Protein AF-S9VPU2-F1 (afdb_monomer_lite)

InterPro domains:
  IPR011990 Tetratricopeptide-like helical domain superfamily [G3DSA:1.25.40.10] (1-83)
  IPR011990 Tetratricopeptide-like helical domain superfamily [SSF48452] (2-60)

Radius of gyration: 25.3 Å; chains: 1; bounding box: 65×51×77 Å

Organism: NCBI:txid28005

Structure (mmCIF, N/CA/C/O backbone):
data_AF-S9VPU2-F1
#
_entry.id   AF-S9VPU2-F1
#
loop_
_atom_site.group_PDB
_atom_site.id
_atom_site.type_symbol
_atom_site.label_atom_id
_atom_site.label_alt_id
_atom_site.label_comp_id
_atom_site.label_asym_id
_atom_site.label_entity_id
_atom_site.label_seq_id
_atom_site.pdbx_PDB_ins_code
_atom_site.Cartn_x
_atom_site.Cartn_y
_atom_site.Cartn_z
_atom_site.occupancy
_atom_site.B_iso_or_equiv
_atom_site.auth_seq_id
_atom_site.auth_comp_id
_atom_site.auth_asym_id
_atom_site.auth_atom_id
_atom_site.pdbx_PDB_model_num
ATOM 1 N N . MET A 1 1 ? 20.048 27.109 -23.057 1.00 61.75 1 MET A N 1
ATOM 2 C CA . MET A 1 1 ? 20.505 26.040 -22.137 1.00 61.75 1 MET A CA 1
ATOM 3 C C . MET A 1 1 ? 19.689 24.745 -22.204 1.00 61.75 1 MET A C 1
ATOM 5 O O . MET A 1 1 ? 20.242 23.729 -22.591 1.00 61.75 1 MET A O 1
ATOM 9 N N . TYR A 1 2 ? 18.396 24.702 -21.850 1.00 71.06 2 TYR A N 1
ATOM 10 C CA . TYR A 1 2 ? 17.705 23.397 -21.776 1.00 71.06 2 TYR A CA 1
ATOM 11 C C . TYR A 1 2 ? 17.306 22.771 -23.122 1.00 71.06 2 TYR A C 1
ATOM 13 O O . TYR A 1 2 ? 17.305 21.550 -23.256 1.00 71.06 2 TYR A O 1
ATOM 21 N N . ARG A 1 3 ? 16.964 23.598 -24.118 1.00 82.94 3 ARG A N 1
ATOM 22 C CA . ARG A 1 3 ? 16.705 23.129 -25.487 1.00 82.94 3 ARG A CA 1
ATOM 23 C C . ARG A 1 3 ? 17.981 22.554 -26.106 1.00 82.94 3 ARG A C 1
ATOM 25 O O . ARG A 1 3 ? 17.952 21.441 -26.613 1.00 82.94 3 ARG A O 1
ATOM 32 N N . GLU A 1 4 ? 19.098 23.256 -25.926 1.00 89.12 4 GLU A N 1
ATOM 33 C CA . GLU A 1 4 ? 20.432 22.789 -26.326 1.00 89.12 4 GLU A CA 1
ATOM 34 C C . GLU A 1 4 ? 20.790 21.446 -25.672 1.00 89.12 4 GLU A C 1
ATOM 36 O O . GLU A 1 4 ? 21.315 20.574 -26.347 1.00 89.12 4 GLU A O 1
ATOM 41 N N . ALA A 1 5 ? 20.468 21.234 -24.389 1.00 90.12 5 ALA A N 1
ATOM 42 C CA . ALA A 1 5 ? 20.751 19.964 -23.713 1.00 90.12 5 ALA A CA 1
ATOM 43 C C . ALA A 1 5 ? 19.940 18.782 -24.282 1.00 90.12 5 ALA A C 1
ATOM 45 O O . ALA A 1 5 ? 20.454 17.668 -24.379 1.00 90.12 5 ALA A O 1
ATOM 46 N N . GLN A 1 6 ? 18.681 19.006 -24.681 1.00 93.00 6 GLN A N 1
ATOM 47 C CA . GLN A 1 6 ? 17.905 17.979 -25.387 1.00 93.00 6 GLN A CA 1
ATOM 48 C C . GLN A 1 6 ? 18.445 17.726 -26.796 1.00 93.00 6 GLN A C 1
ATOM 50 O O . GLN A 1 6 ? 18.505 16.576 -27.220 1.00 93.00 6 GLN A O 1
ATOM 55 N N . GLU A 1 7 ? 18.811 18.777 -27.528 1.00 94.00 7 GLU A N 1
ATOM 56 C CA . GLU A 1 7 ? 19.379 18.671 -28.877 1.00 94.00 7 GLU A CA 1
ATOM 57 C C . GLU A 1 7 ? 20.732 17.953 -28.865 1.00 94.00 7 GLU A C 1
ATOM 59 O O . GLU A 1 7 ? 20.959 17.081 -29.700 1.00 94.00 7 GLU A O 1
ATOM 64 N N . ASP A 1 8 ? 21.587 18.245 -27.882 1.00 94.56 8 ASP A N 1
ATOM 65 C CA . ASP A 1 8 ? 22.832 17.515 -27.636 1.00 94.56 8 ASP A CA 1
ATOM 66 C C . ASP A 1 8 ? 22.549 16.035 -27.381 1.00 94.56 8 ASP A C 1
ATOM 68 O O . ASP A 1 8 ? 23.083 15.180 -28.082 1.00 94.56 8 ASP A O 1
ATOM 72 N N . ALA A 1 9 ? 21.649 15.717 -26.445 1.00 95.38 9 ALA A N 1
ATOM 73 C CA . ALA A 1 9 ? 21.307 14.333 -26.139 1.00 95.38 9 ALA A CA 1
ATOM 74 C C . ALA A 1 9 ? 20.768 13.575 -27.367 1.00 95.38 9 ALA A C 1
ATOM 76 O O . ALA A 1 9 ? 21.165 12.430 -27.585 1.00 95.38 9 ALA A O 1
ATOM 77 N N . ARG A 1 10 ? 19.927 14.211 -28.201 1.00 96.06 10 ARG A N 1
ATOM 78 C CA . ARG A 1 10 ? 19.467 13.629 -29.478 1.00 96.06 10 ARG A CA 1
ATOM 79 C C . ARG A 1 10 ? 20.626 13.401 -30.433 1.00 96.06 10 ARG A C 1
ATOM 81 O O . ARG A 1 10 ? 20.775 12.293 -30.923 1.00 96.06 10 ARG A O 1
ATOM 88 N N . ARG A 1 11 ? 21.497 14.395 -30.622 1.00 96.88 11 ARG A N 1
ATOM 89 C CA . ARG A 1 11 ? 22.672 14.258 -31.487 1.00 96.88 11 ARG A CA 1
ATOM 90 C C . ARG A 1 11 ? 23.593 13.127 -31.020 1.00 96.88 11 ARG A C 1
ATOM 92 O O . ARG A 1 11 ? 24.116 12.410 -31.863 1.00 96.88 11 ARG A O 1
ATOM 99 N N . VAL A 1 12 ? 23.784 12.929 -29.712 1.00 97.00 12 VAL A N 1
ATOM 100 C CA . VAL A 1 12 ? 24.557 11.781 -29.202 1.00 97.00 12 VAL A CA 1
ATOM 101 C C . VAL A 1 12 ? 23.878 10.457 -29.555 1.00 97.00 12 VAL A C 1
ATOM 103 O O . VAL A 1 12 ? 24.569 9.532 -29.967 1.00 97.00 12 VAL A O 1
ATOM 106 N N . ILE A 1 13 ? 22.551 10.359 -29.428 1.00 97.06 13 ILE A N 1
ATOM 107 C CA . ILE A 1 13 ? 21.794 9.161 -29.830 1.00 97.06 13 ILE A CA 1
ATOM 108 C C . ILE A 1 13 ? 21.915 8.921 -31.341 1.00 97.06 13 ILE A C 1
ATOM 110 O O . ILE A 1 13 ? 22.148 7.790 -31.751 1.00 97.06 13 ILE A O 1
ATOM 114 N N . ASP A 1 14 ? 21.810 9.968 -32.158 1.00 97.31 14 ASP A N 1
ATOM 115 C CA . ASP A 1 14 ? 21.897 9.861 -33.618 1.00 97.31 14 ASP A CA 1
ATOM 116 C C . ASP A 1 14 ? 23.299 9.427 -34.074 1.00 97.31 14 ASP A C 1
ATOM 118 O O . ASP A 1 14 ? 23.438 8.612 -34.984 1.00 97.31 14 ASP A O 1
ATOM 122 N N . LEU A 1 15 ? 24.347 9.956 -33.433 1.00 97.50 15 LEU A N 1
ATOM 123 C CA . LEU A 1 15 ? 25.738 9.621 -33.746 1.00 97.50 15 LEU A CA 1
ATOM 124 C C . LEU A 1 15 ? 26.154 8.250 -33.199 1.00 97.50 15 LEU A C 1
ATOM 126 O O . LEU A 1 15 ? 26.943 7.554 -33.833 1.00 97.50 15 LEU A O 1
ATOM 130 N N . LEU A 1 16 ? 25.663 7.877 -32.015 1.00 95.75 16 LEU A N 1
ATOM 131 C CA . LEU A 1 16 ? 26.066 6.679 -31.276 1.00 95.75 16 LEU A CA 1
ATOM 132 C C . LEU A 1 16 ? 24.832 5.928 -30.734 1.00 95.75 16 LEU A C 1
ATOM 134 O O . LEU A 1 16 ? 24.653 5.817 -29.518 1.00 95.75 16 LEU A O 1
ATOM 138 N N . PRO A 1 17 ? 23.973 5.361 -31.603 1.00 94.12 17 PRO A N 1
ATOM 139 C CA . PRO A 1 17 ? 22.679 4.798 -31.194 1.00 94.12 17 PRO A CA 1
ATOM 140 C C . PRO A 1 17 ? 22.787 3.552 -30.310 1.00 94.12 17 PRO A C 1
ATOM 142 O O . PRO A 1 17 ? 21.838 3.218 -29.592 1.00 94.12 17 PRO A O 1
ATOM 145 N N . ASN A 1 18 ? 23.936 2.877 -30.348 1.00 94.94 18 ASN A N 1
ATOM 146 C CA . ASN A 1 18 ? 24.226 1.685 -29.553 1.00 94.94 18 ASN A CA 1
ATOM 147 C C . ASN A 1 18 ? 24.886 2.014 -28.206 1.00 94.94 18 ASN A C 1
ATOM 149 O O . ASN A 1 18 ? 24.934 1.151 -27.334 1.00 94.94 18 ASN A O 1
ATOM 153 N N . GLU A 1 19 ? 25.334 3.255 -28.002 1.00 95.25 19 GLU A N 1
ATOM 154 C CA . GLU A 1 19 ? 25.946 3.694 -26.749 1.00 95.25 19 GLU A CA 1
ATOM 155 C C . GLU A 1 19 ? 24.887 4.209 -25.772 1.00 95.25 19 GLU A C 1
ATOM 157 O O . GLU A 1 19 ? 23.959 4.935 -26.135 1.00 95.25 19 GLU A O 1
ATOM 162 N N . TYR A 1 20 ? 25.029 3.879 -24.488 1.00 96.75 20 TYR A N 1
ATOM 163 C CA . TYR A 1 20 ? 24.040 4.254 -23.471 1.00 96.75 20 TYR A CA 1
ATOM 164 C C . TYR A 1 20 ? 24.038 5.761 -23.145 1.00 96.75 20 TYR A C 1
ATOM 166 O O . TYR A 1 20 ? 23.054 6.285 -22.616 1.00 96.75 20 TYR A O 1
ATOM 174 N N . ILE A 1 21 ? 25.137 6.470 -23.430 1.00 96.12 21 ILE A N 1
ATOM 175 C CA . ILE A 1 21 ? 25.405 7.835 -22.941 1.00 96.12 21 ILE A CA 1
ATOM 176 C C . ILE A 1 21 ? 24.331 8.827 -23.402 1.00 96.12 21 ILE A C 1
ATOM 178 O O . ILE A 1 21 ? 23.852 9.627 -22.596 1.00 96.12 21 ILE A O 1
ATOM 182 N N . GLY A 1 22 ? 23.927 8.772 -24.675 1.00 96.25 22 GLY A N 1
ATOM 183 C CA . GLY A 1 22 ? 22.903 9.667 -25.223 1.00 96.25 22 GLY A CA 1
ATOM 184 C C . GLY A 1 22 ? 21.546 9.495 -24.535 1.00 96.25 22 GLY A C 1
ATOM 185 O O . GLY A 1 22 ? 20.897 10.475 -24.165 1.00 96.25 22 GLY A O 1
ATOM 186 N N . TYR A 1 23 ? 21.171 8.246 -24.253 1.00 97.81 23 TYR A N 1
ATOM 187 C CA . TYR A 1 23 ? 19.939 7.907 -23.542 1.00 97.81 23 TYR A CA 1
ATOM 188 C C . TYR A 1 23 ? 19.981 8.380 -22.084 1.00 97.81 23 TYR A C 1
ATOM 190 O O . TYR A 1 23 ? 19.028 8.998 -21.616 1.00 97.81 23 TYR A O 1
ATOM 198 N N . VAL A 1 24 ? 21.106 8.201 -21.379 1.00 97.25 24 VAL A N 1
ATOM 199 C CA . VAL A 1 24 ? 21.283 8.742 -20.015 1.00 97.25 24 VAL A CA 1
ATOM 200 C C . VAL A 1 24 ? 21.143 10.263 -19.990 1.00 97.25 24 VAL A C 1
ATOM 202 O O . VAL A 1 24 ? 20.486 10.804 -19.094 1.00 97.25 24 VAL A O 1
ATOM 205 N N . ARG A 1 25 ? 21.746 10.965 -20.960 1.00 96.25 25 ARG A N 1
ATOM 206 C CA . ARG A 1 25 ? 21.635 12.427 -21.073 1.00 96.25 25 ARG A CA 1
ATOM 207 C C . ARG A 1 25 ? 20.189 12.849 -21.281 1.00 96.25 25 ARG A C 1
ATOM 209 O O . ARG A 1 25 ? 19.704 13.696 -20.536 1.00 96.25 25 ARG A O 1
ATOM 216 N N . MET A 1 26 ? 19.486 12.220 -22.222 1.00 97.44 26 MET A N 1
ATOM 217 C CA . MET A 1 26 ? 18.084 12.536 -22.483 1.00 97.44 26 MET A CA 1
ATOM 218 C C . MET A 1 26 ? 17.209 12.283 -21.250 1.00 97.44 26 MET A C 1
ATOM 220 O O . MET A 1 26 ? 16.457 13.168 -20.840 1.00 97.44 26 MET A O 1
ATOM 224 N N . GLY A 1 27 ? 17.374 11.126 -20.600 1.00 96.62 27 GLY A N 1
ATOM 225 C CA . GLY A 1 27 ? 16.679 10.798 -19.356 1.00 96.62 27 GLY A CA 1
ATOM 226 C C . GLY A 1 27 ? 16.928 11.832 -18.257 1.00 96.62 27 GLY A C 1
ATOM 227 O O . GLY A 1 27 ? 15.989 12.290 -17.614 1.00 96.62 27 GLY A O 1
ATOM 228 N N . SER A 1 28 ? 18.171 12.293 -18.103 1.00 95.94 28 SER A N 1
ATOM 229 C CA . SER A 1 28 ? 18.540 13.290 -17.086 1.00 95.94 28 SER A CA 1
ATOM 230 C C . SER A 1 28 ? 17.967 14.673 -17.373 1.00 95.94 28 SER A C 1
ATOM 232 O O . SER A 1 28 ? 17.528 15.362 -16.451 1.00 95.94 28 SER A O 1
ATOM 234 N N . VAL A 1 29 ? 17.907 15.070 -18.646 1.00 95.62 29 VAL A N 1
ATOM 235 C CA . VAL A 1 29 ? 17.247 16.315 -19.048 1.00 95.62 29 VAL A CA 1
ATOM 236 C C . VAL A 1 29 ? 15.748 16.238 -18.755 1.00 95.62 29 VAL A C 1
ATOM 238 O O . VAL A 1 29 ? 15.206 17.143 -18.125 1.00 95.62 29 VAL A O 1
ATOM 241 N N . LEU A 1 30 ? 15.077 15.152 -19.146 1.00 95.31 30 LEU A N 1
ATOM 242 C CA . LEU A 1 30 ? 13.645 14.950 -18.892 1.00 95.31 30 LEU A CA 1
ATOM 243 C C . LEU A 1 30 ? 13.322 14.884 -17.394 1.00 95.31 30 LEU A C 1
ATOM 245 O O . LEU A 1 30 ? 12.352 15.498 -16.947 1.00 95.31 30 LEU A O 1
ATOM 249 N N . HIS A 1 31 ? 14.174 14.227 -16.607 1.00 93.56 31 HIS A N 1
ATOM 250 C CA . HIS A 1 31 ? 14.072 14.192 -15.152 1.00 93.56 31 HIS A CA 1
ATOM 251 C C . HIS A 1 31 ? 14.137 15.600 -14.546 1.00 93.56 31 HIS A C 1
ATOM 253 O O . HIS A 1 31 ? 13.289 15.955 -13.728 1.00 93.56 31 HIS A O 1
ATOM 259 N N . ALA A 1 32 ? 15.085 16.437 -14.983 1.00 92.44 32 ALA A N 1
ATOM 260 C CA . ALA A 1 32 ? 15.197 17.826 -14.524 1.00 92.44 32 ALA A CA 1
ATOM 261 C C . ALA A 1 32 ? 13.951 18.671 -14.860 1.00 92.44 32 ALA A C 1
ATOM 263 O O . ALA A 1 32 ? 13.642 19.638 -14.163 1.00 92.44 32 ALA A O 1
ATOM 264 N N . PHE A 1 33 ? 13.198 18.279 -15.890 1.00 91.06 33 PHE A N 1
ATOM 265 C CA . PHE A 1 33 ? 11.913 18.873 -16.258 1.00 91.06 33 PHE A CA 1
ATOM 266 C C . PHE A 1 33 ? 10.705 18.302 -15.506 1.00 91.06 33 PHE A C 1
ATOM 268 O O . PHE A 1 33 ? 9.572 18.702 -15.772 1.00 91.06 33 PHE A O 1
ATOM 275 N N . ASN A 1 34 ? 10.923 17.392 -14.556 1.00 91.19 34 ASN A N 1
ATOM 276 C CA . ASN A 1 34 ? 9.884 16.601 -13.897 1.00 91.19 34 ASN A CA 1
ATOM 277 C C . ASN A 1 34 ? 9.054 15.748 -14.873 1.00 91.19 34 ASN A C 1
ATOM 279 O O . ASN A 1 34 ? 7.963 15.294 -14.524 1.00 91.19 34 ASN A O 1
ATOM 283 N N . ASN A 1 35 ? 9.563 15.510 -16.087 1.00 91.44 35 ASN A N 1
ATOM 284 C CA . ASN A 1 35 ? 8.978 14.565 -17.029 1.00 91.44 35 ASN A CA 1
ATOM 285 C C . ASN A 1 35 ? 9.544 13.168 -16.758 1.00 91.44 35 ASN A C 1
ATOM 287 O O . ASN A 1 35 ? 10.319 12.599 -17.527 1.00 91.44 35 ASN A O 1
ATOM 291 N N . TYR A 1 36 ? 9.188 12.651 -15.588 1.00 89.94 36 TYR A N 1
ATOM 292 C CA . TYR A 1 36 ? 9.755 11.416 -15.076 1.00 89.94 36 TYR A CA 1
ATOM 293 C C . TYR A 1 36 ? 9.316 10.180 -15.867 1.00 89.94 36 TYR A C 1
ATOM 295 O O . TYR A 1 36 ? 10.073 9.221 -15.944 1.00 89.94 36 TYR A O 1
ATOM 303 N N . ALA A 1 37 ? 8.122 10.197 -16.468 1.00 86.50 37 ALA A N 1
ATOM 304 C CA . ALA A 1 37 ? 7.628 9.081 -17.272 1.00 86.50 37 ALA A CA 1
ATOM 305 C C . ALA A 1 37 ? 8.513 8.852 -18.505 1.00 86.50 37 ALA A C 1
ATOM 307 O O . ALA A 1 37 ? 9.015 7.749 -18.708 1.00 86.50 37 ALA A O 1
ATOM 308 N N . ASP A 1 38 ? 8.786 9.914 -19.266 1.00 89.94 38 ASP A N 1
ATOM 309 C CA . ASP A 1 38 ? 9.644 9.810 -20.446 1.00 89.94 38 ASP A CA 1
ATOM 310 C C . ASP A 1 38 ? 11.101 9.544 -20.038 1.00 89.94 38 ASP A C 1
ATOM 312 O O . ASP A 1 38 ? 11.784 8.727 -20.658 1.00 89.94 38 ASP A O 1
ATOM 316 N N . ALA A 1 39 ? 11.571 10.164 -18.947 1.00 93.94 39 ALA A N 1
ATOM 317 C CA . ALA A 1 39 ? 12.906 9.905 -18.407 1.00 93.94 39 ALA A CA 1
ATOM 318 C C . ALA A 1 39 ? 13.129 8.420 -18.075 1.00 93.94 39 ALA A C 1
ATOM 320 O O . ALA A 1 39 ? 14.196 7.877 -18.366 1.00 93.94 39 ALA A O 1
ATOM 321 N N . GLN A 1 40 ? 12.114 7.756 -17.511 1.00 90.94 40 GLN A N 1
ATOM 322 C CA . GLN A 1 40 ? 12.156 6.336 -17.165 1.00 90.94 40 GLN A CA 1
ATOM 323 C C . GLN A 1 40 ? 12.426 5.464 -18.399 1.00 90.94 40 GLN A C 1
ATOM 325 O O . GLN A 1 40 ? 13.273 4.569 -18.344 1.00 90.94 40 GLN A O 1
ATOM 330 N N . GLY A 1 41 ? 11.758 5.759 -19.519 1.00 90.31 41 GLY A N 1
ATOM 331 C CA . GLY A 1 41 ? 11.963 5.065 -20.791 1.00 90.31 41 GLY A CA 1
ATOM 332 C C . GLY A 1 41 ? 13.408 5.182 -21.277 1.00 90.31 41 GLY A C 1
ATOM 333 O O . GLY A 1 41 ? 14.054 4.172 -21.553 1.00 90.31 41 GLY A O 1
ATOM 334 N N . PHE A 1 42 ? 13.965 6.396 -21.274 1.00 96.00 42 PHE A N 1
ATOM 335 C CA . PHE A 1 42 ? 15.359 6.620 -21.668 1.00 96.00 42 PHE A CA 1
ATOM 336 C C . PHE A 1 42 ? 16.367 5.929 -20.742 1.00 96.00 42 PHE A C 1
ATOM 338 O O . PHE A 1 42 ? 17.346 5.358 -21.222 1.00 96.00 42 PHE A O 1
ATOM 345 N N . TYR A 1 43 ? 16.138 5.914 -19.427 1.00 95.56 43 TYR A N 1
ATOM 346 C CA . TYR A 1 43 ? 17.013 5.174 -18.515 1.00 95.56 43 TYR A CA 1
ATOM 347 C C . TYR A 1 43 ? 16.950 3.658 -18.729 1.00 95.56 43 TYR A C 1
ATOM 349 O O . TYR A 1 43 ? 17.981 2.994 -18.613 1.00 95.56 43 TYR A O 1
ATOM 357 N N . ARG A 1 44 ? 15.792 3.092 -19.097 1.00 92.56 44 ARG A N 1
ATOM 358 C CA . ARG A 1 44 ? 15.715 1.667 -19.460 1.00 92.56 44 ARG A CA 1
ATOM 359 C C . ARG A 1 44 ? 16.391 1.358 -20.785 1.00 92.56 44 ARG A C 1
ATOM 361 O O . ARG A 1 44 ? 17.098 0.360 -20.858 1.00 92.56 44 ARG A O 1
ATOM 368 N N . GLU A 1 45 ? 16.250 2.214 -21.791 1.00 95.00 45 GLU A N 1
ATOM 369 C CA . GLU A 1 45 ? 16.988 2.079 -23.052 1.00 95.00 45 GLU A CA 1
ATOM 370 C C . GLU A 1 45 ? 18.505 2.136 -22.829 1.00 95.00 45 GLU A C 1
ATOM 372 O O . GLU A 1 45 ? 19.263 1.352 -23.407 1.00 95.00 45 GLU A O 1
ATOM 377 N N . ALA A 1 46 ? 18.961 3.015 -21.936 1.00 96.88 46 ALA A N 1
ATOM 378 C CA . ALA A 1 46 ? 20.356 3.064 -21.526 1.00 96.88 46 ALA A CA 1
ATOM 379 C C . ALA A 1 46 ? 20.797 1.750 -20.851 1.00 96.88 46 ALA A C 1
ATOM 381 O O . ALA A 1 46 ? 21.837 1.192 -21.198 1.00 96.88 46 ALA A O 1
ATOM 382 N N . LEU A 1 47 ? 19.985 1.215 -19.932 1.00 95.12 47 LEU A N 1
ATOM 383 C CA . LEU A 1 47 ? 20.278 -0.036 -19.225 1.00 95.12 47 LEU A CA 1
ATOM 384 C C . LEU A 1 47 ? 20.203 -1.261 -20.152 1.00 95.12 47 LEU A C 1
ATOM 386 O O . LEU A 1 47 ? 20.902 -2.243 -19.936 1.00 95.12 47 LEU A O 1
ATOM 390 N N . ALA A 1 48 ? 19.384 -1.225 -21.203 1.00 95.38 48 ALA A N 1
ATOM 391 C CA . ALA A 1 48 ? 19.328 -2.291 -22.201 1.00 95.38 48 ALA A CA 1
ATOM 392 C C . ALA A 1 48 ? 20.656 -2.431 -22.966 1.00 95.38 48 ALA A C 1
ATOM 394 O O . ALA A 1 48 ? 21.027 -3.551 -23.325 1.00 95.38 48 ALA A O 1
ATOM 395 N N . ARG A 1 49 ? 21.370 -1.312 -23.161 1.00 95.94 49 ARG A N 1
ATOM 396 C CA . ARG A 1 49 ? 22.692 -1.235 -23.808 1.00 95.94 49 ARG A CA 1
ATOM 397 C C . ARG A 1 49 ? 23.831 -1.602 -22.860 1.00 95.94 49 ARG A C 1
ATOM 399 O O . ARG A 1 49 ? 24.758 -2.285 -23.275 1.00 95.94 49 ARG A O 1
ATOM 406 N N . ASP A 1 50 ? 23.730 -1.226 -21.586 1.00 95.56 50 ASP A N 1
ATOM 407 C CA . ASP A 1 50 ? 24.676 -1.637 -20.543 1.00 95.56 50 ASP A CA 1
ATOM 408 C C . ASP A 1 50 ? 23.944 -2.106 -19.273 1.00 95.56 50 ASP A C 1
ATOM 410 O O . ASP A 1 50 ? 23.667 -1.342 -18.345 1.00 95.56 50 ASP A O 1
ATOM 414 N N . ARG A 1 51 ? 23.627 -3.406 -19.233 1.00 92.44 51 ARG A N 1
ATOM 415 C CA . ARG A 1 51 ? 22.770 -4.027 -18.200 1.00 92.44 51 ARG A CA 1
ATOM 416 C C . ARG A 1 51 ? 23.373 -4.014 -16.797 1.00 92.44 51 ARG A C 1
ATOM 418 O O . ARG A 1 51 ? 22.642 -4.080 -15.800 1.00 92.44 51 ARG A O 1
ATOM 425 N N . ASN A 1 52 ? 24.699 -3.946 -16.713 1.00 93.19 52 ASN A N 1
ATOM 426 C CA . ASN A 1 52 ? 25.436 -4.022 -15.454 1.00 93.19 52 ASN A CA 1
ATOM 427 C C . ASN A 1 52 ? 25.853 -2.643 -14.936 1.00 93.19 52 ASN A C 1
ATOM 429 O O . ASN A 1 52 ? 26.468 -2.553 -13.873 1.00 93.19 52 ASN A O 1
ATOM 433 N N . ASN A 1 53 ? 25.471 -1.570 -15.632 1.00 94.06 53 ASN A N 1
ATOM 434 C CA . ASN A 1 53 ? 25.803 -0.219 -15.226 1.00 94.06 53 ASN A CA 1
ATOM 435 C C . ASN A 1 53 ? 25.063 0.193 -13.944 1.00 94.06 53 ASN A C 1
ATOM 437 O O . ASN A 1 53 ? 23.871 0.522 -13.952 1.00 94.06 53 ASN A O 1
ATOM 441 N N . LEU A 1 54 ? 25.790 0.211 -12.827 1.00 90.81 54 LEU A N 1
ATOM 442 C CA . LEU A 1 54 ? 25.241 0.596 -11.526 1.00 90.81 54 LEU A CA 1
ATOM 443 C C . LEU A 1 54 ? 24.755 2.050 -11.510 1.00 90.81 54 LEU A C 1
ATOM 445 O O . LEU A 1 54 ? 23.760 2.350 -10.852 1.00 90.81 54 LEU A O 1
ATOM 449 N N . GLN A 1 55 ? 25.394 2.935 -12.280 1.00 91.69 55 GLN A N 1
ATOM 450 C CA . GLN A 1 55 ? 25.004 4.340 -12.348 1.00 91.69 55 GLN A CA 1
ATOM 451 C C . GLN A 1 55 ? 23.669 4.519 -13.074 1.00 91.69 55 GLN A C 1
ATOM 453 O O . GLN A 1 55 ? 22.802 5.246 -12.592 1.00 91.69 55 GLN A O 1
ATOM 458 N N . ILE A 1 56 ? 23.460 3.829 -14.201 1.00 94.44 56 ILE A N 1
ATOM 459 C CA . ILE A 1 56 ? 22.172 3.862 -14.914 1.00 94.44 56 ILE A CA 1
ATOM 460 C C . ILE A 1 56 ? 21.067 3.290 -14.025 1.00 94.44 56 ILE A C 1
ATOM 462 O O . ILE A 1 56 ? 19.984 3.867 -13.934 1.00 94.44 56 ILE A O 1
ATOM 466 N N . ARG A 1 57 ? 21.350 2.191 -13.315 1.00 90.75 57 ARG A N 1
ATOM 467 C CA . ARG A 1 57 ? 20.401 1.590 -12.373 1.00 90.75 57 ARG A CA 1
ATOM 468 C C . ARG A 1 57 ? 20.031 2.560 -11.247 1.00 90.75 57 ARG A C 1
ATOM 470 O O . ARG A 1 57 ? 18.853 2.693 -10.931 1.00 90.75 57 ARG A O 1
ATOM 477 N N . ALA A 1 58 ? 21.003 3.285 -10.693 1.00 90.19 58 ALA A N 1
ATOM 478 C CA . ALA A 1 58 ? 20.756 4.307 -9.681 1.00 90.19 58 ALA A CA 1
ATOM 479 C C . ALA A 1 58 ? 19.918 5.481 -10.217 1.00 90.19 58 ALA A C 1
ATOM 481 O O . ALA A 1 58 ? 19.017 5.951 -9.525 1.00 90.19 58 ALA A O 1
ATOM 482 N N . LEU A 1 59 ? 20.161 5.927 -11.455 1.00 93.31 59 LEU A N 1
ATOM 483 C CA . LEU A 1 59 ? 19.353 6.965 -12.106 1.00 93.31 59 LEU A CA 1
ATOM 484 C C . LEU A 1 59 ? 17.909 6.506 -12.339 1.00 93.31 59 LEU A C 1
ATOM 486 O O . LEU A 1 59 ? 16.979 7.247 -12.027 1.00 93.31 59 LEU A O 1
ATOM 490 N N . LEU A 1 60 ? 17.717 5.270 -12.806 1.00 91.06 60 LEU A N 1
ATOM 491 C CA . LEU A 1 60 ? 16.398 4.662 -12.985 1.00 91.06 60 LEU A CA 1
ATOM 492 C C . LEU A 1 60 ? 15.633 4.576 -11.654 1.00 91.06 60 LEU A C 1
ATOM 494 O O . LEU A 1 60 ? 14.462 4.952 -11.579 1.00 91.06 60 LEU A O 1
ATOM 498 N N . MET A 1 61 ? 16.298 4.132 -10.582 1.00 88.81 61 MET A N 1
ATOM 499 C CA . MET A 1 61 ? 15.697 4.067 -9.246 1.00 88.81 61 MET A CA 1
ATOM 500 C C . MET A 1 61 ? 15.369 5.461 -8.703 1.00 88.81 61 MET A C 1
ATOM 502 O O . MET A 1 61 ? 14.255 5.692 -8.234 1.00 88.81 61 MET A O 1
ATOM 506 N N . SER A 1 62 ? 16.296 6.413 -8.831 1.00 91.12 62 SER A N 1
ATOM 507 C CA . SER A 1 62 ? 16.080 7.811 -8.445 1.00 91.12 62 SER A CA 1
ATOM 508 C C . SER A 1 62 ? 14.873 8.417 -9.162 1.00 91.12 62 SER A C 1
ATOM 510 O O . SER A 1 62 ? 13.995 9.006 -8.530 1.00 91.12 62 SER A O 1
ATOM 512 N N . ASN A 1 63 ? 14.765 8.192 -10.472 1.00 91.56 63 ASN A N 1
ATOM 513 C CA . ASN A 1 63 ? 13.635 8.650 -11.263 1.00 91.56 63 ASN A CA 1
ATOM 514 C C . ASN A 1 63 ? 12.314 8.001 -10.824 1.00 91.56 63 ASN A C 1
ATOM 516 O O . ASN A 1 63 ? 11.318 8.703 -10.666 1.00 91.56 63 ASN A O 1
ATOM 520 N N . SER A 1 64 ? 12.321 6.696 -10.538 1.00 87.94 64 SER A N 1
ATOM 521 C CA . SER A 1 64 ? 11.149 5.962 -10.034 1.00 87.94 64 SER A CA 1
ATOM 522 C C . SER A 1 64 ? 10.652 6.521 -8.695 1.00 87.94 64 SER A C 1
ATOM 524 O O . SER A 1 64 ? 9.450 6.690 -8.487 1.00 87.94 64 SER A O 1
ATOM 526 N N . VAL A 1 65 ? 11.572 6.877 -7.795 1.00 89.62 65 VAL A N 1
ATOM 527 C CA . VAL A 1 65 ? 11.250 7.552 -6.529 1.00 89.62 65 VAL A CA 1
ATOM 528 C C . VAL A 1 65 ? 10.614 8.918 -6.796 1.00 89.62 65 VAL A C 1
ATOM 530 O O . VAL A 1 65 ? 9.576 9.234 -6.211 1.00 89.62 65 VAL A O 1
ATOM 533 N N . SER A 1 66 ? 11.170 9.713 -7.712 1.00 89.75 66 SER A N 1
ATOM 534 C CA . SER A 1 66 ? 10.607 11.018 -8.077 1.00 89.75 66 SER A CA 1
ATOM 535 C C . SER A 1 66 ? 9.222 10.918 -8.726 1.00 89.75 66 SER A C 1
ATOM 537 O O . SER A 1 66 ? 8.337 11.690 -8.353 1.00 89.75 66 SER A O 1
ATOM 539 N N . MET A 1 67 ? 8.979 9.934 -9.605 1.00 85.88 67 MET A N 1
ATOM 540 C CA . MET A 1 67 ? 7.654 9.671 -10.201 1.00 85.88 67 MET A CA 1
ATOM 541 C C . MET A 1 67 ? 6.559 9.553 -9.139 1.00 85.88 67 MET A C 1
ATOM 543 O O . MET A 1 67 ? 5.439 10.024 -9.334 1.00 85.88 67 MET A O 1
ATOM 547 N N . ILE A 1 68 ? 6.883 8.921 -8.012 1.00 84.75 68 ILE A N 1
ATOM 548 C CA . ILE A 1 68 ? 5.922 8.595 -6.959 1.00 84.75 68 ILE A CA 1
ATOM 549 C C . ILE A 1 68 ? 5.830 9.726 -5.942 1.00 84.75 68 ILE A C 1
ATOM 551 O O . ILE A 1 68 ? 4.733 10.105 -5.527 1.00 84.75 68 ILE A O 1
ATOM 555 N N . PHE A 1 69 ? 6.972 10.261 -5.515 1.00 89.06 69 PHE A N 1
ATOM 556 C CA . PHE A 1 69 ? 7.039 11.103 -4.327 1.00 89.06 69 PHE A CA 1
ATOM 557 C C . PHE A 1 69 ? 7.216 12.587 -4.603 1.00 89.06 69 PHE A C 1
ATOM 559 O O . PHE A 1 69 ? 6.848 13.373 -3.725 1.00 89.06 69 PHE A O 1
ATOM 566 N N . GLU A 1 70 ? 7.712 12.999 -5.774 1.00 87.12 70 GLU A N 1
ATOM 567 C CA . GLU A 1 70 ? 7.970 14.419 -6.037 1.00 87.12 70 GLU A CA 1
ATOM 568 C C . GLU A 1 70 ? 6.680 15.220 -5.855 1.00 87.12 70 GLU A C 1
ATOM 570 O O . GLU A 1 70 ? 6.593 16.091 -4.991 1.00 87.12 70 GLU A O 1
ATOM 575 N N . TYR A 1 71 ? 5.621 14.867 -6.588 1.00 84.81 71 TYR A N 1
ATOM 576 C CA . TYR A 1 71 ? 4.349 15.581 -6.498 1.00 84.81 71 TYR A CA 1
ATOM 577 C C . TYR A 1 71 ? 3.701 15.447 -5.111 1.00 84.81 71 TYR A C 1
ATOM 579 O O . TYR A 1 71 ? 3.212 16.434 -4.554 1.00 84.81 71 TYR A O 1
ATOM 587 N N . ARG A 1 72 ? 3.746 14.244 -4.517 1.00 83.00 72 ARG A N 1
ATOM 588 C CA . ARG A 1 72 ? 3.152 13.955 -3.198 1.00 83.00 72 ARG A CA 1
ATOM 589 C C . ARG A 1 72 ? 3.798 14.756 -2.073 1.00 83.00 72 ARG A C 1
ATOM 591 O O . ARG A 1 72 ? 3.126 15.107 -1.106 1.00 83.00 72 ARG A O 1
ATOM 598 N N . THR A 1 73 ? 5.091 15.043 -2.187 1.00 85.44 73 THR A N 1
ATOM 599 C CA . THR A 1 73 ? 5.858 15.729 -1.143 1.00 85.44 73 THR A CA 1
ATOM 600 C C . THR A 1 73 ? 6.191 17.171 -1.493 1.00 85.44 73 THR A C 1
ATOM 602 O O . THR A 1 73 ? 6.611 17.917 -0.612 1.00 85.44 73 THR A O 1
ATOM 605 N N . LYS A 1 74 ? 5.914 17.629 -2.721 1.00 83.00 74 LYS A N 1
ATOM 606 C CA . LYS A 1 74 ? 6.132 19.015 -3.167 1.00 83.00 74 LYS A CA 1
ATOM 607 C C . LYS A 1 74 ? 5.542 20.038 -2.198 1.00 83.00 74 LYS A C 1
ATOM 609 O O . LYS A 1 74 ? 6.243 20.955 -1.781 1.00 83.00 74 LYS A O 1
ATOM 614 N N . ARG A 1 75 ? 4.284 19.830 -1.791 1.00 80.69 75 ARG A N 1
ATOM 615 C CA . ARG A 1 75 ? 3.546 20.705 -0.859 1.00 80.69 75 ARG A CA 1
ATOM 616 C C . ARG A 1 75 ? 3.747 20.363 0.620 1.00 80.69 75 ARG A C 1
ATOM 618 O O . ARG A 1 75 ? 3.245 21.083 1.473 1.00 80.69 75 ARG A O 1
ATOM 625 N N . ASN A 1 76 ? 4.446 19.275 0.942 1.00 84.44 76 ASN A N 1
ATOM 626 C CA . ASN A 1 76 ? 4.764 18.963 2.330 1.00 84.44 76 ASN A CA 1
ATOM 627 C C . ASN A 1 76 ? 5.906 19.884 2.788 1.00 84.44 76 ASN A C 1
ATOM 629 O O . ASN A 1 76 ? 6.969 19.893 2.174 1.00 84.44 76 ASN A O 1
ATOM 633 N N . GLU A 1 77 ? 5.699 20.671 3.840 1.00 87.12 77 GLU A N 1
ATOM 634 C CA . GLU A 1 77 ? 6.708 21.613 4.347 1.00 87.12 77 GLU A CA 1
ATOM 635 C C . GLU A 1 77 ? 7.790 20.956 5.210 1.00 87.12 77 GLU A C 1
ATOM 637 O O . GLU A 1 77 ? 8.861 21.528 5.407 1.00 87.12 77 GLU A O 1
ATOM 642 N N . ASN A 1 78 ? 7.506 19.766 5.735 1.00 88.38 78 ASN A N 1
ATOM 643 C CA . ASN A 1 78 ? 8.325 19.081 6.728 1.00 88.38 78 ASN A CA 1
ATOM 644 C C . ASN A 1 78 ? 9.199 18.000 6.090 1.00 88.38 78 ASN A C 1
ATOM 646 O O . ASN A 1 78 ? 10.304 17.752 6.562 1.00 88.38 78 ASN A O 1
ATOM 650 N N . LEU A 1 79 ? 8.748 17.394 4.992 1.00 89.19 79 LEU A N 1
ATOM 651 C CA . LEU A 1 79 ? 9.343 16.189 4.420 1.00 89.19 79 LEU A CA 1
ATOM 652 C C . LEU A 1 79 ? 9.620 16.332 2.919 1.00 89.19 79 LEU A C 1
ATOM 654 O O . LEU A 1 79 ? 8.772 16.794 2.155 1.00 89.19 79 LEU A O 1
ATOM 658 N N . LYS A 1 80 ? 10.808 15.890 2.498 1.00 91.31 80 LYS A N 1
ATOM 659 C CA . LYS A 1 80 ? 11.167 15.588 1.104 1.00 91.31 80 LYS A CA 1
ATOM 660 C C . LYS A 1 80 ? 11.637 14.146 1.005 1.00 91.31 80 LYS A C 1
ATOM 662 O O . LYS A 1 80 ? 12.143 13.602 1.982 1.00 91.31 80 LYS A O 1
ATOM 667 N N . VAL A 1 81 ? 11.520 13.564 -0.179 1.00 91.44 81 VAL A N 1
ATOM 668 C CA . VAL A 1 81 ? 12.057 12.233 -0.464 1.00 91.44 81 VAL A CA 1
ATOM 669 C C . VAL A 1 81 ? 13.220 12.370 -1.432 1.00 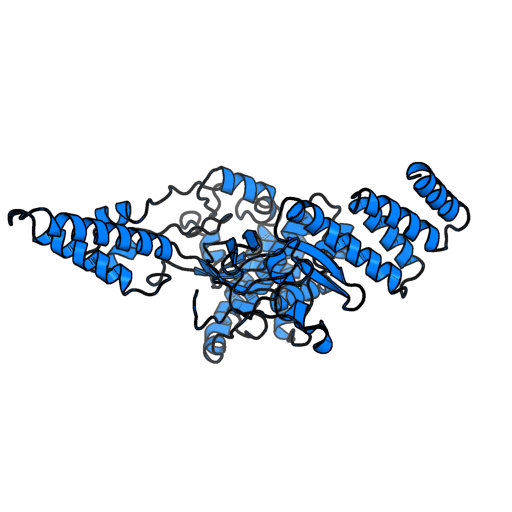91.44 81 VAL A C 1
ATOM 671 O O . VAL A 1 81 ? 13.177 13.202 -2.336 1.00 91.44 81 VAL A O 1
ATOM 674 N N . ARG A 1 82 ? 14.280 11.595 -1.217 1.00 87.12 82 ARG A N 1
ATOM 675 C CA . ARG A 1 82 ? 15.423 11.500 -2.131 1.00 87.12 82 ARG A CA 1
ATOM 676 C C . ARG A 1 82 ? 15.877 10.061 -2.237 1.00 87.12 82 ARG A C 1
ATOM 678 O O . ARG A 1 82 ? 15.795 9.335 -1.259 1.00 87.12 82 ARG A O 1
ATOM 685 N N . PHE A 1 83 ? 16.388 9.668 -3.392 1.00 87.88 83 PHE A N 1
ATOM 686 C CA . PHE A 1 83 ? 17.084 8.398 -3.522 1.00 87.88 83 PHE A CA 1
ATOM 687 C C . PHE A 1 83 ? 18.551 8.564 -3.118 1.00 87.88 83 PHE A C 1
ATOM 689 O O . PHE A 1 83 ? 19.218 9.498 -3.566 1.00 87.88 83 PHE A O 1
ATOM 696 N N . ASP A 1 84 ? 19.030 7.680 -2.254 1.00 84.75 84 ASP A N 1
ATOM 697 C CA . ASP A 1 84 ? 20.425 7.597 -1.851 1.00 84.75 84 ASP A CA 1
ATOM 698 C C . ASP A 1 84 ? 21.131 6.522 -2.677 1.00 84.75 84 ASP A C 1
ATOM 700 O O . ASP A 1 84 ? 20.796 5.341 -2.605 1.00 84.75 84 ASP A O 1
ATOM 704 N N . VAL A 1 85 ? 22.099 6.946 -3.489 1.00 82.12 85 VAL A N 1
ATOM 705 C CA . VAL A 1 85 ? 22.801 6.067 -4.437 1.00 82.12 85 VAL A CA 1
ATOM 706 C C . VAL A 1 85 ? 23.687 5.051 -3.714 1.00 82.12 85 VAL A C 1
ATOM 708 O O . VAL A 1 85 ? 23.788 3.910 -4.155 1.00 82.12 85 VAL A O 1
ATOM 711 N N . GLU A 1 86 ? 24.295 5.444 -2.592 1.00 78.81 86 GLU A N 1
ATOM 712 C CA . GLU A 1 86 ? 25.229 4.608 -1.828 1.00 78.81 86 GLU A CA 1
ATOM 713 C C . GLU A 1 86 ? 24.521 3.396 -1.214 1.00 78.81 86 GLU A C 1
ATOM 715 O O . GLU A 1 86 ? 25.000 2.270 -1.322 1.00 78.81 86 GLU A O 1
ATOM 720 N N . THR A 1 87 ? 23.347 3.614 -0.620 1.00 74.12 87 THR A N 1
ATOM 721 C CA . THR A 1 87 ? 22.550 2.553 0.015 1.00 74.12 87 THR A CA 1
ATOM 722 C C . THR A 1 87 ? 21.467 1.979 -0.890 1.00 74.12 87 THR A C 1
ATOM 724 O O . THR A 1 87 ? 20.804 1.013 -0.518 1.00 74.12 87 THR A O 1
ATOM 727 N N . SER A 1 88 ? 21.292 2.542 -2.089 1.00 77.94 88 SER A N 1
ATOM 728 C CA . SER A 1 88 ? 20.238 2.173 -3.041 1.00 77.94 88 SER A CA 1
ATOM 729 C C . SER A 1 88 ? 18.830 2.201 -2.429 1.00 77.94 88 SER A C 1
ATOM 731 O O . SER A 1 88 ? 17.980 1.379 -2.767 1.00 77.94 88 SER A O 1
ATOM 733 N N . CYS A 1 89 ? 18.582 3.152 -1.526 1.00 81.25 89 CYS A N 1
ATOM 734 C CA . CYS A 1 89 ? 17.332 3.281 -0.780 1.00 81.25 89 CYS A CA 1
ATOM 735 C C . CYS A 1 89 ? 16.712 4.668 -0.974 1.00 81.25 89 CYS A C 1
ATOM 737 O O . CYS A 1 89 ? 17.403 5.679 -1.100 1.00 81.25 89 CYS A O 1
ATOM 739 N N . ALA A 1 90 ? 15.383 4.744 -0.952 1.00 87.19 90 ALA A N 1
ATOM 740 C CA . ALA A 1 90 ? 14.680 6.019 -0.902 1.00 87.19 90 ALA A CA 1
ATOM 741 C C . ALA A 1 90 ? 14.606 6.517 0.549 1.00 87.19 90 ALA A C 1
ATOM 743 O O . ALA A 1 90 ? 14.145 5.801 1.428 1.00 87.19 90 ALA A O 1
ATOM 744 N N . LEU A 1 91 ? 15.028 7.749 0.814 1.00 84.94 91 LEU A N 1
ATOM 745 C CA . LEU A 1 91 ? 15.076 8.351 2.142 1.00 84.94 91 LEU A CA 1
ATOM 746 C C . LEU A 1 91 ? 14.037 9.458 2.288 1.00 84.94 91 LEU A C 1
ATOM 748 O O . LEU A 1 91 ? 13.946 10.366 1.459 1.00 84.94 91 LEU A O 1
ATOM 752 N N . ALA A 1 92 ? 13.312 9.424 3.400 1.00 87.25 92 ALA A N 1
ATOM 753 C CA . ALA A 1 92 ? 12.491 10.526 3.875 1.00 87.25 92 ALA A CA 1
ATOM 754 C C . ALA A 1 92 ? 13.349 11.480 4.723 1.00 87.25 92 ALA A C 1
ATOM 756 O O . ALA A 1 92 ? 13.852 11.091 5.773 1.00 87.25 92 ALA A O 1
ATOM 757 N N . LEU A 1 93 ? 13.504 12.730 4.282 1.00 87.62 93 LEU A N 1
ATOM 758 C CA . LEU A 1 93 ? 14.383 13.730 4.896 1.00 87.62 93 LEU A CA 1
ATOM 759 C C . LEU A 1 93 ? 13.610 14.968 5.354 1.00 87.62 93 LEU A C 1
ATOM 761 O O . LEU A 1 93 ? 12.677 15.421 4.681 1.00 87.62 93 LEU A O 1
ATOM 765 N N . ALA A 1 94 ? 14.058 15.576 6.448 1.00 89.69 94 ALA A N 1
ATOM 766 C CA . ALA A 1 94 ? 13.515 16.829 6.948 1.00 89.69 94 ALA A CA 1
ATOM 767 C C . ALA A 1 94 ? 13.823 17.998 5.994 1.00 89.69 94 ALA A C 1
ATOM 769 O O . ALA A 1 94 ? 14.978 18.287 5.674 1.00 89.69 94 ALA A O 1
ATOM 770 N N . LYS A 1 95 ? 12.792 18.718 5.540 1.00 91.75 95 LYS A N 1
ATOM 771 C CA . LYS A 1 95 ? 12.947 19.922 4.696 1.00 91.75 95 LYS A CA 1
ATOM 772 C C . LYS A 1 95 ? 13.406 21.148 5.482 1.00 91.75 95 LYS A C 1
ATOM 774 O O . LYS A 1 95 ? 14.082 22.017 4.926 1.00 91.75 95 LYS A O 1
ATOM 779 N N . LYS A 1 96 ? 13.037 21.212 6.759 1.00 91.44 96 LYS A N 1
ATOM 780 C CA . LYS A 1 96 ? 13.347 22.289 7.703 1.00 91.44 96 LYS A CA 1
ATOM 781 C C . LYS A 1 96 ? 13.620 21.701 9.084 1.00 91.44 96 LYS A C 1
ATOM 783 O O . LYS A 1 96 ? 13.475 20.499 9.281 1.00 91.44 96 LYS A O 1
ATOM 788 N N . LYS A 1 97 ? 14.019 22.551 10.033 1.00 91.56 97 LYS A N 1
ATOM 789 C CA . LYS A 1 97 ? 14.034 22.163 11.445 1.00 91.56 97 LYS A CA 1
ATOM 790 C C . LYS A 1 97 ? 12.597 21.862 11.884 1.00 91.56 97 LYS A C 1
ATOM 792 O O . LYS A 1 97 ? 11.718 22.682 11.634 1.00 91.56 97 LYS A O 1
ATOM 797 N N . ILE A 1 98 ? 12.386 20.724 12.532 1.00 88.94 98 ILE A N 1
ATOM 798 C CA . ILE A 1 98 ? 11.086 20.292 13.058 1.00 88.94 98 ILE A CA 1
ATOM 799 C C . ILE A 1 98 ? 11.233 20.140 14.563 1.00 88.94 98 ILE A C 1
ATOM 801 O O . ILE A 1 98 ? 12.193 19.516 15.017 1.00 88.94 98 ILE A O 1
ATOM 805 N N . LYS A 1 99 ? 10.322 20.726 15.337 1.00 88.06 99 LYS A N 1
ATOM 806 C CA . LYS A 1 99 ? 10.346 20.584 16.793 1.00 88.06 99 LYS A CA 1
ATOM 807 C C . LYS A 1 99 ? 9.707 19.271 17.232 1.00 88.06 99 LYS A C 1
ATOM 809 O O . LYS A 1 99 ? 8.923 18.654 16.506 1.00 88.06 99 LYS A O 1
ATOM 814 N N . ARG A 1 100 ? 10.012 18.870 18.462 1.00 84.12 100 ARG A N 1
ATOM 815 C CA . ARG A 1 100 ? 9.261 17.833 19.174 1.00 84.12 100 ARG A CA 1
ATOM 816 C C . ARG A 1 100 ? 7.736 18.053 19.069 1.00 84.12 100 ARG A C 1
ATOM 818 O O . ARG A 1 100 ? 7.260 19.183 19.090 1.00 84.12 100 ARG A O 1
ATOM 825 N N . ASP A 1 101 ? 6.998 16.950 18.951 1.00 81.12 101 ASP A N 1
ATOM 826 C CA . ASP A 1 101 ? 5.534 16.828 18.853 1.00 81.12 101 ASP A CA 1
ATOM 827 C C . ASP A 1 101 ? 4.879 17.361 17.562 1.00 81.12 101 ASP A C 1
ATOM 829 O O . ASP A 1 101 ? 3.678 17.147 17.341 1.00 81.12 101 ASP A O 1
ATOM 833 N N . GLU A 1 102 ? 5.646 17.971 16.652 1.00 85.12 102 GLU A N 1
ATOM 834 C CA . GLU A 1 102 ? 5.144 18.388 15.340 1.00 85.12 102 GLU A CA 1
ATOM 835 C C . GLU A 1 102 ? 4.783 17.191 14.444 1.00 85.12 102 GLU A C 1
ATOM 837 O O . GLU A 1 102 ? 5.447 16.154 14.435 1.00 85.12 102 GLU A O 1
ATOM 842 N N . ILE A 1 103 ? 3.725 17.337 13.638 1.00 83.31 103 ILE A N 1
ATOM 843 C CA . ILE A 1 103 ? 3.300 16.305 12.682 1.00 83.31 103 ILE A CA 1
ATOM 844 C C . ILE A 1 103 ? 4.173 16.380 11.426 1.00 83.31 103 ILE A C 1
ATOM 846 O O . ILE A 1 103 ? 4.146 17.369 10.697 1.00 83.31 103 ILE A O 1
ATOM 850 N N . ILE A 1 104 ? 4.887 15.299 11.129 1.00 81.88 104 ILE A N 1
ATOM 851 C CA . ILE A 1 104 ? 5.782 15.189 9.968 1.00 81.88 104 ILE A CA 1
ATOM 852 C C . ILE A 1 104 ? 5.004 14.728 8.734 1.00 81.88 104 ILE A C 1
ATOM 854 O O . ILE A 1 104 ? 5.166 15.253 7.631 1.00 81.88 104 ILE A O 1
ATOM 858 N N . LEU A 1 105 ? 4.149 13.722 8.928 1.00 81.38 105 LEU A N 1
ATOM 859 C CA . LEU A 1 105 ? 3.461 13.032 7.850 1.00 81.38 105 LEU A CA 1
ATOM 860 C C . LEU A 1 105 ? 2.025 12.704 8.251 1.00 81.38 105 LEU A C 1
ATOM 862 O O . LEU A 1 105 ? 1.741 12.266 9.366 1.00 81.38 105 LEU A O 1
ATOM 866 N N . LYS A 1 106 ? 1.120 12.883 7.293 1.00 84.56 106 LYS A N 1
ATOM 867 C CA . LYS A 1 106 ? -0.200 12.259 7.275 1.00 84.56 106 LYS A CA 1
ATOM 868 C C . LYS A 1 106 ? -0.315 11.530 5.950 1.00 84.56 106 LYS A C 1
ATOM 870 O O . LYS A 1 106 ? -0.081 12.137 4.907 1.00 84.56 106 LYS A O 1
ATOM 875 N N . GLU A 1 107 ? -0.667 10.260 5.989 1.00 85.31 107 GLU A N 1
ATOM 876 C CA . GLU A 1 107 ? -0.809 9.454 4.786 1.00 85.31 107 GLU A CA 1
ATOM 877 C C . GLU A 1 107 ? -2.066 8.596 4.873 1.00 85.31 107 GLU A C 1
ATOM 879 O O . GLU A 1 107 ? -2.485 8.169 5.946 1.00 85.31 107 GLU A O 1
ATOM 884 N N . THR A 1 108 ? -2.684 8.370 3.723 1.00 86.50 108 THR A N 1
ATOM 885 C CA . THR A 1 108 ? -3.779 7.422 3.543 1.00 86.50 108 THR A CA 1
ATOM 886 C C . THR A 1 108 ? -3.327 6.343 2.576 1.00 86.50 108 THR A C 1
ATOM 888 O O . THR A 1 108 ? -2.619 6.660 1.619 1.00 86.50 108 THR A O 1
ATOM 891 N N . SER A 1 109 ? -3.750 5.100 2.787 1.00 87.56 109 SER A N 1
ATOM 892 C CA . SER A 1 109 ? -3.402 3.994 1.893 1.00 87.56 109 SER A CA 1
ATOM 893 C C . SER A 1 109 ? -4.629 3.220 1.433 1.00 87.56 109 SER A C 1
ATOM 895 O O . SER A 1 109 ? -5.532 2.953 2.217 1.00 87.56 109 SER A O 1
ATOM 897 N N . SER A 1 110 ? -4.641 2.817 0.165 1.00 86.06 110 SER A N 1
ATOM 898 C CA . SER A 1 110 ? -5.580 1.824 -0.370 1.00 86.06 110 SER A CA 1
ATOM 899 C C . SER A 1 110 ? -5.037 0.387 -0.283 1.00 86.06 110 SER A C 1
ATOM 901 O O . SER A 1 110 ? -5.789 -0.576 -0.457 1.00 86.06 110 SER A O 1
ATOM 903 N N . LEU A 1 111 ? -3.753 0.213 0.058 1.00 92.12 111 LEU A N 1
ATOM 904 C CA . LEU A 1 111 ? -3.091 -1.081 0.263 1.00 92.12 111 LEU A CA 1
ATOM 905 C C . LEU A 1 111 ? -3.336 -1.612 1.681 1.00 92.12 111 LEU A C 1
ATOM 907 O O . LEU A 1 111 ? -2.396 -1.880 2.429 1.00 92.12 111 LEU A O 1
ATOM 911 N N . VAL A 1 112 ? -4.610 -1.728 2.048 1.00 90.19 112 VAL A N 1
ATOM 912 C CA . VAL A 1 112 ? -5.063 -2.219 3.352 1.00 90.19 112 VAL A CA 1
ATOM 913 C C . VAL A 1 112 ? -5.878 -3.490 3.171 1.00 90.19 112 VAL A C 1
ATOM 915 O O . VAL A 1 112 ? -6.817 -3.514 2.382 1.00 90.19 112 VAL A O 1
ATOM 918 N N . THR A 1 113 ? -5.574 -4.529 3.940 1.00 91.50 113 THR A N 1
ATOM 919 C CA . THR A 1 113 ? -6.329 -5.783 3.919 1.00 91.50 113 THR A CA 1
ATOM 920 C C . THR A 1 113 ? -6.709 -6.192 5.333 1.00 91.50 113 THR A C 1
ATOM 922 O O . THR A 1 113 ? -5.836 -6.408 6.170 1.00 91.50 113 THR A O 1
ATOM 925 N N . VAL A 1 114 ? -8.011 -6.353 5.580 1.00 87.19 114 VAL A N 1
ATOM 926 C CA . VAL A 1 114 ? -8.527 -6.909 6.839 1.00 87.19 114 VAL A CA 1
ATOM 927 C C . VAL A 1 114 ? -8.082 -8.362 6.993 1.00 87.19 114 VAL A C 1
ATOM 929 O O . VAL A 1 114 ? -8.227 -9.171 6.073 1.00 87.19 114 VAL A O 1
ATOM 932 N N . MET A 1 115 ? -7.544 -8.679 8.165 1.00 85.44 115 MET A N 1
ATOM 933 C CA . MET A 1 115 ? -7.165 -10.028 8.559 1.00 85.44 115 MET A CA 1
ATOM 934 C C . MET A 1 115 ? -8.414 -10.796 8.992 1.00 85.44 115 MET A C 1
ATOM 936 O O . MET A 1 115 ? -9.208 -10.305 9.791 1.00 85.44 115 MET A O 1
ATOM 940 N N . GLY A 1 116 ? -8.597 -11.998 8.448 1.00 72.94 116 GLY A N 1
ATOM 941 C CA . GLY A 1 116 ? -9.739 -12.859 8.756 1.00 72.94 116 GLY A CA 1
ATOM 942 C C . GLY A 1 116 ? -10.249 -13.644 7.548 1.00 72.94 116 GLY A C 1
ATOM 943 O O . GLY A 1 116 ? -10.075 -13.240 6.390 1.00 72.94 116 GLY A O 1
ATOM 944 N N . SER A 1 117 ? -10.883 -14.782 7.836 1.00 59.62 117 SER A N 1
ATOM 945 C CA . SER A 1 117 ? -11.596 -15.597 6.854 1.00 59.62 117 SER A CA 1
ATOM 946 C C . SER A 1 117 ? -13.024 -15.068 6.670 1.00 59.62 117 SER A C 1
ATOM 948 O O . SER A 1 117 ? -13.701 -14.690 7.626 1.00 59.62 117 SER A O 1
ATOM 950 N N . GLY A 1 118 ? -13.504 -15.014 5.429 1.00 63.16 118 GLY A N 1
ATOM 951 C CA . GLY A 1 118 ? -14.881 -14.620 5.117 1.00 63.16 118 GLY A CA 1
ATOM 952 C C . GLY A 1 118 ? -15.027 -13.474 4.122 1.00 63.16 118 GLY A C 1
ATOM 953 O O . GLY A 1 118 ? -16.115 -12.901 4.029 1.00 63.16 118 GLY A O 1
ATOM 954 N N . TYR A 1 119 ? -13.989 -13.175 3.339 1.00 70.38 119 TYR A N 1
ATOM 955 C CA . TYR A 1 119 ? -14.115 -12.266 2.199 1.00 70.38 119 TYR A CA 1
ATOM 956 C C . TYR A 1 119 ? -15.199 -12.764 1.225 1.00 70.38 119 TYR A C 1
ATOM 958 O O . TYR A 1 119 ? -15.989 -11.992 0.688 1.00 70.38 119 TYR A O 1
ATOM 966 N N . VAL A 1 120 ? -15.315 -14.082 1.049 1.00 62.91 120 VAL A N 1
ATOM 967 C CA . VAL A 1 120 ? -16.381 -14.675 0.231 1.00 62.91 120 VAL A CA 1
ATOM 968 C C . VAL A 1 120 ? -17.733 -14.670 0.933 1.00 62.91 120 VAL A C 1
ATOM 970 O O . VAL A 1 120 ? -18.754 -14.459 0.277 1.00 62.91 120 VAL A O 1
ATOM 973 N N . LYS A 1 121 ? -17.765 -14.853 2.260 1.00 62.97 121 LYS A N 1
ATOM 974 C CA . LYS A 1 121 ? -19.013 -14.791 3.041 1.00 62.97 121 LYS A CA 1
ATOM 975 C C . LYS A 1 121 ? -19.669 -13.413 2.928 1.00 62.97 121 LYS A C 1
ATOM 977 O O . LYS A 1 121 ? -20.888 -13.347 2.818 1.00 62.97 121 LYS A O 1
ATOM 982 N N . SER A 1 122 ? -18.882 -12.335 2.899 1.00 60.47 122 SER A N 1
ATOM 983 C CA . SER A 1 122 ? -19.407 -10.990 2.636 1.00 60.47 122 SER A CA 1
ATOM 984 C C . SER A 1 122 ? -19.816 -10.793 1.172 1.00 60.47 122 SER A C 1
ATOM 986 O O . SER A 1 122 ? -20.705 -10.004 0.900 1.00 60.47 122 SER A O 1
ATOM 988 N N . SER A 1 123 ? -19.217 -11.506 0.213 1.00 60.97 123 SER A N 1
ATOM 989 C CA . SER A 1 123 ? -19.533 -11.374 -1.218 1.00 60.97 123 SER A CA 1
ATOM 990 C C . SER A 1 123 ? -20.748 -12.179 -1.703 1.00 60.97 123 SER A C 1
ATOM 992 O O . SER A 1 123 ? -21.382 -11.733 -2.659 1.00 60.97 123 SER A O 1
ATOM 994 N N . LYS A 1 124 ? -21.039 -13.368 -1.150 1.00 58.00 124 LYS A N 1
ATOM 995 C CA . LYS A 1 124 ? -22.108 -14.262 -1.660 1.00 58.00 124 LYS A CA 1
ATOM 996 C C . LYS A 1 124 ? -23.504 -13.870 -1.186 1.00 58.00 124 LYS A C 1
ATOM 998 O O . LYS A 1 124 ? -24.473 -14.064 -1.914 1.00 58.00 124 LYS A O 1
ATOM 1003 N N . ASP A 1 125 ? -23.611 -13.317 0.015 1.00 61.06 125 ASP A N 1
ATOM 1004 C CA . ASP A 1 125 ? -24.882 -12.855 0.552 1.00 61.06 125 ASP A CA 1
ATOM 1005 C C . ASP A 1 125 ? -25.029 -11.357 0.274 1.00 61.06 125 ASP A C 1
ATOM 1007 O O . ASP A 1 125 ? -24.569 -10.520 1.044 1.00 61.06 125 ASP A O 1
ATOM 1011 N N . ALA A 1 126 ? -25.674 -11.004 -0.841 1.00 58.00 126 ALA A N 1
ATOM 1012 C CA . ALA A 1 126 ? -25.932 -9.605 -1.194 1.00 58.00 126 ALA A CA 1
ATOM 1013 C C . ALA A 1 126 ? -26.723 -8.844 -0.106 1.00 58.00 126 ALA A C 1
ATOM 1015 O O . ALA A 1 126 ? -26.725 -7.610 -0.095 1.00 58.00 126 ALA A O 1
ATOM 1016 N N . LYS A 1 127 ? -27.381 -9.553 0.828 1.00 62.25 127 LYS A N 1
ATOM 1017 C CA . LYS A 1 127 ? -28.022 -8.943 2.000 1.00 62.25 127 LYS A CA 1
ATOM 1018 C C . LYS A 1 127 ? -27.002 -8.604 3.092 1.00 62.25 127 LYS A C 1
ATOM 1020 O O . LYS A 1 127 ? -27.182 -7.604 3.791 1.00 62.25 127 LYS A O 1
ATOM 1025 N N . LYS A 1 128 ? -25.916 -9.375 3.215 1.00 72.81 128 LYS A N 1
ATOM 1026 C CA . LYS A 1 128 ? -24.842 -9.170 4.194 1.00 72.81 128 LYS A CA 1
ATOM 1027 C C . LYS A 1 128 ? -23.791 -8.195 3.660 1.00 72.81 128 LYS A C 1
ATOM 1029 O O . LYS A 1 128 ? -22.794 -8.559 3.045 1.00 72.81 128 LYS A O 1
ATOM 1034 N N . LYS A 1 129 ? -24.034 -6.913 3.915 1.00 78.44 129 LYS A N 1
ATOM 1035 C CA . LYS A 1 129 ? -23.131 -5.820 3.535 1.00 78.44 129 LYS A CA 1
ATOM 1036 C C . LYS A 1 129 ? -21.829 -5.860 4.338 1.00 78.44 129 LYS A C 1
ATOM 1038 O O . LYS A 1 129 ? -21.800 -6.330 5.474 1.00 78.44 129 LYS A O 1
ATOM 1043 N N . SER A 1 130 ? -20.764 -5.315 3.752 1.00 82.38 130 SER A N 1
ATOM 1044 C CA . SER A 1 130 ? -19.501 -5.072 4.452 1.00 82.38 130 SER A CA 1
ATOM 1045 C C . SER A 1 130 ? -19.722 -4.243 5.725 1.00 82.38 130 SER A C 1
ATOM 1047 O O . SER A 1 130 ? -20.454 -3.257 5.711 1.00 82.38 130 SER A O 1
ATOM 1049 N N . ALA A 1 131 ? -19.047 -4.622 6.812 1.00 84.94 131 ALA A N 1
ATOM 1050 C CA . ALA A 1 131 ? -19.051 -3.874 8.071 1.00 84.94 131 ALA A CA 1
ATOM 1051 C C . ALA A 1 131 ? -18.135 -2.638 8.034 1.00 84.94 131 ALA A C 1
ATOM 1053 O O . ALA A 1 131 ? -18.156 -1.824 8.950 1.00 84.94 131 ALA A O 1
ATOM 1054 N N . ILE A 1 132 ? -17.336 -2.484 6.974 1.00 87.75 132 ILE A N 1
ATOM 1055 C CA . ILE A 1 132 ? -16.416 -1.358 6.797 1.00 87.75 132 ILE A CA 1
ATOM 1056 C C . ILE A 1 132 ? -16.654 -0.629 5.477 1.00 87.75 132 ILE A C 1
ATOM 1058 O O . ILE A 1 132 ? -17.038 -1.233 4.469 1.00 87.75 132 ILE A O 1
ATOM 1062 N N . CYS A 1 133 ? -16.369 0.670 5.470 1.00 89.81 133 CYS A N 1
ATOM 1063 C CA . CYS A 1 133 ? -16.233 1.463 4.263 1.00 89.81 133 CYS A CA 1
ATOM 1064 C C . CYS A 1 133 ? -15.021 0.970 3.480 1.00 89.81 133 CYS A C 1
ATOM 1066 O O . CYS A 1 133 ? -13.891 1.035 3.962 1.00 89.81 133 CYS A O 1
ATOM 1068 N N . GLN A 1 134 ? -15.248 0.527 2.248 1.00 89.25 134 GLN A N 1
ATOM 1069 C CA . GLN A 1 134 ? -14.207 -0.114 1.441 1.00 89.25 134 GLN A CA 1
ATOM 1070 C C . GLN A 1 134 ? -13.146 0.862 0.907 1.00 89.25 134 GLN A C 1
ATOM 1072 O O . GLN A 1 134 ? -12.121 0.422 0.400 1.00 89.25 134 GLN A O 1
ATOM 1077 N N . TYR A 1 135 ? -13.369 2.173 1.053 1.00 90.12 135 TYR A N 1
ATOM 1078 C CA . TYR A 1 135 ? -12.399 3.202 0.673 1.00 90.12 135 TYR A CA 1
ATOM 1079 C C . TYR A 1 135 ? -11.592 3.746 1.850 1.00 90.12 135 TYR A C 1
ATOM 1081 O O . TYR A 1 135 ? -10.375 3.831 1.779 1.00 90.12 135 TYR A O 1
ATOM 1089 N N . CYS A 1 136 ? -12.265 4.169 2.925 1.00 87.62 136 CYS A N 1
ATOM 1090 C CA . CYS A 1 136 ? -11.602 4.854 4.034 1.00 87.62 136 CYS A CA 1
ATOM 1091 C C . CYS A 1 136 ? -11.400 3.977 5.267 1.00 87.62 136 CYS A C 1
ATOM 1093 O O . CYS A 1 136 ? -10.707 4.421 6.175 1.00 87.62 136 CYS A O 1
ATOM 1095 N N . GLY A 1 137 ? -12.002 2.782 5.309 1.00 87.25 137 GLY A N 1
ATOM 1096 C CA . GLY A 1 137 ? -11.902 1.809 6.399 1.00 87.25 137 GLY A CA 1
ATOM 1097 C C . GLY A 1 137 ? -12.795 2.074 7.611 1.00 87.25 137 GLY A C 1
ATOM 1098 O O . GLY A 1 137 ? -12.709 1.330 8.579 1.00 87.25 137 GLY A O 1
ATOM 1099 N N . SER A 1 138 ? -13.620 3.126 7.593 1.00 86.56 138 SER A N 1
ATOM 1100 C CA . SER A 1 138 ? -14.529 3.433 8.705 1.00 86.56 138 SER A CA 1
ATOM 1101 C C . SER A 1 138 ? -15.511 2.297 8.942 1.00 86.56 138 SER A C 1
ATOM 1103 O O . SER A 1 138 ? -16.052 1.743 7.988 1.00 86.56 138 SER A O 1
ATOM 1105 N N . ILE A 1 139 ? -15.755 1.971 10.205 1.00 84.88 139 ILE A N 1
ATOM 1106 C CA . ILE A 1 139 ? -16.626 0.862 10.587 1.00 84.88 139 ILE A CA 1
ATOM 1107 C C . ILE A 1 139 ? -18.063 1.351 10.725 1.00 84.88 139 ILE A C 1
ATOM 1109 O O . ILE A 1 139 ? -18.312 2.426 11.270 1.00 84.88 139 ILE A O 1
ATOM 1113 N N . PHE A 1 140 ? -18.997 0.530 10.255 1.00 84.62 140 PHE A N 1
ATOM 1114 C CA . PHE A 1 140 ? -20.423 0.654 10.511 1.00 84.62 140 PHE A CA 1
ATOM 1115 C C . PHE A 1 140 ? -20.781 -0.267 11.673 1.00 84.62 140 PHE A C 1
ATOM 1117 O O . PHE A 1 140 ? -20.926 -1.475 11.487 1.00 84.62 140 PHE A O 1
ATOM 1124 N N . VAL A 1 141 ? -20.904 0.298 12.873 1.00 79.12 141 VAL A N 1
ATOM 1125 C CA . VAL A 1 141 ? -21.287 -0.484 14.052 1.00 79.12 141 VAL A CA 1
ATOM 1126 C C . VAL A 1 141 ? -22.803 -0.504 14.199 1.00 79.12 141 VAL A C 1
ATOM 1128 O O . VAL A 1 141 ? -23.485 0.505 13.986 1.00 79.12 141 VAL A O 1
ATOM 1131 N N . ASP A 1 142 ? -23.335 -1.672 14.542 1.00 76.19 142 ASP A N 1
ATOM 1132 C CA . ASP A 1 142 ? -24.749 -1.833 14.835 1.00 76.19 142 ASP A CA 1
ATOM 1133 C C . ASP A 1 142 ? -25.031 -1.552 16.323 1.00 76.19 142 ASP A C 1
ATOM 1135 O O . ASP A 1 142 ? -24.457 -2.241 17.173 1.00 76.19 142 ASP A O 1
ATOM 1139 N N . PRO A 1 143 ? -25.901 -0.576 16.668 1.00 74.81 143 PRO A N 1
ATOM 1140 C CA . PRO A 1 143 ? -26.209 -0.245 18.061 1.00 74.81 143 PRO A CA 1
ATOM 1141 C C . PRO A 1 143 ? -26.658 -1.455 18.886 1.00 74.81 143 PRO A C 1
ATOM 1143 O O . PRO A 1 143 ? -26.301 -1.572 20.052 1.00 74.81 143 PRO A O 1
ATOM 1146 N N . ASP A 1 144 ? -27.402 -2.379 18.270 1.00 76.00 144 ASP A N 1
ATOM 1147 C CA . ASP A 1 144 ? -27.918 -3.579 18.938 1.00 76.00 144 ASP A CA 1
ATOM 1148 C C . ASP A 1 144 ? -26.825 -4.574 19.336 1.00 76.00 144 ASP A C 1
ATOM 1150 O O . ASP A 1 144 ? -27.017 -5.357 20.267 1.00 76.00 144 ASP A O 1
ATOM 1154 N N . THR A 1 145 ? -25.682 -4.551 18.647 1.00 69.25 145 THR A N 1
ATOM 1155 C CA . THR A 1 145 ? -24.517 -5.358 19.030 1.00 69.25 145 THR A CA 1
ATOM 1156 C C . THR A 1 145 ? -23.847 -4.735 20.253 1.00 69.25 145 THR A C 1
ATOM 1158 O O . THR A 1 145 ? -23.602 -5.416 21.238 1.00 69.25 145 THR A O 1
ATOM 1161 N N . LEU A 1 146 ? -23.666 -3.413 20.245 1.00 70.62 146 LEU A N 1
ATOM 1162 C CA . LEU A 1 146 ? -22.952 -2.688 21.296 1.00 70.62 146 LEU A CA 1
ATOM 1163 C C . LEU A 1 146 ? -23.707 -2.549 22.621 1.00 70.62 146 LEU A C 1
ATOM 1165 O O . LEU A 1 146 ? -23.105 -2.644 23.688 1.00 70.62 146 LEU A O 1
ATOM 1169 N N . CYS A 1 147 ? -25.022 -2.326 22.574 1.00 72.19 147 CYS A N 1
ATOM 1170 C CA . CYS A 1 147 ? -25.841 -2.188 23.782 1.00 72.19 147 CYS A CA 1
ATOM 1171 C C . CYS A 1 147 ? -25.901 -3.477 24.623 1.00 72.19 147 CYS A C 1
ATOM 1173 O O . CYS A 1 147 ? -26.306 -3.418 25.780 1.00 72.19 147 CYS A O 1
ATOM 1175 N N . LYS A 1 148 ? -25.526 -4.636 24.063 1.00 75.31 148 LYS A N 1
ATOM 1176 C CA . LYS A 1 148 ? -25.436 -5.900 24.811 1.00 75.31 148 LYS A CA 1
ATOM 1177 C C . LYS A 1 148 ? -24.169 -5.985 25.655 1.00 75.31 148 LYS A C 1
ATOM 1179 O O . LYS A 1 148 ? -24.219 -6.530 26.753 1.00 75.31 148 LYS A O 1
ATOM 1184 N N . ASP A 1 149 ? -23.075 -5.420 25.154 1.00 74.75 149 ASP A N 1
ATOM 1185 C CA . ASP A 1 149 ? -21.747 -5.559 25.756 1.00 74.75 149 ASP A CA 1
ATOM 1186 C C . ASP A 1 149 ? -21.451 -4.470 26.797 1.00 74.75 149 ASP A C 1
ATOM 1188 O O . ASP A 1 149 ? -20.586 -4.647 27.652 1.00 74.75 149 ASP A O 1
ATOM 1192 N N . VAL A 1 150 ? -22.180 -3.346 26.756 1.00 78.94 150 VAL A N 1
ATOM 1193 C CA . VAL A 1 150 ? -22.035 -2.234 27.708 1.00 78.94 150 VAL A CA 1
ATOM 1194 C C . VAL A 1 150 ? -23.301 -2.096 28.546 1.00 78.94 150 VAL A C 1
ATOM 1196 O O . VAL A 1 150 ? -24.346 -1.644 28.069 1.00 78.94 150 VAL A O 1
ATOM 1199 N N . LYS A 1 151 ? -23.217 -2.464 29.826 1.00 79.69 151 LYS A N 1
ATOM 1200 C CA . LYS A 1 151 ? -24.362 -2.428 30.737 1.00 79.69 151 LYS A CA 1
ATOM 1201 C C . LYS A 1 151 ? -24.810 -0.979 30.951 1.00 79.69 151 LYS A C 1
ATOM 1203 O O . LYS A 1 151 ? -24.021 -0.115 31.310 1.00 79.69 151 LYS A O 1
ATOM 1208 N N . GLY A 1 152 ? -26.102 -0.723 30.752 1.00 76.19 152 GLY A N 1
ATOM 1209 C CA . GLY A 1 152 ? -26.689 0.614 30.902 1.00 76.19 152 GLY A CA 1
ATOM 1210 C C . GLY A 1 152 ? -26.533 1.523 29.678 1.00 76.19 152 GLY A C 1
ATOM 1211 O O . GLY A 1 152 ? -27.088 2.621 29.677 1.00 76.19 152 GLY A O 1
ATOM 1212 N N . LEU A 1 153 ? -25.844 1.087 28.612 1.00 82.31 153 LEU A N 1
ATOM 1213 C CA . LEU A 1 153 ? -25.738 1.865 27.378 1.00 82.31 153 LEU A CA 1
ATOM 1214 C C . LEU A 1 153 ? -27.070 1.853 26.622 1.00 82.31 153 LEU A C 1
ATOM 1216 O O . LEU A 1 153 ? -27.401 0.907 25.905 1.00 82.31 153 LEU A O 1
ATOM 1220 N N . SER A 1 154 ? -27.834 2.935 26.752 1.00 84.06 154 SER A N 1
ATOM 1221 C CA . SER A 1 154 ? -29.057 3.121 25.973 1.00 84.06 154 SER A CA 1
ATOM 1222 C C . SER A 1 154 ? -28.748 3.412 24.497 1.00 84.06 154 SER A C 1
ATOM 1224 O O . SER A 1 154 ? -27.744 4.048 24.168 1.00 84.06 154 SER A O 1
ATOM 1226 N N . LYS A 1 155 ? -29.653 3.019 23.586 1.00 83.94 155 LYS A N 1
ATOM 1227 C CA . LYS A 1 155 ? -29.554 3.371 22.153 1.00 83.94 155 LYS A CA 1
ATOM 1228 C C . LYS A 1 155 ? -29.457 4.881 21.936 1.00 83.94 155 LYS A C 1
ATOM 1230 O O . LYS A 1 155 ? -28.729 5.324 21.053 1.00 83.94 155 LYS A O 1
ATOM 1235 N N . SER A 1 156 ? -30.180 5.655 22.750 1.00 85.06 156 SER A N 1
ATOM 1236 C CA . SER A 1 156 ? -30.156 7.119 22.709 1.00 85.06 156 SER A CA 1
ATOM 1237 C C . SER A 1 156 ? -28.761 7.652 23.018 1.00 85.06 156 SER A C 1
ATOM 1239 O O . SER A 1 156 ? -28.216 8.410 22.222 1.00 85.06 156 SER A O 1
ATOM 1241 N N . LEU A 1 157 ? -28.160 7.209 24.130 1.00 84.00 157 LEU A N 1
ATOM 1242 C CA . LEU A 1 157 ? -26.807 7.612 24.508 1.00 84.00 157 LEU A CA 1
ATOM 1243 C C . LEU A 1 157 ? -25.791 7.182 23.446 1.00 84.00 157 LEU A C 1
ATOM 1245 O O . LEU A 1 157 ? -24.943 7.977 23.049 1.00 84.00 157 LEU A O 1
ATOM 1249 N N . PHE A 1 158 ? -25.912 5.960 22.922 1.00 84.50 158 PHE A N 1
ATOM 1250 C CA . PHE A 1 158 ? -25.041 5.498 21.847 1.00 84.50 158 PHE A CA 1
ATOM 1251 C C . PHE A 1 158 ? -25.128 6.387 20.599 1.00 84.50 158 PHE A C 1
ATOM 1253 O O . PHE A 1 158 ? -24.093 6.756 20.059 1.00 84.50 158 PHE A O 1
ATOM 1260 N N . CYS A 1 159 ? -26.327 6.789 20.165 1.00 85.12 159 CYS A N 1
ATOM 1261 C CA . CYS A 1 159 ? -26.488 7.671 19.002 1.00 85.12 159 CYS A CA 1
ATOM 1262 C C . CYS A 1 159 ? -25.909 9.078 19.234 1.00 85.12 159 CYS A C 1
ATOM 1264 O O . CYS A 1 159 ? -25.468 9.724 18.285 1.00 85.12 159 CYS A O 1
ATOM 1266 N N . THR A 1 160 ? -25.864 9.547 20.485 1.00 85.88 160 THR A N 1
ATOM 1267 C CA . THR A 1 160 ? -25.148 10.777 20.854 1.00 85.88 160 THR A CA 1
ATOM 1268 C C . THR A 1 160 ? -23.631 10.596 20.735 1.00 85.88 160 THR A C 1
ATOM 1270 O O . THR A 1 160 ? -22.933 11.446 20.178 1.00 85.88 160 THR A O 1
ATOM 1273 N N . LEU A 1 161 ? -23.110 9.463 21.211 1.00 85.62 161 LEU A N 1
ATOM 1274 C CA . LEU A 1 161 ? -21.679 9.154 21.175 1.00 85.62 161 LEU A CA 1
ATOM 1275 C C . LEU A 1 161 ? -21.185 8.749 19.779 1.00 85.62 161 LEU A C 1
ATOM 1277 O O . LEU A 1 161 ? -20.029 8.979 19.449 1.00 85.62 161 LEU A O 1
ATOM 1281 N N . TYR A 1 162 ? -22.043 8.194 18.932 1.00 84.19 162 TYR A N 1
ATOM 1282 C CA . TYR A 1 162 ? -21.706 7.736 17.592 1.00 84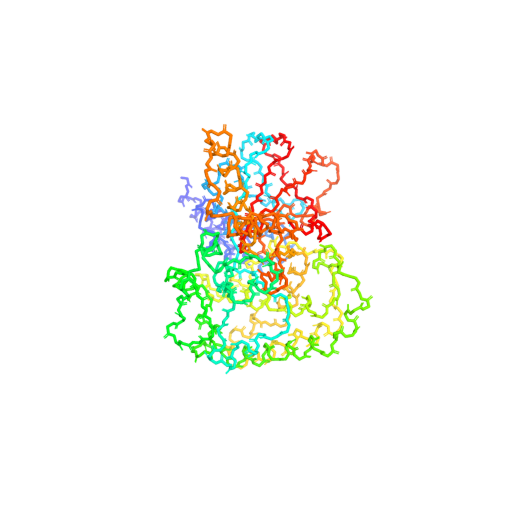.19 162 TYR A CA 1
ATOM 1283 C C . TYR A 1 162 ? -22.850 8.028 16.625 1.00 84.19 162 TYR A C 1
ATOM 1285 O O . TYR A 1 162 ? -23.897 7.379 16.630 1.00 84.19 162 TYR A O 1
ATOM 1293 N N . ALA A 1 163 ? -22.613 8.991 15.738 1.00 78.38 163 ALA A N 1
ATOM 1294 C CA . ALA A 1 163 ? -23.523 9.271 14.641 1.00 78.38 163 ALA A CA 1
ATOM 1295 C C . ALA A 1 163 ? -23.332 8.196 13.566 1.00 78.38 163 ALA A C 1
ATOM 1297 O O . ALA A 1 163 ? -22.397 8.283 12.771 1.00 78.38 163 ALA A O 1
ATOM 1298 N N . LYS A 1 164 ? -24.194 7.171 13.565 1.00 72.44 164 LYS A N 1
ATOM 1299 C CA . LYS A 1 164 ? -24.159 6.081 12.580 1.00 72.44 164 LYS A CA 1
ATOM 1300 C C . LYS A 1 164 ? -24.348 6.659 11.171 1.00 72.44 164 LYS A C 1
ATOM 1302 O O . LYS A 1 164 ? -25.446 7.123 10.866 1.00 72.44 164 LYS A O 1
ATOM 1307 N N . PRO A 1 165 ? -23.323 6.631 10.300 1.00 75.44 165 PRO A N 1
ATOM 1308 C CA . PRO A 1 165 ? -23.502 7.076 8.929 1.00 75.44 165 PRO A CA 1
ATOM 1309 C C . PRO A 1 165 ? -24.373 6.063 8.185 1.00 75.44 165 PRO A C 1
ATOM 1311 O O . PRO A 1 165 ? -24.175 4.850 8.315 1.00 75.44 165 PRO A O 1
ATOM 1314 N N . GLU A 1 166 ? -25.319 6.547 7.383 1.00 85.44 166 GLU A N 1
ATOM 1315 C CA . GLU A 1 166 ? -26.047 5.677 6.467 1.00 85.44 166 GLU A CA 1
ATOM 1316 C C . GLU A 1 166 ? -25.099 5.203 5.356 1.00 85.44 166 GLU A C 1
ATOM 1318 O O . GLU A 1 166 ? -24.535 6.022 4.624 1.00 85.44 166 GLU A O 1
ATOM 1323 N N . PRO A 1 167 ? -24.874 3.885 5.217 1.00 89.94 167 PRO A N 1
ATOM 1324 C CA . PRO A 1 167 ? -23.916 3.382 4.252 1.00 89.94 167 PRO A CA 1
ATOM 1325 C C . PRO A 1 167 ? -24.425 3.587 2.822 1.00 89.94 167 PRO A C 1
ATOM 1327 O O . PRO A 1 167 ? -25.440 3.016 2.409 1.00 89.94 167 PRO A O 1
ATOM 1330 N N . VAL A 1 168 ? -23.648 4.320 2.030 1.00 93.75 168 VAL A N 1
ATOM 1331 C CA . VAL A 1 168 ? -23.820 4.429 0.582 1.00 93.75 168 VAL A CA 1
ATOM 1332 C C . VAL A 1 168 ? -23.435 3.095 -0.056 1.00 93.75 168 VAL A C 1
ATOM 1334 O O . VAL A 1 168 ? -22.370 2.538 0.214 1.00 93.75 168 VAL A O 1
ATOM 1337 N N . LYS A 1 169 ? -24.300 2.560 -0.918 1.00 93.62 169 LYS A N 1
ATOM 1338 C CA . LYS A 1 169 ? -24.075 1.274 -1.596 1.00 93.62 169 LYS A CA 1
ATOM 1339 C C . LYS A 1 169 ? -23.272 1.445 -2.883 1.00 93.62 169 LYS A C 1
ATOM 1341 O O . LYS A 1 169 ? -23.315 2.495 -3.528 1.00 93.62 169 LYS A O 1
ATOM 1346 N N . CYS A 1 170 ? -22.597 0.373 -3.296 1.00 92.88 170 CYS A N 1
ATOM 1347 C CA . CYS A 1 170 ? -22.097 0.236 -4.662 1.00 92.88 170 CYS A CA 1
ATOM 1348 C C . CYS A 1 170 ? -23.233 0.432 -5.688 1.00 92.88 170 CYS A C 1
ATOM 1350 O O . CYS A 1 170 ? -24.336 -0.079 -5.497 1.00 92.88 170 CYS A O 1
ATOM 1352 N N . GLN A 1 171 ? -22.950 1.111 -6.807 1.00 92.31 171 GLN A N 1
ATOM 1353 C CA . GLN A 1 171 ? -23.922 1.346 -7.889 1.00 92.31 171 GLN A CA 1
ATOM 1354 C C . GLN A 1 171 ? -24.427 0.049 -8.535 1.00 92.31 171 GLN A C 1
ATOM 1356 O O . GLN A 1 171 ? -25.544 -0.008 -9.035 1.00 92.31 171 GLN A O 1
ATOM 1361 N N . HIS A 1 172 ? -23.619 -1.011 -8.495 1.00 91.25 172 HIS A N 1
ATOM 1362 C CA . HIS A 1 172 ? -23.991 -2.338 -8.987 1.00 91.25 172 HIS A CA 1
ATOM 1363 C C . HIS A 1 172 ? -24.552 -3.248 -7.891 1.00 91.25 172 HIS A C 1
ATOM 1365 O O . HIS A 1 172 ? -24.667 -4.451 -8.101 1.00 91.25 172 HIS A O 1
ATOM 1371 N N . ASN A 1 173 ? -24.873 -2.682 -6.721 1.00 88.12 173 ASN A N 1
ATOM 1372 C CA . ASN A 1 173 ? -25.482 -3.376 -5.589 1.00 88.12 173 ASN A CA 1
ATOM 1373 C C . ASN A 1 173 ? -24.726 -4.652 -5.163 1.00 88.12 173 ASN A C 1
ATOM 1375 O O . ASN A 1 173 ? -25.331 -5.638 -4.750 1.00 88.12 173 ASN A O 1
ATOM 1379 N N . CYS A 1 174 ? -23.392 -4.637 -5.278 1.00 90.00 174 CYS A N 1
ATOM 1380 C CA . CYS A 1 174 ? -22.551 -5.650 -4.644 1.00 90.00 174 CYS A CA 1
ATOM 1381 C C . CYS A 1 174 ? -22.497 -5.437 -3.118 1.00 90.00 174 CYS A C 1
ATOM 1383 O O . CYS A 1 174 ? -23.086 -4.494 -2.587 1.00 90.00 174 CYS A O 1
ATOM 1385 N N . SER A 1 175 ? -21.752 -6.281 -2.406 1.00 87.94 175 SER A N 1
ATOM 1386 C CA . SER A 1 175 ? -21.661 -6.244 -0.940 1.00 87.94 175 SER A CA 1
ATOM 1387 C C . SER A 1 175 ? -20.875 -5.064 -0.353 1.00 87.94 175 SER A C 1
ATOM 1389 O O . SER A 1 175 ? -20.852 -4.875 0.867 1.00 87.94 175 SER A O 1
ATOM 1391 N N . TYR A 1 176 ? -20.222 -4.259 -1.192 1.00 90.56 176 TYR A N 1
ATOM 1392 C CA . TYR A 1 176 ? -19.418 -3.124 -0.751 1.00 90.56 176 TYR A CA 1
ATOM 1393 C C . TYR A 1 176 ? -20.276 -1.918 -0.363 1.00 90.56 176 TYR A C 1
ATOM 1395 O O . TYR A 1 176 ? -21.248 -1.565 -1.038 1.00 90.56 176 TYR A O 1
ATOM 1403 N N . VAL A 1 177 ? -19.850 -1.247 0.707 1.00 91.75 177 VAL A N 1
ATOM 1404 C CA . VAL A 1 177 ? -20.470 -0.029 1.234 1.00 91.75 177 VAL A CA 1
ATOM 1405 C C . VAL A 1 177 ? -19.433 1.055 1.513 1.00 91.75 177 VAL A C 1
ATOM 1407 O O . VAL A 1 177 ? -18.234 0.780 1.627 1.00 91.75 177 VAL A O 1
ATOM 1410 N N . TYR A 1 178 ? -19.916 2.292 1.615 1.00 93.06 178 TYR A N 1
ATOM 1411 C CA . TYR A 1 178 ? -19.112 3.504 1.712 1.00 93.06 178 TYR A CA 1
ATOM 1412 C C . TYR A 1 178 ? -19.743 4.516 2.666 1.00 93.06 178 TYR A C 1
ATOM 1414 O O . TYR A 1 178 ? -20.962 4.563 2.797 1.00 93.06 178 TYR A O 1
ATOM 1422 N N . CYS A 1 179 ? -18.926 5.351 3.310 1.00 90.88 179 CYS A N 1
ATOM 1423 C CA . CYS A 1 179 ? -19.441 6.425 4.170 1.00 90.88 179 CYS A CA 1
ATOM 1424 C C . CYS A 1 179 ? -20.119 7.541 3.373 1.00 90.88 179 CYS A C 1
ATOM 1426 O O . CYS A 1 179 ? -21.028 8.185 3.874 1.00 90.88 179 CYS A O 1
ATOM 1428 N N . THR A 1 180 ? -19.632 7.803 2.157 1.00 92.75 180 THR A N 1
ATOM 1429 C CA . THR A 1 180 ? -20.078 8.907 1.300 1.00 92.75 180 THR A CA 1
ATOM 1430 C C . THR A 1 180 ? -20.041 8.498 -0.171 1.00 92.75 180 THR A C 1
ATOM 1432 O O . THR A 1 180 ? -19.309 7.574 -0.551 1.00 92.75 180 THR A O 1
ATOM 1435 N N . ASP A 1 181 ? -20.777 9.220 -1.021 1.00 94.81 181 ASP A N 1
ATOM 1436 C CA . ASP A 1 181 ? -20.671 9.080 -2.479 1.00 94.81 181 ASP A CA 1
ATOM 1437 C C . ASP A 1 181 ? -19.250 9.369 -2.979 1.00 94.81 181 ASP A C 1
A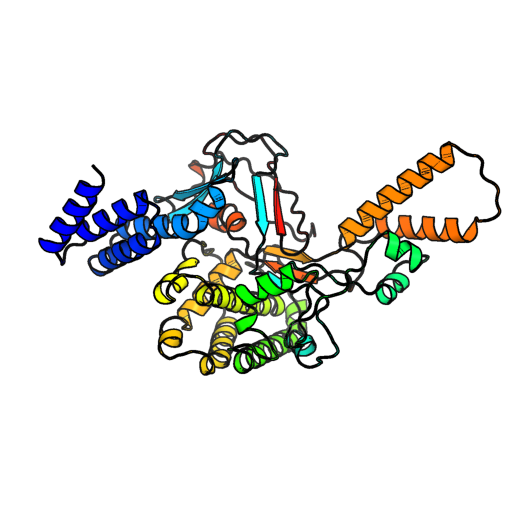TOM 1439 O O . ASP A 1 181 ? -18.787 8.719 -3.912 1.00 94.81 181 ASP A O 1
ATOM 1443 N N . GLU A 1 182 ? -18.520 10.278 -2.327 1.00 94.25 182 GLU A N 1
ATOM 1444 C CA . GLU A 1 182 ? -17.118 10.559 -2.645 1.00 94.25 182 GLU A CA 1
ATOM 1445 C C . GLU A 1 182 ? -16.228 9.328 -2.415 1.00 94.25 182 GLU A C 1
ATOM 1447 O O . GLU A 1 182 ? -15.449 8.963 -3.294 1.00 94.25 182 GLU A O 1
ATOM 1452 N N . CYS A 1 183 ? -16.377 8.642 -1.273 1.00 93.44 183 CYS A N 1
ATOM 1453 C CA . CYS A 1 183 ? -15.662 7.393 -0.998 1.00 93.44 183 CYS A CA 1
ATOM 1454 C C . CYS A 1 183 ? -15.984 6.322 -2.048 1.00 93.44 183 CYS A C 1
ATOM 1456 O O . CYS A 1 183 ? -15.083 5.623 -2.512 1.00 93.44 183 CYS A O 1
ATOM 1458 N N . ARG A 1 184 ? -17.259 6.202 -2.444 1.00 94.88 184 ARG A N 1
ATOM 1459 C CA . ARG A 1 184 ? -17.681 5.265 -3.493 1.00 94.88 184 ARG A CA 1
ATOM 1460 C C . ARG A 1 184 ? -17.019 5.587 -4.829 1.00 94.88 184 ARG A C 1
ATOM 1462 O O . ARG A 1 184 ? -16.448 4.693 -5.447 1.00 94.88 184 ARG A O 1
ATOM 1469 N N . SER A 1 185 ? -17.103 6.841 -5.266 1.00 94.50 185 SER A N 1
ATOM 1470 C CA . SER A 1 185 ? -16.586 7.287 -6.561 1.00 94.50 185 SER A CA 1
ATOM 1471 C C . SER A 1 185 ? -15.066 7.159 -6.638 1.00 94.50 185 SER A C 1
ATOM 1473 O O . SER A 1 185 ? -14.561 6.621 -7.618 1.00 94.50 185 SER A O 1
ATOM 1475 N N . LYS A 1 186 ? -14.342 7.558 -5.582 1.00 92.25 186 LYS A N 1
ATOM 1476 C CA . LYS A 1 186 ? -12.881 7.405 -5.510 1.00 92.25 186 LYS A CA 1
ATOM 1477 C C . LYS A 1 186 ? -12.461 5.940 -5.545 1.00 92.25 186 LYS A C 1
ATOM 1479 O O . LYS A 1 186 ? -11.590 5.570 -6.328 1.00 92.25 186 LYS A O 1
ATOM 1484 N N . HIS A 1 187 ? -13.128 5.081 -4.772 1.00 91.81 187 HIS A N 1
ATOM 1485 C CA . HIS A 1 187 ? -12.818 3.656 -4.817 1.00 91.81 187 HIS A CA 1
ATOM 1486 C C . HIS A 1 187 ? -13.112 3.045 -6.191 1.00 91.81 187 HIS A C 1
ATOM 1488 O O . HIS A 1 187 ? -12.329 2.228 -6.674 1.00 91.81 187 HIS A O 1
ATOM 1494 N N . TRP A 1 188 ? -14.209 3.459 -6.839 1.00 93.50 188 TRP A N 1
ATOM 1495 C CA . TRP A 1 188 ? -14.528 3.039 -8.203 1.00 93.50 188 TRP A CA 1
ATOM 1496 C C . TRP A 1 188 ? -13.453 3.436 -9.200 1.00 93.50 188 TRP A C 1
ATOM 1498 O O . TRP A 1 188 ? -13.058 2.582 -9.980 1.00 93.50 188 TRP A O 1
ATOM 1508 N N . SER A 1 189 ? -12.950 4.671 -9.163 1.00 89.56 189 SER A N 1
ATOM 1509 C CA . SER A 1 189 ? -11.881 5.100 -10.070 1.00 89.56 189 SER A CA 1
ATOM 1510 C C . SER A 1 189 ? -10.544 4.405 -9.808 1.00 89.56 189 SER A C 1
ATOM 1512 O O . SER A 1 189 ? -9.788 4.186 -10.747 1.00 89.56 189 SER A O 1
ATOM 1514 N N . GLU A 1 190 ? -10.243 4.053 -8.555 1.00 87.62 190 GLU A N 1
ATOM 1515 C CA . GLU A 1 190 ? -8.935 3.500 -8.187 1.00 87.62 190 GLU A CA 1
ATOM 1516 C C . GLU A 1 190 ? -8.830 1.990 -8.441 1.00 87.62 190 GLU A C 1
ATOM 1518 O O . GLU A 1 190 ? -7.860 1.531 -9.042 1.00 87.62 190 GLU A O 1
ATOM 1523 N N . SER A 1 191 ? -9.804 1.201 -7.982 1.00 89.31 191 SER A N 1
ATOM 1524 C CA . SER A 1 191 ? -9.676 -0.265 -7.997 1.00 89.31 191 SER A CA 1
ATOM 1525 C C . SER A 1 191 ? -10.993 -1.023 -8.076 1.00 89.31 191 SER A C 1
ATOM 1527 O O . SER A 1 191 ? -11.020 -2.110 -8.651 1.00 89.31 191 SER A O 1
ATOM 1529 N N . HIS A 1 192 ? -12.098 -0.484 -7.548 1.00 92.44 192 HIS A N 1
ATOM 1530 C CA . HIS A 1 192 ? -13.331 -1.261 -7.398 1.00 92.44 192 HIS A CA 1
ATOM 1531 C C . HIS A 1 192 ? -13.913 -1.739 -8.739 1.00 92.44 192 HIS A C 1
ATOM 1533 O O . HIS A 1 192 ? -14.532 -2.797 -8.796 1.00 92.44 192 HIS A O 1
ATOM 1539 N N . TRP A 1 193 ? -13.662 -1.029 -9.841 1.00 93.25 193 TRP A N 1
ATOM 1540 C CA . TRP A 1 193 ? -14.063 -1.461 -11.184 1.00 93.25 193 TRP A CA 1
ATOM 1541 C C . TRP A 1 193 ? -13.416 -2.791 -11.636 1.00 93.25 193 TRP A C 1
ATOM 1543 O O . TRP A 1 193 ? -13.980 -3.496 -12.475 1.00 93.25 193 TRP A O 1
ATOM 1553 N N . LEU A 1 194 ? -12.263 -3.172 -11.071 1.00 92.00 194 LEU A N 1
ATOM 1554 C CA . LEU A 1 194 ? -11.634 -4.483 -11.279 1.00 92.00 194 LEU A CA 1
ATOM 1555 C C . LEU A 1 194 ? -12.235 -5.538 -10.347 1.00 92.00 194 LEU A C 1
ATOM 1557 O O . LEU A 1 194 ? -12.606 -6.620 -10.801 1.00 92.00 194 LEU A O 1
ATOM 1561 N N . GLU A 1 195 ? -12.347 -5.212 -9.058 1.00 89.94 195 GLU A N 1
ATOM 1562 C CA . GLU A 1 195 ? -12.653 -6.176 -7.992 1.00 89.94 195 GLU A CA 1
ATOM 1563 C C . GLU A 1 195 ? -14.142 -6.326 -7.650 1.00 89.94 195 GLU A C 1
ATOM 1565 O O . GLU A 1 195 ? -14.500 -7.193 -6.858 1.00 89.94 195 GLU A O 1
ATOM 1570 N N . CYS A 1 196 ? -15.028 -5.498 -8.212 1.00 91.75 196 CYS A N 1
ATOM 1571 C CA . CYS A 1 196 ? -16.446 -5.514 -7.863 1.00 91.75 196 CYS A CA 1
ATOM 1572 C C . CYS A 1 196 ? -17.058 -6.918 -8.039 1.00 91.75 196 CYS A C 1
ATOM 1574 O O . CYS A 1 196 ? -17.103 -7.422 -9.162 1.00 91.75 196 CYS A O 1
ATOM 1576 N N . PRO A 1 197 ? -17.630 -7.534 -6.987 1.00 88.25 197 PRO A N 1
ATOM 1577 C CA . PRO A 1 197 ? -18.209 -8.871 -7.113 1.00 88.25 197 PRO A CA 1
ATOM 1578 C C . PRO A 1 197 ? -19.364 -8.965 -8.120 1.00 88.25 197 PRO A C 1
ATOM 1580 O O . PRO A 1 197 ? -19.581 -10.009 -8.726 1.00 88.25 197 PRO A O 1
ATOM 1583 N N . ALA A 1 198 ? -20.105 -7.869 -8.319 1.00 89.56 198 ALA A N 1
ATOM 1584 C CA . ALA A 1 198 ? -21.246 -7.845 -9.232 1.00 89.56 198 ALA A CA 1
ATOM 1585 C C . ALA A 1 198 ? -20.829 -7.628 -10.698 1.00 89.56 198 ALA A C 1
ATOM 1587 O O . ALA A 1 198 ? -21.313 -8.317 -11.600 1.00 89.56 198 ALA A O 1
ATOM 1588 N N . ARG A 1 199 ? -19.932 -6.666 -10.954 1.00 92.00 199 ARG A N 1
ATOM 1589 C CA . ARG A 1 199 ? -19.626 -6.183 -12.316 1.00 92.00 199 ARG A CA 1
ATOM 1590 C C . ARG A 1 199 ? -18.137 -5.967 -12.594 1.00 92.00 199 ARG A C 1
ATOM 1592 O O . ARG A 1 199 ? -17.785 -5.456 -13.650 1.00 92.00 199 ARG A O 1
ATOM 1599 N N . GLY A 1 200 ? -17.270 -6.330 -11.660 1.00 92.50 200 GLY A N 1
ATOM 1600 C CA . GLY A 1 200 ? -15.834 -6.132 -11.783 1.00 92.50 200 GLY A CA 1
ATOM 1601 C C . GLY A 1 200 ? -15.265 -6.925 -12.949 1.00 92.50 200 GLY A C 1
ATOM 1602 O O . GLY A 1 200 ? -15.720 -8.039 -13.227 1.00 92.50 200 GLY A O 1
ATOM 1603 N N . ARG A 1 201 ? -14.258 -6.360 -13.622 1.00 92.62 201 ARG A N 1
ATOM 1604 C CA . ARG A 1 201 ? -13.575 -7.036 -14.734 1.00 92.62 201 ARG A CA 1
ATOM 1605 C C . ARG A 1 201 ? -13.005 -8.387 -14.310 1.00 92.62 201 ARG A C 1
ATOM 1607 O O . ARG A 1 201 ? -13.020 -9.307 -15.108 1.00 92.62 201 ARG A O 1
ATOM 1614 N N . TRP A 1 202 ? -12.515 -8.498 -13.076 1.00 92.56 202 TRP A N 1
ATOM 1615 C CA . TRP A 1 202 ? -11.857 -9.699 -12.556 1.00 92.56 202 TRP A CA 1
ATOM 1616 C C . TRP A 1 202 ? -12.744 -10.503 -11.610 1.00 92.56 202 TRP A C 1
ATOM 1618 O O . TRP A 1 202 ? -12.250 -11.336 -10.856 1.00 92.56 202 TRP A O 1
ATOM 1628 N N . LYS A 1 203 ? -14.059 -10.256 -11.616 1.00 91.06 203 LYS A N 1
ATOM 1629 C CA . LYS A 1 203 ? -14.986 -10.796 -10.614 1.00 91.06 203 LYS A CA 1
ATOM 1630 C C . LYS A 1 203 ? -14.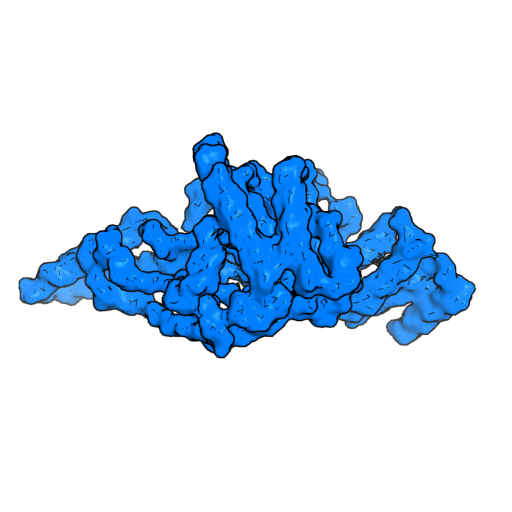887 -12.314 -10.433 1.00 91.06 203 LYS A C 1
ATOM 1632 O O . LYS A 1 203 ? -14.966 -12.779 -9.303 1.00 91.06 203 LYS A O 1
ATOM 1637 N N . SER A 1 204 ? -14.720 -13.092 -11.508 1.00 92.00 204 SER A N 1
ATOM 1638 C CA . SER A 1 204 ? -14.754 -14.558 -11.436 1.00 92.00 204 SER A CA 1
ATOM 1639 C C . SER A 1 204 ? -13.441 -15.101 -10.879 1.00 92.00 204 SER A C 1
ATOM 1641 O O . SER A 1 204 ? -13.456 -15.829 -9.883 1.00 92.00 204 SER A O 1
ATOM 1643 N N . GLY A 1 205 ? -12.308 -14.707 -11.465 1.00 94.00 205 GLY A N 1
ATOM 1644 C CA . GLY A 1 205 ? -10.989 -15.098 -10.968 1.00 94.00 205 GLY A CA 1
ATOM 1645 C C . GLY A 1 205 ? -10.738 -14.620 -9.538 1.00 94.00 205 GLY A C 1
ATOM 1646 O O . GLY A 1 205 ? -10.306 -15.395 -8.685 1.00 94.00 205 GLY A O 1
ATOM 1647 N N . LEU A 1 206 ? -11.105 -13.373 -9.237 1.00 92.38 206 LEU A N 1
ATOM 1648 C CA . LEU A 1 206 ? -10.908 -12.784 -7.919 1.00 92.38 206 LEU A CA 1
ATOM 1649 C C . LEU A 1 206 ? -11.800 -13.438 -6.857 1.00 92.38 206 LEU A C 1
ATOM 1651 O O . LEU A 1 206 ? -11.326 -13.735 -5.762 1.00 92.38 206 LEU A O 1
ATOM 1655 N N . HIS A 1 207 ? -13.062 -13.744 -7.178 1.00 91.69 207 HIS A N 1
ATOM 1656 C CA . HIS A 1 207 ? -13.937 -14.497 -6.276 1.00 91.69 207 HIS A CA 1
ATOM 1657 C C . HIS A 1 207 ? -13.341 -15.862 -5.919 1.00 91.69 207 HIS A C 1
ATOM 1659 O O . HIS A 1 207 ? -13.270 -16.212 -4.741 1.00 91.69 207 HIS A O 1
ATOM 1665 N N . LYS A 1 208 ? -12.868 -16.611 -6.924 1.00 94.56 208 LYS A N 1
ATOM 1666 C CA . LYS A 1 208 ? -12.229 -17.916 -6.710 1.00 94.56 208 LYS A CA 1
ATOM 1667 C C . LYS A 1 208 ? -10.945 -17.787 -5.894 1.00 94.56 208 LYS A C 1
ATOM 1669 O O . LYS A 1 208 ? -10.725 -18.593 -4.996 1.00 94.56 208 LYS A O 1
ATOM 1674 N N . MET A 1 209 ? -10.130 -16.764 -6.156 1.00 95.25 209 MET A N 1
ATOM 1675 C CA . MET A 1 209 ? -8.923 -16.483 -5.376 1.00 95.25 209 MET A CA 1
ATOM 1676 C C . MET A 1 209 ? -9.261 -16.203 -3.909 1.00 95.25 209 MET A C 1
ATOM 1678 O O . MET A 1 209 ? -8.670 -16.803 -3.017 1.00 95.25 209 MET A O 1
ATOM 1682 N N . HIS 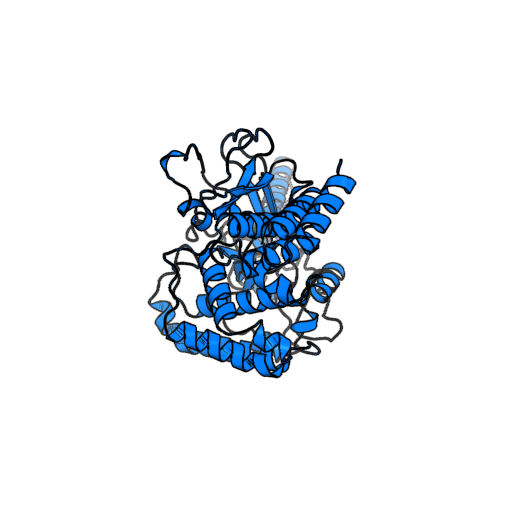A 1 210 ? -10.235 -15.333 -3.628 1.00 93.56 210 HIS A N 1
ATOM 1683 C CA . HIS A 1 210 ? -10.638 -15.059 -2.249 1.00 93.56 210 HIS A CA 1
ATOM 1684 C C . HIS A 1 210 ? -11.224 -16.283 -1.553 1.00 93.56 210 HIS A C 1
ATOM 1686 O O . HIS A 1 210 ? -10.958 -16.455 -0.365 1.00 93.56 210 HIS A O 1
ATOM 1692 N N . GLN A 1 211 ? -11.966 -17.124 -2.282 1.00 93.38 211 GLN A N 1
ATOM 1693 C CA . GLN A 1 211 ? -12.493 -18.385 -1.766 1.00 93.38 211 GLN A CA 1
ATOM 1694 C C . GLN A 1 211 ? -11.362 -19.323 -1.359 1.00 93.38 211 GLN A C 1
ATOM 1696 O O . GLN A 1 211 ? -11.322 -19.763 -0.216 1.00 93.38 211 GLN A O 1
ATOM 1701 N N . TYR A 1 212 ? -10.417 -19.548 -2.267 1.00 96.06 212 TYR A N 1
ATOM 1702 C CA . TYR A 1 212 ? -9.238 -20.364 -2.012 1.00 96.06 212 TYR A CA 1
ATOM 1703 C C . TYR A 1 212 ? -8.452 -19.866 -0.793 1.00 96.06 212 TYR A C 1
ATOM 1705 O O . TYR A 1 212 ? -8.087 -20.649 0.076 1.00 96.06 212 TYR A O 1
ATOM 1713 N N . LEU A 1 213 ? -8.232 -18.554 -0.688 1.00 95.75 213 LEU A N 1
ATOM 1714 C CA . LEU A 1 213 ? -7.514 -17.965 0.441 1.00 95.75 213 LEU A CA 1
ATOM 1715 C C . LEU A 1 213 ? -8.290 -18.076 1.766 1.00 95.75 213 LEU A C 1
ATOM 1717 O O . LEU A 1 213 ? -7.679 -18.282 2.811 1.00 95.75 213 LEU A O 1
ATOM 1721 N N . ASP A 1 214 ? -9.620 -17.937 1.741 1.00 93.38 214 ASP A N 1
ATOM 1722 C CA . ASP A 1 214 ? -10.465 -18.154 2.923 1.00 93.38 214 ASP A CA 1
ATOM 1723 C C . ASP A 1 214 ? -10.408 -19.621 3.386 1.00 93.38 214 ASP A C 1
ATOM 1725 O O . ASP A 1 214 ? -10.301 -19.875 4.585 1.00 93.38 214 ASP A O 1
ATOM 1729 N N . GLU A 1 215 ? -10.454 -20.572 2.448 1.00 93.88 215 GLU A N 1
ATOM 1730 C CA . GLU A 1 215 ? -10.338 -22.013 2.712 1.00 93.88 215 GLU A CA 1
ATOM 1731 C C . GLU A 1 215 ? -8.946 -22.375 3.245 1.00 93.88 215 GLU A C 1
ATOM 1733 O O . GLU A 1 215 ? -8.845 -23.088 4.241 1.00 93.88 215 GLU A O 1
ATOM 1738 N N . TYR A 1 216 ? -7.886 -21.816 2.654 1.00 94.81 216 TYR A N 1
ATOM 1739 C CA . TYR A 1 216 ? -6.511 -21.987 3.121 1.00 94.81 216 TYR A CA 1
ATOM 1740 C C . TYR A 1 216 ? -6.357 -21.528 4.574 1.00 94.81 216 TYR A C 1
ATOM 1742 O O . TYR A 1 216 ? -5.905 -22.303 5.411 1.00 94.81 216 TYR A O 1
ATOM 1750 N N . ALA A 1 217 ? -6.790 -20.308 4.911 1.00 92.56 217 ALA A N 1
ATOM 1751 C CA . ALA A 1 217 ? -6.717 -19.830 6.293 1.00 92.56 217 ALA A CA 1
ATOM 1752 C C . ALA A 1 217 ? -7.550 -20.695 7.251 1.00 92.56 217 ALA A C 1
ATOM 1754 O O . ALA A 1 217 ? -7.119 -20.961 8.367 1.00 92.56 217 ALA A O 1
ATOM 1755 N N . ALA A 1 218 ? -8.732 -21.156 6.825 1.00 91.12 218 ALA A N 1
ATOM 1756 C CA . ALA A 1 218 ? -9.597 -22.000 7.648 1.00 91.12 218 ALA A CA 1
ATOM 1757 C C . ALA A 1 218 ? -8.973 -23.371 7.969 1.00 91.12 218 ALA A C 1
ATOM 1759 O O . ALA A 1 218 ? -9.181 -23.888 9.063 1.00 91.12 218 ALA A O 1
ATOM 1760 N N . GLN A 1 219 ? -8.201 -23.943 7.043 1.00 92.81 219 GLN A N 1
ATOM 1761 C CA . GLN A 1 219 ? -7.528 -25.234 7.232 1.00 92.81 219 GLN A CA 1
ATOM 1762 C C . GLN A 1 219 ? -6.353 -25.166 8.217 1.00 92.81 219 GLN A C 1
ATOM 1764 O O . GLN A 1 219 ? -6.045 -26.170 8.847 1.00 92.81 219 GLN A O 1
ATOM 1769 N N . HIS A 1 220 ? -5.740 -23.992 8.392 1.00 91.12 220 HIS A N 1
ATOM 1770 C CA . HIS A 1 220 ? -4.531 -23.815 9.206 1.00 91.12 220 HIS A CA 1
ATOM 1771 C C . HIS A 1 220 ? -4.805 -23.097 10.542 1.00 91.12 220 HIS A C 1
ATOM 1773 O O . HIS A 1 220 ? -3.873 -22.692 11.228 1.00 91.12 220 HIS A O 1
ATOM 1779 N N . VAL A 1 221 ? -6.073 -22.937 10.950 1.00 88.06 221 VAL A N 1
ATOM 1780 C CA . VAL A 1 221 ? -6.434 -22.215 12.192 1.00 88.06 221 VAL A CA 1
ATOM 1781 C C . VAL A 1 221 ? -5.801 -22.842 13.435 1.00 88.06 221 VAL A C 1
ATOM 1783 O O . VAL A 1 221 ? -5.363 -22.116 14.323 1.00 88.06 221 VAL A O 1
ATOM 1786 N N . GLU A 1 222 ? -5.758 -24.172 13.519 1.00 87.94 222 GLU A N 1
ATOM 1787 C CA . GLU A 1 222 ? -5.172 -24.860 14.676 1.00 87.94 222 GLU A CA 1
ATOM 1788 C C . GLU A 1 222 ? -3.645 -24.713 14.718 1.00 87.94 222 GLU A C 1
ATOM 1790 O O . GLU A 1 222 ? -3.080 -24.501 15.787 1.00 87.94 222 GLU A O 1
ATOM 1795 N N . GLU A 1 223 ? -2.979 -24.733 13.561 1.00 87.06 223 GLU A N 1
ATOM 1796 C CA . GLU A 1 223 ? -1.539 -24.466 13.464 1.00 87.06 223 GLU A CA 1
ATOM 1797 C C . GLU A 1 223 ? -1.219 -23.011 13.818 1.00 87.06 223 GLU A C 1
ATOM 1799 O O . GLU A 1 223 ? -0.279 -22.742 14.563 1.00 87.06 223 GLU A O 1
ATOM 1804 N N . ASP A 1 224 ? -2.045 -22.068 13.362 1.00 87.44 224 ASP A N 1
ATOM 1805 C CA . ASP A 1 224 ? -1.905 -20.645 13.667 1.00 87.44 224 ASP A CA 1
ATOM 1806 C C . ASP A 1 224 ? -1.962 -20.361 15.175 1.00 87.44 224 ASP A C 1
ATOM 1808 O O . ASP A 1 224 ? -1.316 -19.419 15.634 1.00 87.44 224 ASP A O 1
ATOM 1812 N N . ARG A 1 225 ? -2.692 -21.170 15.959 1.00 85.88 225 ARG A N 1
ATOM 1813 C CA . ARG A 1 225 ? -2.749 -21.045 17.429 1.00 85.88 225 ARG A CA 1
ATOM 1814 C C . ARG A 1 225 ? -1.428 -21.393 18.114 1.00 85.88 225 ARG A C 1
ATOM 1816 O O . ARG A 1 225 ? -1.210 -20.948 19.238 1.00 85.88 225 ARG A O 1
ATOM 1823 N N . LEU A 1 226 ? -0.556 -22.161 17.459 1.00 84.81 226 LEU A N 1
ATOM 1824 C CA . LEU A 1 226 ? 0.770 -22.511 17.980 1.00 84.81 226 LEU A CA 1
ATOM 1825 C C . LEU A 1 226 ? 1.767 -21.353 17.850 1.00 84.81 226 LEU A C 1
ATOM 1827 O O . LEU A 1 226 ? 2.797 -21.350 18.523 1.00 84.81 226 LEU A O 1
ATOM 1831 N N . PHE A 1 227 ? 1.472 -20.366 16.999 1.00 79.50 227 PHE A N 1
ATOM 1832 C CA . PHE A 1 227 ? 2.327 -19.208 16.784 1.00 79.50 227 PHE A CA 1
ATOM 1833 C C . PHE A 1 227 ? 1.768 -17.987 17.524 1.00 79.50 227 PHE A C 1
ATOM 1835 O O . PHE A 1 227 ? 0.672 -17.519 17.200 1.00 79.50 227 PHE A O 1
ATOM 1842 N N . PRO A 1 228 ? 2.508 -17.406 18.487 1.00 79.75 228 PRO A N 1
ATOM 1843 C CA . PRO A 1 228 ? 2.108 -16.126 19.050 1.00 79.75 228 PRO A CA 1
ATOM 1844 C C . PRO A 1 228 ? 2.114 -15.049 17.946 1.00 79.75 228 PRO A C 1
ATOM 1846 O O . PRO A 1 228 ? 2.958 -15.105 17.044 1.00 79.75 228 PRO A O 1
ATOM 1849 N N . PRO A 1 229 ? 1.202 -14.058 17.997 1.00 79.69 229 PRO A N 1
ATOM 1850 C CA . PRO A 1 229 ? 1.239 -12.917 17.089 1.00 79.69 229 PRO A CA 1
ATOM 1851 C C . PRO A 1 229 ? 2.616 -12.246 17.118 1.00 79.69 229 PRO A C 1
ATOM 1853 O O . PRO A 1 229 ? 3.101 -11.877 18.188 1.00 79.69 229 PRO A O 1
ATOM 1856 N N . ALA A 1 230 ? 3.247 -12.088 15.954 1.00 84.44 230 ALA A N 1
ATOM 1857 C CA . ALA A 1 230 ? 4.536 -11.406 15.874 1.00 84.44 230 ALA A CA 1
ATOM 1858 C C . ALA A 1 230 ? 4.360 -9.883 15.934 1.00 84.44 230 ALA A C 1
ATOM 1860 O O . ALA A 1 230 ? 3.266 -9.365 15.695 1.00 84.44 230 ALA A O 1
ATOM 1861 N N . LEU A 1 231 ? 5.456 -9.153 16.190 1.00 77.50 231 LEU A N 1
ATOM 1862 C CA . LEU A 1 231 ? 5.405 -7.690 16.267 1.00 77.50 231 LEU A CA 1
ATOM 1863 C C . LEU A 1 231 ? 5.027 -7.050 14.919 1.00 77.50 231 LEU A C 1
ATOM 1865 O O . LEU A 1 231 ? 4.364 -6.017 14.844 1.00 77.50 231 LEU A O 1
ATOM 1869 N N . THR A 1 232 ? 5.448 -7.685 13.827 1.00 82.88 232 THR A N 1
ATOM 1870 C CA . THR A 1 232 ? 5.243 -7.185 12.470 1.00 82.88 232 THR A CA 1
ATOM 1871 C C . THR A 1 232 ? 4.818 -8.308 11.529 1.00 82.88 232 THR A C 1
ATOM 1873 O O . THR A 1 232 ? 5.178 -9.470 11.750 1.00 82.88 232 THR A O 1
ATOM 1876 N N . PRO A 1 233 ? 4.129 -7.979 10.421 1.00 89.25 233 PRO A N 1
ATOM 1877 C CA . PRO A 1 233 ? 3.861 -8.937 9.361 1.00 89.25 233 PRO A CA 1
ATOM 1878 C C . PRO A 1 233 ? 5.109 -9.616 8.794 1.00 89.25 233 PRO A C 1
ATOM 1880 O O . PRO A 1 233 ? 4.956 -10.681 8.217 1.00 89.25 233 PRO A O 1
ATOM 1883 N N . LEU A 1 234 ? 6.321 -9.059 8.932 1.00 89.69 234 LEU A N 1
ATOM 1884 C CA . LEU A 1 234 ? 7.560 -9.667 8.427 1.00 89.69 234 LEU A CA 1
ATOM 1885 C C . LEU A 1 234 ? 7.820 -11.038 9.062 1.00 89.69 234 LEU A C 1
ATOM 1887 O O . LEU A 1 234 ? 8.039 -12.018 8.350 1.00 89.69 234 LEU A O 1
ATOM 1891 N N . GLU A 1 235 ? 7.728 -11.110 10.385 1.00 87.81 235 GLU A N 1
ATOM 1892 C CA . GLU A 1 235 ? 8.064 -12.298 11.181 1.00 87.81 235 GLU A CA 1
ATOM 1893 C C . GLU A 1 235 ? 6.857 -13.214 11.413 1.00 87.81 235 GLU A C 1
ATOM 1895 O O . GLU A 1 235 ? 7.020 -14.375 11.781 1.00 87.81 235 GLU A O 1
ATOM 1900 N N . ASP A 1 236 ? 5.643 -12.717 11.167 1.00 90.00 236 ASP A N 1
ATOM 1901 C CA . ASP A 1 236 ? 4.423 -13.473 11.423 1.00 90.00 236 ASP A CA 1
ATOM 1902 C C . ASP A 1 236 ? 4.200 -14.583 10.390 1.00 90.00 236 ASP A C 1
ATOM 1904 O O . ASP A 1 236 ? 4.146 -14.338 9.177 1.00 90.00 236 ASP A O 1
ATOM 1908 N N . LYS A 1 237 ? 4.078 -15.816 10.882 1.00 89.81 237 LYS A N 1
ATOM 1909 C CA . LYS A 1 237 ? 3.944 -17.027 10.063 1.00 89.81 237 LYS A CA 1
ATOM 1910 C C . LYS A 1 237 ? 2.506 -17.517 9.933 1.00 89.81 237 LYS A C 1
ATOM 1912 O O . LYS A 1 237 ? 2.270 -18.450 9.175 1.00 89.81 237 LYS A O 1
ATOM 1917 N N . ARG A 1 238 ? 1.555 -16.896 10.635 1.00 91.88 238 ARG A N 1
ATOM 1918 C CA . ARG A 1 238 ? 0.163 -17.347 10.637 1.00 91.88 238 ARG A CA 1
ATOM 1919 C C . ARG A 1 238 ? -0.455 -17.233 9.246 1.00 91.88 238 ARG A C 1
ATOM 1921 O O . ARG A 1 238 ? -0.274 -16.238 8.536 1.00 91.88 238 ARG A O 1
ATOM 1928 N N . SER A 1 239 ? -1.243 -18.231 8.874 1.00 93.12 239 SER A N 1
ATOM 1929 C CA . SER A 1 239 ? -1.930 -18.349 7.589 1.00 93.12 239 SER A CA 1
ATOM 1930 C C . SER A 1 239 ? -2.808 -17.131 7.282 1.00 93.12 239 SER A C 1
ATOM 1932 O O . SER A 1 239 ? -2.834 -16.648 6.149 1.00 93.12 239 SER A O 1
ATOM 1934 N N . CYS A 1 240 ? -3.462 -16.559 8.297 1.00 91.44 240 CYS A N 1
ATOM 1935 C CA . CYS A 1 240 ? -4.255 -15.337 8.164 1.00 91.44 240 CYS A CA 1
ATOM 1936 C C . CYS A 1 240 ? -3.430 -14.119 7.704 1.00 91.44 240 CYS A C 1
ATOM 1938 O O . CYS A 1 240 ? -3.936 -13.300 6.930 1.00 91.44 240 CYS A O 1
ATOM 1940 N N . VAL A 1 241 ? -2.161 -14.018 8.118 1.00 93.38 241 VAL A N 1
ATOM 1941 C CA . VAL A 1 241 ? -1.243 -12.951 7.694 1.00 93.38 241 VAL A CA 1
ATOM 1942 C C . VAL A 1 241 ? -0.741 -13.218 6.283 1.00 93.38 241 VAL A C 1
ATOM 1944 O O . VAL A 1 241 ? -0.758 -12.306 5.460 1.00 93.38 241 VAL A O 1
ATOM 1947 N N . VAL A 1 242 ? -0.390 -14.469 5.961 1.00 94.88 242 VAL A N 1
ATOM 1948 C CA . VAL A 1 242 ? -0.036 -14.879 4.590 1.00 94.88 242 VAL A CA 1
ATOM 1949 C C . VAL A 1 242 ? -1.155 -14.497 3.620 1.00 94.88 242 VAL A C 1
ATOM 1951 O O . VAL A 1 242 ? -0.920 -13.795 2.636 1.00 94.88 242 VAL A O 1
ATOM 1954 N N . VAL A 1 243 ? -2.396 -14.875 3.932 1.00 95.69 243 VAL A N 1
ATOM 1955 C CA . VAL A 1 243 ? -3.584 -14.547 3.133 1.00 95.69 243 VAL A CA 1
ATOM 1956 C C . VAL A 1 243 ? -3.780 -13.040 3.002 1.00 95.69 243 VAL A C 1
ATOM 1958 O O . VAL A 1 243 ? -4.062 -12.546 1.904 1.00 95.69 243 VAL A O 1
ATOM 1961 N N . ALA A 1 244 ? -3.615 -12.291 4.093 1.00 95.25 244 ALA A N 1
ATOM 1962 C CA . ALA A 1 244 ? -3.723 -10.842 4.053 1.00 95.25 244 ALA A CA 1
ATOM 1963 C C . ALA A 1 244 ? -2.640 -10.222 3.151 1.00 95.25 244 ALA A C 1
ATOM 1965 O O . ALA A 1 244 ? -2.947 -9.340 2.347 1.00 95.25 244 ALA A O 1
ATOM 1966 N N . CYS A 1 245 ? -1.401 -10.722 3.205 1.00 96.75 245 CYS A N 1
ATOM 1967 C CA . CYS A 1 245 ? -0.310 -10.290 2.335 1.00 96.75 245 CYS A CA 1
ATOM 1968 C C . CYS A 1 245 ? -0.614 -10.570 0.858 1.00 96.75 245 CYS A C 1
ATOM 1970 O O . CYS A 1 245 ? -0.458 -9.669 0.037 1.00 96.75 245 CYS A O 1
ATOM 1972 N N . VAL A 1 246 ? -1.114 -11.761 0.515 1.00 96.81 246 VAL A N 1
ATOM 1973 C CA . VAL A 1 246 ? -1.481 -12.120 -0.870 1.00 96.81 246 VAL A CA 1
ATOM 1974 C C . VAL A 1 246 ? -2.597 -11.218 -1.411 1.00 96.81 246 VAL A C 1
ATOM 1976 O O . VAL A 1 246 ? -2.528 -10.737 -2.541 1.00 96.81 246 VAL A O 1
ATOM 1979 N N . ARG A 1 247 ? -3.608 -10.903 -0.597 1.00 95.56 247 ARG A N 1
ATOM 1980 C CA . ARG A 1 247 ? -4.667 -9.947 -0.973 1.00 95.56 247 ARG A CA 1
ATOM 1981 C C . ARG A 1 247 ? -4.121 -8.531 -1.167 1.00 95.56 247 ARG A C 1
ATOM 1983 O O . ARG A 1 247 ? -4.534 -7.840 -2.096 1.00 95.56 247 ARG A O 1
ATOM 1990 N N . THR A 1 248 ? -3.161 -8.112 -0.346 1.00 96.06 248 THR A N 1
ATOM 1991 C CA . THR A 1 248 ? -2.470 -6.828 -0.531 1.00 96.06 248 THR A CA 1
ATOM 1992 C C . THR A 1 248 ? -1.642 -6.815 -1.821 1.00 96.06 248 THR A C 1
ATOM 1994 O O . THR A 1 248 ? -1.654 -5.804 -2.518 1.00 96.06 248 THR A O 1
ATOM 1997 N N . VAL A 1 249 ? -1.009 -7.931 -2.208 1.00 97.06 249 VAL A N 1
ATOM 1998 C CA . VAL A 1 249 ? -0.346 -8.072 -3.522 1.00 97.06 249 VAL A CA 1
ATOM 1999 C C . VAL A 1 249 ? -1.341 -7.872 -4.665 1.00 97.06 249 VAL A C 1
ATOM 2001 O O . VAL A 1 249 ? -1.067 -7.094 -5.577 1.00 97.06 249 VAL A O 1
ATOM 2004 N N . ALA A 1 250 ? -2.526 -8.486 -4.595 1.00 94.56 250 ALA A N 1
ATOM 2005 C CA . ALA A 1 250 ? -3.571 -8.260 -5.595 1.00 94.56 250 ALA A CA 1
ATOM 2006 C C . ALA A 1 250 ? -3.958 -6.769 -5.690 1.00 94.56 250 ALA A C 1
ATOM 2008 O O . ALA A 1 250 ? -4.050 -6.226 -6.789 1.00 94.56 250 ALA A O 1
ATOM 2009 N N . ARG A 1 251 ? -4.073 -6.064 -4.555 1.00 93.19 251 ARG A N 1
ATOM 2010 C CA . ARG A 1 251 ? -4.320 -4.609 -4.537 1.00 93.19 251 ARG A CA 1
ATOM 2011 C C . ARG A 1 251 ? -3.175 -3.782 -5.127 1.00 93.19 251 ARG A C 1
ATOM 2013 O O . ARG A 1 251 ? -3.444 -2.785 -5.796 1.00 93.19 251 ARG A O 1
ATOM 2020 N N . MET A 1 252 ? -1.916 -4.180 -4.929 1.00 95.56 252 MET A N 1
ATOM 2021 C CA . MET A 1 252 ? -0.776 -3.539 -5.603 1.00 95.56 252 MET A CA 1
ATOM 2022 C C . MET A 1 252 ? -0.909 -3.668 -7.122 1.00 95.56 252 MET A C 1
ATOM 2024 O O . MET A 1 252 ? -0.718 -2.687 -7.834 1.00 95.56 252 MET A O 1
ATOM 2028 N N . ILE A 1 253 ? -1.329 -4.833 -7.616 1.00 94.44 253 ILE A N 1
ATOM 2029 C CA . ILE A 1 253 ? -1.571 -5.057 -9.047 1.00 94.44 253 ILE A CA 1
ATOM 2030 C C . ILE A 1 253 ? -2.758 -4.234 -9.554 1.00 94.44 253 ILE A C 1
ATOM 2032 O O . ILE A 1 253 ? -2.680 -3.666 -10.642 1.00 94.44 253 ILE A O 1
ATOM 2036 N N . PHE A 1 254 ? -3.830 -4.088 -8.769 1.00 92.19 254 PHE A N 1
ATOM 2037 C CA . PHE A 1 254 ? -4.938 -3.201 -9.141 1.00 92.19 254 PHE A CA 1
ATOM 2038 C C . PHE A 1 254 ? -4.452 -1.763 -9.325 1.00 92.19 254 PHE A C 1
ATOM 2040 O O . PHE A 1 254 ? -4.819 -1.126 -10.308 1.00 92.19 254 PHE A O 1
ATOM 2047 N N . ARG A 1 255 ? -3.571 -1.273 -8.440 1.00 91.62 255 ARG A N 1
ATOM 2048 C CA . ARG A 1 255 ? -2.951 0.052 -8.594 1.00 91.62 255 ARG A CA 1
ATOM 2049 C C . ARG A 1 255 ? -2.070 0.136 -9.837 1.00 91.62 255 ARG A C 1
ATOM 2051 O O . ARG A 1 255 ? -2.102 1.164 -10.501 1.00 91.62 255 ARG A O 1
ATOM 2058 N N . MET A 1 256 ? -1.333 -0.920 -10.188 1.00 92.06 256 MET A N 1
ATOM 2059 C CA . MET A 1 256 ? -0.540 -0.943 -11.426 1.00 92.06 256 MET A CA 1
ATOM 2060 C C . MET A 1 256 ? -1.423 -0.818 -12.671 1.00 92.06 256 MET A C 1
ATOM 2062 O O . MET A 1 256 ? -1.091 -0.084 -13.592 1.00 92.06 256 MET A O 1
ATOM 2066 N N . ILE A 1 257 ? -2.565 -1.505 -12.689 1.00 91.12 257 ILE A N 1
ATOM 2067 C CA . ILE A 1 257 ? -3.490 -1.499 -13.831 1.00 91.12 257 ILE A CA 1
ATOM 2068 C C . ILE A 1 257 ? -4.326 -0.221 -13.889 1.00 91.12 257 ILE A C 1
ATOM 2070 O O . ILE A 1 257 ? -4.629 0.260 -14.975 1.00 91.12 257 ILE A O 1
ATOM 2074 N N . GLY A 1 258 ? -4.735 0.297 -12.732 1.00 87.19 258 GLY A N 1
ATOM 2075 C CA . GLY A 1 258 ? -5.580 1.483 -12.620 1.00 87.19 258 GLY A CA 1
ATOM 2076 C C . GLY A 1 258 ? -4.817 2.806 -12.685 1.00 87.19 258 GLY A C 1
ATOM 2077 O O . GLY A 1 258 ? -5.448 3.860 -12.716 1.00 87.19 258 GLY A O 1
ATOM 2078 N N . CYS A 1 259 ? -3.480 2.789 -12.674 1.00 86.25 259 CYS A N 1
ATOM 2079 C CA . CYS A 1 259 ? -2.699 4.018 -12.774 1.00 86.25 259 CYS A CA 1
ATOM 2080 C C . CYS A 1 259 ? -2.641 4.555 -14.212 1.00 86.25 259 CYS A C 1
ATOM 2082 O O . CYS A 1 259 ? -2.947 3.863 -15.177 1.00 86.25 259 CYS A O 1
ATOM 2084 N N . ALA A 1 260 ? -2.216 5.812 -14.352 1.00 84.00 260 ALA A N 1
ATOM 2085 C CA . ALA A 1 260 ? -2.091 6.471 -15.651 1.00 84.00 260 ALA A CA 1
ATOM 2086 C C . ALA A 1 260 ? -0.888 5.985 -16.486 1.00 84.00 260 ALA A C 1
ATOM 2088 O O . ALA A 1 260 ? -0.761 6.368 -17.647 1.00 84.00 260 ALA A O 1
ATOM 2089 N N . PHE A 1 261 ? 0.013 5.184 -15.908 1.00 82.88 261 PHE A N 1
ATOM 2090 C CA . PHE A 1 261 ? 1.205 4.701 -16.600 1.00 82.88 261 PHE A CA 1
ATOM 2091 C C . PHE A 1 261 ? 0.907 3.435 -17.414 1.00 82.88 261 PHE A C 1
ATOM 2093 O O . PHE A 1 261 ? 0.097 2.609 -16.986 1.00 82.88 261 PHE A O 1
ATOM 2100 N N . PRO A 1 262 ? 1.594 3.221 -18.553 1.00 87.69 262 PRO A N 1
ATOM 2101 C CA . PRO A 1 262 ? 1.562 1.939 -19.249 1.00 87.69 262 PRO A CA 1
ATOM 2102 C C . PRO A 1 262 ? 1.932 0.787 -18.309 1.00 87.69 262 PRO A C 1
ATOM 2104 O O . PRO A 1 262 ? 2.807 0.933 -17.457 1.00 87.69 262 PRO A O 1
ATOM 2107 N N . LEU A 1 263 ? 1.324 -0.390 -18.478 1.00 90.56 263 LEU A N 1
ATOM 2108 C CA . LEU A 1 263 ? 1.557 -1.513 -17.559 1.00 90.56 263 LEU A CA 1
ATOM 2109 C C . LEU A 1 263 ? 3.036 -1.927 -17.478 1.00 90.56 263 LEU A C 1
ATOM 2111 O O . LEU A 1 263 ? 3.518 -2.235 -16.392 1.00 90.56 263 LEU A O 1
ATOM 2115 N N . ALA A 1 264 ? 3.757 -1.883 -18.603 1.00 87.25 264 ALA A N 1
ATOM 2116 C CA . ALA A 1 264 ? 5.194 -2.167 -18.662 1.00 87.25 264 ALA A CA 1
ATOM 2117 C C . ALA A 1 264 ? 6.024 -1.237 -17.758 1.00 87.25 264 ALA A C 1
ATOM 2119 O O . ALA A 1 264 ? 7.078 -1.627 -17.276 1.00 87.25 264 ALA A O 1
ATOM 2120 N N . GLU A 1 265 ? 5.522 -0.034 -17.480 1.00 82.75 265 GLU A N 1
ATOM 2121 C CA . GLU A 1 265 ? 6.107 0.903 -16.524 1.00 82.75 265 GLU A CA 1
ATOM 2122 C C . GLU A 1 265 ? 5.613 0.638 -15.104 1.00 82.75 265 GLU A C 1
ATOM 2124 O O . GLU A 1 265 ? 6.390 0.589 -14.149 1.00 82.75 265 GLU A O 1
ATOM 2129 N N . ALA A 1 266 ? 4.304 0.431 -14.968 1.00 88.44 266 ALA A N 1
ATOM 2130 C CA . ALA A 1 266 ? 3.630 0.318 -13.687 1.00 88.44 266 ALA A CA 1
ATOM 2131 C C . ALA A 1 266 ? 4.110 -0.876 -12.845 1.00 88.44 266 ALA A C 1
ATOM 2133 O O . ALA A 1 266 ? 4.140 -0.770 -11.619 1.00 88.44 266 ALA A O 1
ATOM 2134 N N . VAL A 1 267 ? 4.548 -1.981 -13.464 1.00 91.38 267 VAL A N 1
ATOM 2135 C CA . VAL A 1 267 ? 5.105 -3.141 -12.735 1.00 91.38 267 VAL A CA 1
ATOM 2136 C C . VAL A 1 267 ? 6.346 -2.801 -11.900 1.00 91.38 267 VAL A C 1
ATOM 2138 O O . VAL A 1 267 ? 6.628 -3.473 -10.905 1.00 91.38 267 VAL A O 1
ATOM 2141 N N . HIS A 1 268 ? 7.032 -1.705 -12.229 1.00 85.88 268 HIS A N 1
ATOM 2142 C CA . HIS A 1 268 ? 8.206 -1.212 -11.509 1.00 85.88 268 HIS A CA 1
ATOM 2143 C C . HIS A 1 268 ? 7.870 -0.193 -10.404 1.00 85.88 268 HIS A C 1
ATOM 2145 O O . HIS A 1 268 ? 8.746 0.196 -9.635 1.00 85.88 268 HIS A O 1
ATOM 2151 N N . MET A 1 269 ? 6.600 0.211 -10.249 1.00 86.69 269 MET A N 1
ATOM 2152 C CA . MET A 1 269 ? 6.168 1.265 -9.310 1.00 86.69 269 MET A CA 1
ATOM 2153 C C . MET A 1 269 ? 6.581 1.008 -7.852 1.00 86.69 269 MET A C 1
ATOM 2155 O O . MET A 1 269 ? 6.710 1.936 -7.062 1.00 86.69 269 MET A O 1
ATOM 2159 N N . TYR A 1 270 ? 6.797 -0.245 -7.467 1.00 89.69 270 TYR A N 1
ATOM 2160 C CA . TYR A 1 270 ? 7.162 -0.601 -6.098 1.00 89.69 270 TYR A CA 1
ATOM 2161 C C . TYR A 1 270 ? 8.635 -0.983 -5.936 1.00 89.69 270 TYR A C 1
ATOM 2163 O O . TYR A 1 270 ? 8.994 -1.511 -4.891 1.00 89.69 270 TYR A O 1
ATOM 2171 N N . GLU A 1 271 ? 9.493 -0.754 -6.936 1.00 86.88 271 GLU A N 1
ATOM 2172 C CA . GLU A 1 271 ? 10.916 -1.134 -6.873 1.00 86.88 271 GLU A CA 1
ATOM 2173 C C . GLU A 1 271 ? 11.708 -0.461 -5.765 1.00 86.88 271 GLU A C 1
ATOM 2175 O O . GLU A 1 271 ? 12.610 -1.075 -5.206 1.00 86.88 271 GLU A O 1
ATOM 2180 N N . TRP A 1 272 ? 11.301 0.741 -5.379 1.00 85.31 272 TRP A N 1
ATOM 2181 C CA . TRP A 1 272 ? 11.894 1.475 -4.269 1.00 85.31 272 TRP A CA 1
ATOM 2182 C C . TRP A 1 272 ? 11.571 0.873 -2.887 1.00 85.31 272 TRP A C 1
ATOM 2184 O O . TRP A 1 272 ? 12.223 1.243 -1.913 1.00 85.31 272 TRP A O 1
ATOM 2194 N N . LEU A 1 273 ? 10.574 -0.022 -2.765 1.00 88.50 273 LEU A N 1
ATOM 2195 C CA . LEU A 1 273 ? 10.287 -0.706 -1.500 1.00 88.50 273 LEU A CA 1
ATOM 2196 C C . LEU A 1 273 ? 11.362 -1.757 -1.230 1.00 88.50 273 LEU A C 1
ATOM 2198 O O . LEU A 1 273 ? 11.402 -2.810 -1.877 1.00 88.50 273 LEU A O 1
ATOM 2202 N N . CYS A 1 274 ? 12.184 -1.486 -0.222 1.00 86.06 274 CYS A N 1
ATOM 2203 C CA . CYS A 1 274 ? 13.226 -2.394 0.227 1.00 86.06 274 CYS A CA 1
ATOM 2204 C C . CYS A 1 274 ? 12.650 -3.725 0.712 1.00 86.06 274 CYS A C 1
ATOM 2206 O O . CYS A 1 274 ? 11.584 -3.797 1.332 1.00 86.06 274 CYS A O 1
ATOM 2208 N N . ILE A 1 275 ? 13.386 -4.792 0.426 1.00 89.19 275 ILE A N 1
ATOM 2209 C CA . ILE A 1 275 ? 13.057 -6.144 0.857 1.00 89.19 275 ILE A CA 1
ATOM 2210 C C . ILE A 1 275 ? 14.002 -6.499 1.997 1.00 89.19 275 ILE A C 1
ATOM 2212 O O . ILE A 1 275 ? 15.218 -6.430 1.834 1.00 89.19 275 ILE A O 1
ATOM 2216 N N . SER A 1 276 ? 13.440 -6.878 3.143 1.00 87.69 276 SER A N 1
ATOM 2217 C CA . SER A 1 276 ? 14.235 -7.306 4.291 1.00 87.69 276 SER A CA 1
ATOM 2218 C C . SER A 1 276 ? 15.022 -8.572 3.941 1.00 87.69 276 SER A C 1
ATOM 2220 O O . SER A 1 276 ? 14.435 -9.491 3.361 1.00 87.69 276 SER A O 1
ATOM 2222 N N . PRO A 1 277 ? 16.309 -8.682 4.319 1.00 85.94 277 PRO A N 1
ATOM 2223 C CA . PRO A 1 277 ? 17.063 -9.923 4.143 1.00 85.94 277 PRO A CA 1
ATOM 2224 C C . PRO A 1 277 ? 16.457 -11.086 4.942 1.00 85.94 277 PRO A C 1
ATOM 2226 O O . PRO A 1 277 ? 16.647 -12.239 4.573 1.00 85.94 277 PRO A O 1
ATOM 2229 N N . SER A 1 278 ? 15.685 -10.789 5.991 1.00 87.06 278 SER A N 1
ATOM 2230 C CA . SER A 1 278 ? 14.991 -11.784 6.813 1.00 87.06 278 SER A CA 1
ATOM 2231 C C . SER A 1 278 ? 13.671 -12.268 6.210 1.00 87.06 278 SER A C 1
ATOM 2233 O O . SER A 1 278 ? 13.009 -13.108 6.817 1.00 87.06 278 SER A O 1
ATOM 2235 N N . VAL A 1 279 ? 13.226 -11.719 5.069 1.00 90.69 279 VAL A N 1
ATOM 2236 C CA . VAL A 1 279 ? 11.976 -12.180 4.459 1.00 90.69 279 VAL A CA 1
ATOM 2237 C C . VAL A 1 279 ? 12.168 -13.576 3.881 1.00 90.69 279 VAL A C 1
ATOM 2239 O O . VAL A 1 279 ? 13.009 -13.794 3.009 1.00 90.69 279 VAL A O 1
ATOM 2242 N N . ASP A 1 280 ? 11.336 -14.500 4.339 1.00 87.38 280 ASP A N 1
ATOM 2243 C CA . ASP A 1 280 ? 11.273 -15.859 3.821 1.00 87.38 280 ASP A CA 1
ATOM 2244 C C . ASP A 1 280 ? 9.975 -16.070 3.028 1.00 87.38 280 ASP A C 1
ATOM 2246 O O . ASP A 1 280 ? 8.928 -15.481 3.332 1.00 87.38 280 ASP A O 1
ATOM 2250 N N . VAL A 1 281 ? 10.049 -16.909 1.996 1.00 91.50 281 VAL A N 1
ATOM 2251 C CA . VAL A 1 281 ? 8.892 -17.376 1.224 1.00 91.50 281 VAL A CA 1
ATOM 2252 C C . VAL A 1 281 ? 8.949 -18.903 1.185 1.00 91.50 281 VAL A C 1
ATOM 2254 O O . VAL A 1 281 ? 9.465 -19.477 0.227 1.00 91.50 281 VAL A O 1
ATOM 2257 N N . PRO A 1 282 ? 8.425 -19.576 2.225 1.00 92.31 282 PRO A N 1
ATOM 2258 C CA . PRO A 1 282 ? 8.387 -21.030 2.268 1.00 92.31 282 PRO A CA 1
ATOM 2259 C C . PRO A 1 282 ? 7.651 -21.627 1.065 1.00 92.31 282 PRO A C 1
ATOM 2261 O O . PRO A 1 282 ? 6.733 -21.013 0.518 1.00 92.31 282 PRO A O 1
ATOM 2264 N N . LEU A 1 283 ? 7.971 -22.876 0.716 1.00 94.62 283 LEU A N 1
ATOM 2265 C CA . LEU A 1 283 ? 7.382 -23.574 -0.436 1.00 94.62 283 LEU A CA 1
ATOM 2266 C C . LEU A 1 283 ? 5.841 -23.581 -0.423 1.00 94.62 283 LEU A C 1
ATOM 2268 O O . LEU A 1 283 ? 5.211 -23.402 -1.463 1.00 94.62 283 LEU A O 1
ATOM 2272 N N . HIS A 1 284 ? 5.221 -23.733 0.751 1.00 93.25 284 HIS A N 1
ATOM 2273 C CA . HIS A 1 284 ? 3.761 -23.684 0.870 1.00 93.25 284 HIS A CA 1
ATOM 2274 C C . HIS A 1 284 ? 3.197 -22.294 0.524 1.00 93.25 284 HIS A C 1
ATOM 2276 O O . HIS A 1 284 ? 2.158 -22.194 -0.124 1.00 93.25 284 HIS A O 1
ATOM 2282 N N . VAL A 1 285 ? 3.900 -21.212 0.878 1.00 95.12 285 VAL A N 1
ATOM 2283 C CA . VAL A 1 285 ? 3.523 -19.842 0.499 1.00 95.12 285 VAL A CA 1
ATOM 2284 C C . VAL A 1 285 ? 3.703 -19.641 -0.999 1.00 95.12 285 VAL A C 1
ATOM 2286 O O . VAL A 1 285 ? 2.845 -19.034 -1.638 1.00 95.12 285 VAL A O 1
ATOM 2289 N N . GLU A 1 286 ? 4.777 -20.177 -1.584 1.00 96.12 286 GLU A N 1
ATOM 2290 C CA . GLU A 1 286 ? 4.942 -20.150 -3.036 1.00 96.12 286 GLU A CA 1
ATOM 2291 C C . GLU A 1 286 ? 3.764 -20.822 -3.741 1.00 96.12 286 GLU A C 1
ATOM 2293 O O . GLU A 1 286 ? 3.210 -20.246 -4.675 1.00 96.12 286 GLU A O 1
ATOM 2298 N N . TYR A 1 287 ? 3.329 -21.990 -3.264 1.00 97.00 287 TYR A N 1
ATOM 2299 C CA . TYR A 1 287 ? 2.154 -22.675 -3.800 1.00 97.00 287 TYR A CA 1
ATOM 2300 C C . TYR A 1 287 ? 0.885 -21.814 -3.696 1.00 97.00 287 TYR A C 1
ATOM 2302 O O . TYR A 1 287 ? 0.133 -21.704 -4.664 1.00 97.00 287 TYR A O 1
ATOM 2310 N N . VAL A 1 288 ? 0.666 -21.135 -2.563 1.00 97.12 288 VAL A N 1
ATOM 2311 C CA . VAL A 1 288 ? -0.456 -20.193 -2.397 1.00 97.12 288 VAL A CA 1
ATOM 2312 C C . VAL A 1 288 ? -0.385 -19.045 -3.406 1.00 97.12 288 VAL A C 1
ATOM 2314 O O . VAL A 1 288 ? -1.416 -18.686 -3.982 1.00 97.12 288 VAL A O 1
ATOM 2317 N N . LEU A 1 289 ? 0.802 -18.487 -3.655 1.00 97.44 289 LEU A N 1
ATOM 2318 C CA . LEU A 1 289 ? 1.012 -17.411 -4.630 1.00 97.44 289 LEU A CA 1
ATOM 2319 C C . LEU A 1 289 ? 0.740 -17.881 -6.063 1.00 97.44 289 LEU A C 1
ATOM 2321 O O . LEU A 1 289 ? -0.033 -17.233 -6.769 1.00 97.44 289 LEU A O 1
ATOM 2325 N N . HIS A 1 290 ? 1.313 -19.020 -6.464 1.00 97.38 290 HIS A N 1
ATOM 2326 C CA . HIS A 1 290 ? 1.077 -19.650 -7.769 1.00 97.38 290 HIS A CA 1
ATOM 2327 C C . HIS A 1 290 ? -0.409 -19.911 -7.987 1.00 97.38 290 HIS A C 1
ATOM 2329 O O . HIS A 1 290 ? -0.993 -19.424 -8.952 1.00 97.38 290 HIS A O 1
ATOM 2335 N N . LYS A 1 291 ? -1.059 -20.584 -7.031 1.00 98.00 291 LYS A N 1
ATOM 2336 C CA . LYS A 1 291 ? -2.480 -20.914 -7.136 1.00 98.00 291 LYS A CA 1
ATOM 2337 C C . LYS A 1 291 ? -3.358 -19.667 -7.216 1.00 98.00 291 LYS A C 1
ATOM 2339 O O . LYS A 1 291 ? -4.331 -19.648 -7.966 1.00 98.00 291 LYS A O 1
ATOM 2344 N N . SER A 1 292 ? -3.021 -18.618 -6.466 1.00 97.12 292 SER A N 1
ATOM 2345 C CA . SER A 1 292 ? -3.749 -17.346 -6.510 1.00 97.12 292 SER A CA 1
ATOM 2346 C C . SER A 1 292 ? -3.632 -16.675 -7.880 1.00 97.12 292 SER A C 1
ATOM 2348 O O . SER A 1 292 ? -4.637 -16.210 -8.418 1.00 97.12 292 SER A O 1
ATOM 2350 N N . LEU A 1 293 ? -2.434 -16.671 -8.472 1.00 96.19 293 LEU A N 1
ATOM 2351 C CA . LEU A 1 293 ? -2.215 -16.142 -9.816 1.00 96.19 293 LEU A CA 1
ATOM 2352 C C . LEU A 1 293 ? -2.930 -16.982 -10.884 1.00 96.19 293 LEU A C 1
ATOM 2354 O O . LEU A 1 293 ? -3.573 -16.412 -11.763 1.00 96.19 293 LEU A O 1
ATOM 2358 N N . ASP A 1 294 ? -2.902 -18.311 -10.784 1.00 96.94 294 ASP A N 1
ATOM 2359 C CA . ASP A 1 294 ? -3.618 -19.207 -11.701 1.00 96.94 294 ASP A CA 1
ATOM 2360 C C . ASP A 1 294 ? -5.122 -18.935 -11.713 1.00 96.94 294 ASP A C 1
ATOM 2362 O O . ASP A 1 294 ? -5.754 -18.935 -12.769 1.00 96.94 294 ASP A O 1
ATOM 2366 N N . LEU A 1 295 ? -5.705 -18.664 -10.542 1.00 97.06 295 LEU A N 1
ATOM 2367 C CA . LEU A 1 295 ? -7.121 -18.324 -10.419 1.00 97.06 295 LEU A CA 1
ATOM 2368 C C . LEU A 1 295 ? -7.452 -16.966 -11.053 1.00 97.06 295 LEU A C 1
ATOM 2370 O O . LEU A 1 295 ? -8.551 -16.805 -11.583 1.00 97.06 295 LEU A O 1
ATOM 2374 N N . LEU A 1 296 ? -6.514 -16.014 -11.047 1.00 93.31 296 LEU A N 1
ATOM 2375 C CA . LEU A 1 296 ? -6.655 -14.716 -11.717 1.00 93.31 296 LEU A CA 1
ATOM 2376 C C . LEU A 1 296 ? -6.344 -14.771 -13.220 1.00 93.31 296 LEU A C 1
ATOM 2378 O O . LEU A 1 296 ? -6.894 -13.979 -13.982 1.00 93.31 296 LEU A O 1
ATOM 2382 N N . SER A 1 297 ? -5.498 -15.704 -13.660 1.00 93.19 297 SER A N 1
ATOM 2383 C CA . SER A 1 297 ? -4.982 -15.809 -15.031 1.00 93.19 297 SER A CA 1
ATOM 2384 C C . SER A 1 297 ? -6.056 -15.759 -16.133 1.00 93.19 297 SER A C 1
ATOM 2386 O O . SER A 1 297 ? -5.818 -15.095 -17.145 1.00 93.19 297 SER A O 1
ATOM 2388 N N . PRO A 1 298 ? -7.252 -16.369 -15.995 1.00 93.81 298 PRO A N 1
ATOM 2389 C CA . PRO A 1 298 ? -8.306 -16.256 -17.007 1.00 93.81 298 PRO A CA 1
ATOM 2390 C C . PRO A 1 298 ? -8.769 -14.818 -17.288 1.00 93.81 298 PRO A C 1
ATOM 2392 O O . PRO A 1 298 ? -9.241 -14.540 -18.384 1.00 93.81 298 PRO A O 1
ATOM 2395 N N . GLU A 1 299 ? -8.613 -13.907 -16.325 1.00 91.56 299 GLU A N 1
ATOM 2396 C CA . GLU A 1 299 ? -9.052 -12.507 -16.417 1.00 91.56 299 GLU A CA 1
ATOM 2397 C C . GLU A 1 299 ? -7.978 -11.578 -17.024 1.00 91.56 299 GLU A C 1
ATOM 2399 O O . GLU A 1 299 ? -8.223 -10.387 -17.265 1.00 91.56 299 GLU A O 1
ATOM 2404 N N . LEU A 1 300 ? -6.769 -12.108 -17.251 1.00 91.56 300 LEU A N 1
ATOM 2405 C CA . LEU A 1 300 ? -5.610 -11.376 -17.757 1.00 91.56 300 LEU A CA 1
ATOM 2406 C C . LEU A 1 300 ? -5.471 -11.540 -19.276 1.00 91.56 300 LEU A C 1
ATOM 2408 O O . LEU A 1 300 ? -5.572 -12.644 -19.815 1.00 91.56 300 LEU A O 1
ATOM 2412 N N . SER A 1 301 ? -5.169 -10.447 -19.979 1.00 91.88 301 SER A N 1
ATOM 2413 C CA . SER A 1 301 ? -4.761 -10.502 -21.389 1.00 91.88 301 SER A CA 1
ATOM 2414 C C . SER A 1 301 ? -3.390 -11.174 -21.552 1.00 91.88 301 SER A C 1
ATOM 2416 O O . SER A 1 301 ? -2.632 -11.303 -20.592 1.00 91.88 301 SER A O 1
ATOM 2418 N N . LYS A 1 302 ? -3.023 -11.564 -22.781 1.00 92.50 302 LYS A N 1
ATOM 2419 C CA . LYS A 1 302 ? -1.699 -12.149 -23.069 1.00 92.50 302 LYS A CA 1
ATOM 2420 C C . LYS A 1 302 ? -0.550 -11.244 -22.595 1.00 92.50 302 LYS A C 1
ATOM 2422 O O . LYS A 1 302 ? 0.295 -11.689 -21.831 1.00 92.50 302 LYS A O 1
ATOM 2427 N N . GLN A 1 303 ? -0.592 -9.962 -22.959 1.00 91.31 303 GLN A N 1
ATOM 2428 C CA . GLN A 1 303 ? 0.401 -8.968 -22.535 1.00 91.31 303 GLN A CA 1
ATOM 2429 C C . GLN A 1 303 ? 0.426 -8.788 -21.007 1.00 91.31 303 GLN A C 1
ATOM 2431 O O . GLN A 1 303 ? 1.486 -8.620 -20.411 1.00 91.31 303 GLN A O 1
ATOM 2436 N N . GLN A 1 304 ? -0.739 -8.848 -20.350 1.00 93.75 304 GLN A N 1
ATOM 2437 C CA . GLN A 1 304 ? -0.807 -8.795 -18.890 1.00 93.75 304 GLN A CA 1
ATOM 2438 C C . GLN A 1 304 ? -0.153 -10.017 -18.249 1.00 93.75 304 GLN A C 1
ATOM 2440 O O . GLN A 1 304 ? 0.515 -9.846 -17.244 1.00 93.75 304 GLN A O 1
ATOM 2445 N N . LYS A 1 305 ? -0.295 -11.221 -18.810 1.00 94.12 305 LYS A N 1
ATOM 2446 C CA . LYS A 1 305 ? 0.330 -12.443 -18.269 1.00 94.12 305 LYS A CA 1
ATOM 2447 C C . LYS A 1 305 ? 1.852 -12.429 -18.361 1.00 94.12 305 LYS A C 1
ATOM 2449 O O . LYS A 1 305 ? 2.512 -12.940 -17.465 1.00 94.12 305 LYS A O 1
ATOM 2454 N N . GLU A 1 306 ? 2.397 -11.841 -19.422 1.00 94.81 306 GLU A N 1
ATOM 2455 C CA . GLU A 1 306 ? 3.848 -11.697 -19.595 1.00 94.81 306 GLU A CA 1
ATOM 2456 C C . GLU A 1 306 ? 4.450 -10.810 -18.491 1.00 94.81 306 GLU A C 1
ATOM 2458 O O . GLU A 1 306 ? 5.495 -11.137 -17.927 1.00 94.81 306 GLU A O 1
ATOM 2463 N N . LEU A 1 307 ? 3.751 -9.728 -18.130 1.00 95.00 307 LEU A N 1
ATOM 2464 C CA . LEU A 1 307 ? 4.202 -8.750 -17.135 1.00 95.00 307 LEU A CA 1
ATOM 2465 C C . LEU A 1 307 ? 3.804 -9.110 -15.691 1.00 95.00 307 LEU A C 1
ATOM 2467 O O . LEU A 1 307 ? 4.581 -8.912 -14.763 1.00 95.00 307 LEU A O 1
ATOM 2471 N N . LEU A 1 308 ? 2.596 -9.639 -15.487 1.00 94.94 308 LEU A N 1
ATOM 2472 C CA . LEU A 1 308 ? 2.013 -10.016 -14.194 1.00 94.94 308 LEU A CA 1
ATOM 2473 C C . LEU A 1 308 ? 2.196 -11.515 -13.941 1.00 94.94 308 LEU A C 1
ATOM 2475 O O . LEU A 1 308 ? 1.233 -12.260 -13.759 1.00 94.94 308 LEU A O 1
ATOM 2479 N N . ASN A 1 309 ? 3.449 -11.950 -13.981 1.00 93.75 309 ASN A N 1
ATOM 2480 C CA . ASN A 1 309 ? 3.839 -13.344 -13.804 1.00 93.75 309 ASN A CA 1
ATOM 2481 C C . ASN A 1 309 ? 4.117 -13.684 -12.325 1.00 93.75 309 ASN A C 1
ATOM 2483 O O . ASN A 1 309 ? 4.013 -12.838 -11.428 1.00 93.75 309 ASN A O 1
ATOM 2487 N N . VAL A 1 310 ? 4.465 -14.947 -12.064 1.00 93.94 310 VAL A N 1
ATOM 2488 C CA . VAL A 1 310 ? 4.711 -15.417 -10.698 1.00 93.94 310 VAL A CA 1
ATOM 2489 C C . VAL A 1 310 ? 5.912 -14.741 -10.040 1.00 93.94 310 VAL A C 1
ATOM 2491 O O . VAL A 1 310 ? 5.868 -14.484 -8.838 1.00 93.94 310 VAL A O 1
ATOM 2494 N N . ASP A 1 311 ? 6.949 -14.393 -10.801 1.00 95.19 311 ASP A N 1
ATOM 2495 C CA . ASP A 1 311 ? 8.137 -13.741 -10.250 1.00 95.19 311 ASP A CA 1
ATOM 2496 C C . ASP A 1 311 ? 7.788 -12.352 -9.721 1.00 95.19 311 ASP A C 1
ATOM 2498 O O . ASP A 1 311 ? 8.172 -12.002 -8.601 1.00 95.19 311 ASP A O 1
ATOM 2502 N N . LEU A 1 312 ? 6.963 -11.596 -10.457 1.00 95.88 312 LEU A N 1
ATOM 2503 C CA . LEU A 1 312 ? 6.428 -10.332 -9.960 1.00 95.88 312 LEU A CA 1
ATOM 2504 C C . LEU A 1 312 ? 5.548 -10.550 -8.721 1.00 95.88 312 LEU A C 1
ATOM 2506 O O . LEU A 1 312 ? 5.693 -9.826 -7.739 1.00 95.88 312 LEU A O 1
ATOM 2510 N N . PHE A 1 313 ? 4.667 -11.552 -8.723 1.00 95.75 313 PHE A N 1
ATOM 2511 C CA . PHE A 1 313 ? 3.808 -11.860 -7.571 1.00 95.75 313 PHE A CA 1
ATOM 2512 C C . PHE A 1 313 ? 4.619 -12.175 -6.305 1.00 95.75 313 PHE A C 1
ATOM 2514 O O . PHE A 1 313 ? 4.347 -11.620 -5.237 1.00 95.75 313 PHE A O 1
ATOM 2521 N N . LYS A 1 314 ? 5.653 -13.017 -6.425 1.00 96.81 314 LYS A N 1
ATOM 2522 C CA . LYS A 1 314 ? 6.596 -13.347 -5.346 1.00 96.81 314 LYS A CA 1
ATOM 2523 C C . LYS A 1 314 ? 7.367 -12.112 -4.885 1.00 96.81 314 LYS A C 1
ATOM 2525 O O . LYS A 1 314 ? 7.499 -11.881 -3.682 1.00 96.81 314 LYS A O 1
ATOM 2530 N N . LEU A 1 315 ? 7.838 -11.287 -5.819 1.00 96.56 315 LEU A N 1
ATOM 2531 C CA . LEU A 1 315 ? 8.553 -10.050 -5.513 1.00 96.56 315 LEU A CA 1
ATOM 2532 C C . LEU A 1 315 ? 7.673 -9.063 -4.734 1.00 96.56 315 LEU A C 1
ATOM 2534 O O . LEU A 1 315 ? 8.102 -8.515 -3.717 1.00 96.56 315 LEU A O 1
ATOM 2538 N N . LEU A 1 316 ? 6.426 -8.869 -5.167 1.00 97.62 316 LEU A N 1
ATOM 2539 C CA . LEU A 1 316 ? 5.455 -8.026 -4.474 1.00 97.62 316 LEU A CA 1
ATOM 2540 C C . LEU A 1 316 ? 5.108 -8.590 -3.096 1.00 97.62 316 LEU A C 1
ATOM 2542 O O . LEU A 1 316 ? 5.062 -7.827 -2.135 1.00 97.62 316 LEU A O 1
ATOM 2546 N N . TYR A 1 317 ? 4.943 -9.908 -2.961 1.00 97.81 317 TYR A N 1
ATOM 2547 C CA . TYR A 1 317 ? 4.717 -10.541 -1.661 1.00 97.81 317 TYR A CA 1
ATOM 2548 C C . TYR A 1 317 ? 5.856 -10.245 -0.681 1.00 97.81 317 TYR A C 1
ATOM 2550 O O . TYR A 1 317 ? 5.607 -9.820 0.448 1.00 97.81 317 TYR A O 1
ATOM 2558 N N . ARG A 1 318 ? 7.111 -10.374 -1.127 1.00 96.69 318 ARG A N 1
ATOM 2559 C CA . ARG A 1 318 ? 8.295 -10.046 -0.317 1.00 96.69 318 ARG A CA 1
ATOM 2560 C C . ARG A 1 318 ? 8.318 -8.578 0.104 1.00 96.69 318 ARG A C 1
ATOM 2562 O O . ARG A 1 318 ? 8.641 -8.286 1.257 1.00 96.69 318 ARG A O 1
ATOM 2569 N N . ARG A 1 319 ? 7.931 -7.659 -0.788 1.00 95.44 319 ARG A N 1
ATOM 2570 C CA . ARG A 1 319 ? 7.788 -6.226 -0.469 1.00 95.44 319 ARG A CA 1
ATOM 2571 C C . ARG A 1 319 ? 6.692 -5.979 0.560 1.00 95.44 319 ARG A C 1
ATOM 2573 O O . ARG A 1 319 ? 6.933 -5.238 1.508 1.00 95.44 319 ARG A O 1
ATOM 2580 N N . VAL A 1 320 ? 5.531 -6.622 0.421 1.00 96.31 320 VAL A N 1
ATOM 2581 C CA . VAL A 1 320 ? 4.437 -6.519 1.398 1.00 96.31 320 VAL A CA 1
ATOM 2582 C C . VAL A 1 320 ? 4.884 -7.055 2.753 1.00 96.31 320 VAL A C 1
ATOM 2584 O O . VAL A 1 320 ? 4.797 -6.324 3.731 1.00 96.31 320 VAL A O 1
ATOM 2587 N N . LYS A 1 321 ? 5.424 -8.277 2.829 1.00 94.25 321 LYS A N 1
ATOM 2588 C CA . LYS A 1 321 ? 5.932 -8.856 4.086 1.00 94.25 321 LYS A CA 1
ATOM 2589 C C . LYS A 1 321 ? 6.976 -7.962 4.753 1.00 94.25 321 LYS A C 1
ATOM 2591 O O . LYS A 1 321 ? 6.964 -7.822 5.966 1.00 94.25 321 LYS A O 1
ATOM 2596 N N . SER A 1 322 ? 7.840 -7.328 3.965 1.00 91.94 322 SER A N 1
ATOM 2597 C CA . SER A 1 322 ? 8.897 -6.451 4.474 1.00 91.94 322 SER A CA 1
ATOM 2598 C C . SER A 1 322 ? 8.402 -5.091 4.975 1.00 91.94 322 SER A C 1
ATOM 2600 O O . SER A 1 322 ? 9.040 -4.509 5.843 1.00 91.94 322 SER A O 1
ATOM 2602 N N . ASN A 1 323 ? 7.303 -4.557 4.434 1.00 91.19 323 ASN A N 1
ATOM 2603 C CA . ASN A 1 323 ? 6.919 -3.154 4.656 1.00 91.19 323 ASN A CA 1
ATOM 2604 C C . ASN A 1 323 ? 5.518 -2.965 5.249 1.00 91.19 323 ASN A C 1
ATOM 2606 O O . ASN A 1 323 ? 5.153 -1.843 5.600 1.00 91.19 323 ASN A O 1
ATOM 2610 N N . ALA A 1 324 ? 4.711 -4.023 5.333 1.00 91.12 324 ALA A N 1
ATOM 2611 C CA . ALA A 1 324 ? 3.390 -3.941 5.930 1.00 91.12 324 ALA A CA 1
ATOM 2612 C C . ALA A 1 324 ? 3.481 -3.776 7.450 1.00 91.12 324 ALA A C 1
ATOM 2614 O O . ALA A 1 324 ? 4.374 -4.313 8.102 1.00 91.12 324 ALA A O 1
ATOM 2615 N N . ILE A 1 325 ? 2.500 -3.079 8.010 1.00 87.00 325 ILE A N 1
ATOM 2616 C CA . ILE A 1 325 ? 2.288 -2.947 9.450 1.00 87.00 325 ILE A CA 1
ATOM 2617 C C . ILE A 1 325 ? 0.906 -3.450 9.831 1.00 87.00 325 ILE A C 1
ATOM 2619 O O . ILE A 1 325 ? -0.013 -3.432 9.007 1.00 87.00 325 ILE A O 1
ATOM 2623 N N . TYR A 1 326 ? 0.753 -3.861 11.087 1.00 85.44 326 TYR A N 1
ATOM 2624 C CA . TYR A 1 326 ? -0.565 -4.086 11.660 1.00 85.44 326 TYR A CA 1
ATOM 2625 C C . TYR A 1 326 ? -1.264 -2.765 11.935 1.00 85.44 326 TYR A C 1
ATOM 2627 O O . TYR A 1 326 ? -0.651 -1.801 12.393 1.00 85.44 326 TYR A O 1
ATOM 2635 N N . ILE A 1 327 ? -2.561 -2.742 11.657 1.00 82.94 327 ILE A N 1
ATOM 2636 C CA . ILE A 1 327 ? -3.444 -1.646 12.018 1.00 82.94 327 ILE A CA 1
ATOM 2637 C C . ILE A 1 327 ? -4.755 -2.187 12.583 1.00 82.94 327 ILE A C 1
ATOM 2639 O O . ILE A 1 327 ? -5.224 -3.253 12.179 1.00 82.94 327 ILE A O 1
ATOM 2643 N N . THR A 1 328 ? -5.379 -1.400 13.453 1.00 82.44 328 THR A N 1
ATOM 2644 C CA . THR A 1 328 ? -6.705 -1.693 13.997 1.00 82.44 328 THR A CA 1
ATOM 2645 C C . THR A 1 328 ? -7.689 -0.658 13.476 1.00 82.44 328 THR A C 1
ATOM 2647 O O . THR A 1 328 ? -7.541 0.541 13.705 1.00 82.44 328 THR A O 1
ATOM 2650 N N . LEU A 1 329 ? -8.699 -1.112 12.740 1.00 84.31 329 LEU A N 1
ATOM 2651 C CA . LEU A 1 329 ? -9.850 -0.294 12.381 1.00 84.31 329 LEU A CA 1
ATOM 2652 C C . LEU A 1 329 ? -10.762 -0.275 13.611 1.00 84.31 329 LEU A C 1
ATOM 2654 O O . LEU A 1 329 ? -11.132 -1.345 14.085 1.00 84.31 329 LEU A O 1
ATOM 2658 N N . SER A 1 330 ? -11.111 0.899 14.136 1.00 83.00 330 SER A N 1
ATOM 2659 C CA . SER A 1 330 ? -12.051 1.038 15.254 1.00 83.00 330 SER A CA 1
ATOM 2660 C C . SER A 1 330 ? -12.694 2.426 15.256 1.00 83.00 330 SER A C 1
ATOM 2662 O O . SER A 1 330 ? -12.042 3.424 14.943 1.00 83.00 330 SER A O 1
ATOM 2664 N N . VAL A 1 331 ? -13.976 2.492 15.622 1.00 80.62 331 VAL A N 1
ATOM 2665 C CA . VAL A 1 331 ? -14.681 3.753 15.938 1.00 80.62 331 VAL A CA 1
ATOM 2666 C C . VAL A 1 331 ? -14.627 4.084 17.434 1.00 80.62 331 VAL A C 1
ATOM 2668 O O . VAL A 1 331 ? -15.036 5.167 17.850 1.00 80.62 331 VAL A O 1
ATOM 2671 N N . TRP A 1 332 ? -14.107 3.166 18.252 1.00 83.75 332 TRP A N 1
ATOM 2672 C CA . TRP A 1 332 ? -14.113 3.267 19.706 1.00 83.75 332 TRP A CA 1
ATOM 2673 C C . TRP A 1 332 ? -13.305 4.435 20.274 1.00 83.75 332 TRP A C 1
ATOM 2675 O O . TRP A 1 332 ? -13.806 5.077 21.194 1.00 83.75 332 TRP A O 1
ATOM 2685 N N . PRO A 1 333 ? -12.128 4.805 19.725 1.00 82.38 333 PRO A N 1
ATOM 2686 C CA . PRO A 1 333 ? -11.400 5.972 20.219 1.00 82.38 333 PRO A CA 1
ATOM 2687 C C . PRO A 1 333 ? -12.227 7.264 20.155 1.00 82.38 333 PRO A C 1
ATOM 2689 O O . PRO A 1 333 ? -12.169 8.085 21.068 1.00 82.38 333 PRO A O 1
ATOM 2692 N N . GLU A 1 334 ? -13.044 7.431 19.109 1.00 82.44 334 GLU A N 1
ATOM 2693 C CA . GLU A 1 334 ? -13.939 8.585 18.972 1.00 82.44 334 GLU A CA 1
ATOM 2694 C C . GLU A 1 334 ? -15.113 8.515 19.960 1.00 82.44 334 GLU A C 1
ATOM 2696 O O . GLU A 1 334 ? -15.438 9.515 20.602 1.00 82.44 334 GLU A O 1
ATOM 2701 N N . ILE A 1 335 ? -15.710 7.330 20.129 1.00 85.50 335 ILE A N 1
ATOM 2702 C CA . ILE A 1 335 ? -16.777 7.086 21.113 1.00 85.50 335 ILE A CA 1
ATOM 2703 C C . ILE A 1 335 ? -16.282 7.398 22.526 1.00 85.50 335 ILE A C 1
ATOM 2705 O O . ILE A 1 335 ? -16.947 8.125 23.263 1.00 85.50 335 ILE A O 1
ATOM 2709 N N . ARG A 1 336 ? -15.097 6.901 22.890 1.00 87.00 336 ARG A N 1
ATOM 2710 C CA . ARG A 1 336 ? -14.468 7.131 24.191 1.00 87.00 336 ARG A CA 1
ATOM 2711 C C . ARG A 1 336 ? -14.172 8.609 24.419 1.00 87.00 336 ARG A C 1
ATOM 2713 O O . ARG A 1 336 ? -14.524 9.136 25.467 1.00 87.00 336 ARG A O 1
ATOM 2720 N N . GLN A 1 337 ? -13.600 9.301 23.432 1.00 87.06 337 GLN A N 1
ATOM 2721 C CA . GLN A 1 337 ? -13.333 10.739 23.534 1.00 87.06 337 GLN A CA 1
ATOM 2722 C C . GLN A 1 337 ? -14.621 11.548 23.761 1.00 87.06 337 GLN A C 1
ATOM 2724 O O . GLN A 1 337 ? -14.653 12.479 24.574 1.00 87.06 337 GLN A O 1
ATOM 2729 N N . ARG A 1 338 ? -15.698 11.207 23.045 1.00 89.69 338 ARG A N 1
ATOM 2730 C CA . ARG A 1 338 ? -17.006 11.842 23.238 1.00 89.69 338 ARG A CA 1
ATOM 2731 C C . ARG A 1 338 ? -17.570 11.511 24.616 1.00 89.69 338 ARG A C 1
ATOM 2733 O O . ARG A 1 338 ? -18.022 12.427 25.294 1.00 89.69 338 ARG A O 1
ATOM 2740 N N . ALA A 1 339 ? -17.474 10.261 25.066 1.00 89.31 339 ALA A N 1
ATOM 2741 C CA . ALA A 1 339 ? -17.912 9.851 26.398 1.00 89.31 339 ALA A CA 1
ATOM 2742 C C . ALA A 1 339 ? -17.186 10.639 27.502 1.00 89.31 339 ALA A C 1
ATOM 2744 O O . ALA A 1 339 ? -17.841 11.208 28.370 1.00 89.31 339 ALA A O 1
ATOM 2745 N N . GLU A 1 340 ? -15.860 10.778 27.409 1.00 89.12 340 GLU A N 1
ATOM 2746 C CA . GLU A 1 340 ? -15.046 11.590 28.325 1.00 89.12 340 GLU A CA 1
ATOM 2747 C C . GLU A 1 340 ? -15.482 13.062 28.337 1.00 89.12 340 GLU A C 1
ATOM 2749 O O . GLU A 1 340 ? -15.554 13.692 29.392 1.00 89.12 340 GLU A O 1
ATOM 2754 N N . THR A 1 341 ? -15.795 13.619 27.165 1.00 89.25 341 THR A N 1
ATOM 2755 C CA . THR A 1 341 ? -16.272 15.005 27.042 1.00 89.25 341 THR A CA 1
ATOM 2756 C C . THR A 1 341 ? -17.647 15.177 27.690 1.00 89.25 341 THR A C 1
ATOM 2758 O O . THR A 1 341 ? -17.851 16.121 28.449 1.00 89.25 341 THR A O 1
ATOM 2761 N N . HIS A 1 342 ? -18.572 14.245 27.445 1.00 87.50 342 HIS A N 1
ATOM 2762 C CA . HIS A 1 342 ? -19.891 14.228 28.078 1.00 87.50 342 HIS A CA 1
ATOM 2763 C C . HIS A 1 342 ? -19.792 14.115 29.602 1.00 87.50 342 HIS A C 1
ATOM 2765 O O . HIS A 1 342 ? -20.491 14.834 30.311 1.00 87.50 342 HIS A O 1
ATOM 2771 N N . MET A 1 343 ? -18.897 13.267 30.107 1.00 85.75 343 MET A N 1
ATOM 2772 C CA . MET A 1 343 ? -18.712 13.070 31.543 1.00 85.75 343 MET A CA 1
ATOM 2773 C C . MET A 1 343 ? -18.180 14.340 32.229 1.00 85.75 343 MET A C 1
ATOM 2775 O O . MET A 1 343 ? -18.747 14.773 33.228 1.00 85.75 343 MET A O 1
ATOM 2779 N N . LYS A 1 344 ? -17.182 15.011 31.633 1.00 87.19 344 LYS A N 1
ATOM 2780 C CA . LYS A 1 344 ? -16.659 16.301 32.131 1.00 87.19 344 LYS A CA 1
ATOM 2781 C C . LYS A 1 344 ? -17.725 17.396 32.172 1.00 87.19 344 LYS A C 1
ATOM 2783 O O . LYS A 1 344 ? -17.761 18.193 33.106 1.00 87.19 344 LYS A O 1
ATOM 2788 N N . LEU A 1 345 ? -18.599 17.441 31.164 1.00 84.31 345 LEU A N 1
ATOM 2789 C CA . LEU A 1 345 ? -19.721 18.381 31.145 1.00 84.31 345 LEU A CA 1
ATOM 2790 C C . LEU A 1 345 ? -20.689 18.101 32.302 1.00 84.31 345 LEU A C 1
ATOM 2792 O O . LEU A 1 345 ? -21.066 19.031 33.009 1.00 84.31 345 LEU A O 1
ATOM 2796 N N . LEU A 1 346 ? -21.036 16.836 32.548 1.00 81.12 346 LEU A N 1
ATOM 2797 C CA . LEU A 1 346 ? -21.914 16.449 33.657 1.00 81.12 346 LEU A CA 1
ATOM 2798 C C . LEU A 1 346 ? -21.311 16.800 35.024 1.00 81.12 346 LEU A C 1
ATOM 2800 O O . LEU A 1 346 ? -22.012 17.348 35.874 1.00 81.12 346 LEU A O 1
ATOM 2804 N N . GLU A 1 347 ? -20.014 16.562 35.222 1.00 80.00 347 GLU A N 1
ATOM 2805 C CA . GLU A 1 347 ? -19.297 16.940 36.447 1.00 80.00 347 GLU A CA 1
ATOM 2806 C C . GLU A 1 347 ? -19.333 18.461 36.682 1.00 80.00 347 GLU A C 1
ATOM 2808 O O . GLU A 1 347 ? -19.623 18.900 37.794 1.00 80.00 347 GLU A O 1
ATOM 2813 N N . SER A 1 348 ? -19.145 19.269 35.629 1.00 75.56 348 SER A N 1
ATOM 2814 C CA . SER A 1 348 ? -19.193 20.739 35.720 1.00 75.56 348 SER A CA 1
ATOM 2815 C C . SER A 1 348 ? -20.588 21.309 36.020 1.00 75.56 348 SER A C 1
ATOM 2817 O O . SER A 1 348 ? -20.722 22.348 36.670 1.00 75.56 348 SER A O 1
ATOM 2819 N N . VAL A 1 349 ? -21.649 20.631 35.573 1.00 68.50 349 VAL A N 1
ATOM 2820 C CA . VAL A 1 349 ? -23.039 21.026 35.857 1.00 68.50 349 VAL A CA 1
ATOM 2821 C C . VAL A 1 349 ? -23.427 20.630 37.283 1.00 68.50 349 VAL A C 1
ATOM 2823 O O . VAL A 1 349 ? -24.076 21.407 37.979 1.00 68.50 349 VAL A O 1
ATOM 2826 N N . SER A 1 350 ? -22.962 19.466 37.746 1.00 60.44 350 SER A N 1
ATOM 2827 C CA . SER A 1 350 ? -23.220 18.948 39.099 1.00 60.44 350 SER A CA 1
ATOM 2828 C C . SER A 1 350 ? -22.577 19.807 40.193 1.00 60.44 350 SER A C 1
ATOM 2830 O O . SER A 1 350 ? -23.135 19.939 41.275 1.00 60.44 350 SER A O 1
ATOM 2832 N N . SER A 1 351 ? -21.429 20.436 39.914 1.00 58.28 351 SER A N 1
ATOM 2833 C CA . SER A 1 351 ? -20.794 21.399 40.827 1.00 58.28 351 SER A CA 1
ATOM 2834 C C . SER A 1 351 ? -21.481 22.771 40.868 1.00 58.28 351 SER A C 1
ATOM 2836 O O . SER A 1 351 ? -21.112 23.602 41.692 1.00 58.28 351 SER A O 1
ATOM 2838 N N . SER A 1 352 ? -22.439 23.028 39.971 1.00 53.34 352 SER A N 1
ATOM 2839 C CA . SER A 1 352 ? -23.035 24.354 39.759 1.00 53.34 352 SER A CA 1
ATOM 2840 C C . SER A 1 352 ? -24.508 24.443 40.174 1.00 53.34 352 SER A C 1
ATOM 2842 O O . SER A 1 352 ? -25.029 25.549 40.302 1.00 53.34 352 SER A O 1
ATOM 2844 N N . ILE A 1 353 ? -25.203 23.313 40.353 1.00 55.19 353 ILE A N 1
ATOM 2845 C CA . ILE A 1 353 ? -26.639 23.292 40.651 1.00 55.19 353 ILE A CA 1
ATOM 2846 C C . ILE A 1 353 ? -26.972 22.122 41.593 1.00 55.19 353 ILE A C 1
ATOM 2848 O O . ILE A 1 353 ? -26.770 20.961 41.241 1.00 55.19 353 ILE A O 1
ATOM 2852 N N . GLU A 1 354 ? -27.550 22.416 42.762 1.00 50.47 354 GLU A N 1
ATOM 2853 C CA . GLU A 1 354 ? -28.288 21.433 43.568 1.00 50.47 354 GLU A CA 1
ATOM 2854 C C . GLU A 1 354 ? -29.595 21.086 42.828 1.00 50.47 354 GLU A C 1
ATOM 2856 O O . GLU A 1 354 ? -30.565 21.842 42.883 1.00 50.47 354 GLU A O 1
ATOM 2861 N N . ILE A 1 355 ? -29.629 19.989 42.057 1.00 52.59 355 ILE A N 1
ATOM 2862 C CA . ILE A 1 355 ? -30.833 19.584 41.302 1.00 52.59 355 ILE A CA 1
ATOM 2863 C C . ILE A 1 355 ? -31.565 18.418 41.975 1.00 52.59 355 ILE A C 1
ATOM 2865 O O . ILE A 1 355 ? -30.990 17.378 42.288 1.00 52.59 355 ILE A O 1
ATOM 2869 N N . ASN A 1 356 ? -32.878 18.631 42.113 1.00 46.84 356 ASN A N 1
ATOM 2870 C CA . ASN A 1 356 ? -33.931 17.759 42.630 1.00 46.84 356 ASN A CA 1
ATOM 2871 C C . ASN A 1 356 ? -33.972 16.325 42.055 1.00 46.84 356 ASN A C 1
ATOM 2873 O O . ASN A 1 356 ? -33.772 16.073 40.868 1.00 46.84 356 ASN A O 1
ATOM 2877 N N . ALA A 1 357 ? -34.357 15.399 42.937 1.00 45.41 357 ALA A N 1
ATOM 2878 C CA . ALA A 1 357 ? -34.199 13.946 42.873 1.00 45.41 357 ALA A CA 1
ATOM 2879 C C . ALA A 1 357 ? -35.187 13.148 41.983 1.00 45.41 357 ALA A C 1
ATOM 2881 O O . ALA A 1 357 ? -35.388 11.963 42.229 1.00 45.41 357 ALA A O 1
ATOM 2882 N N . SER A 1 358 ? -35.819 13.728 40.956 1.00 45.47 358 SER A N 1
ATOM 2883 C CA . SER A 1 358 ? -36.882 13.024 40.202 1.00 45.47 358 SER A CA 1
ATOM 2884 C C . SER A 1 358 ? -36.438 12.295 38.919 1.00 45.47 358 SER A C 1
ATOM 2886 O O . SER A 1 358 ? -37.276 11.684 38.264 1.00 45.47 358 SER A O 1
ATOM 2888 N N . ASN A 1 359 ? -35.144 12.307 38.563 1.00 51.03 359 ASN A N 1
ATOM 2889 C CA . ASN A 1 359 ? -34.605 11.678 37.335 1.00 51.03 359 ASN A CA 1
ATOM 2890 C C . ASN A 1 359 ? -33.335 10.822 37.576 1.00 51.03 359 ASN A C 1
ATOM 2892 O O . ASN A 1 359 ? -32.459 10.696 36.714 1.00 51.03 359 ASN A O 1
ATOM 2896 N N . THR A 1 360 ? -33.199 10.259 38.778 1.00 56.25 360 THR A N 1
ATOM 2897 C CA . THR A 1 360 ? -31.966 9.625 39.274 1.00 56.25 360 THR A CA 1
ATOM 2898 C C . THR A 1 360 ? -31.587 8.337 38.539 1.00 56.25 360 THR A C 1
ATOM 2900 O O . THR A 1 360 ? -30.414 8.155 38.227 1.00 56.25 360 THR A O 1
ATOM 2903 N N . ASP A 1 361 ? -32.537 7.474 38.176 1.00 57.47 361 ASP A N 1
ATOM 2904 C CA . ASP A 1 361 ? -32.206 6.128 37.674 1.00 57.47 361 ASP A CA 1
ATOM 2905 C C . ASP A 1 361 ? -31.655 6.103 36.241 1.00 57.47 361 ASP A C 1
ATOM 2907 O O . ASP A 1 361 ? -30.634 5.460 35.983 1.00 57.47 361 ASP A O 1
ATOM 2911 N N . SER A 1 362 ? -32.257 6.840 35.300 1.00 58.38 362 SER A N 1
ATOM 2912 C CA . SER A 1 362 ? -31.739 6.918 33.923 1.00 58.38 362 SER A CA 1
ATOM 2913 C C . SER A 1 362 ? -30.410 7.669 33.849 1.00 58.38 362 SER A C 1
ATOM 2915 O O . SER A 1 362 ? -29.547 7.343 33.035 1.00 58.38 362 SER A O 1
ATOM 2917 N N . THR A 1 363 ? -30.236 8.672 34.712 1.00 65.25 363 THR A N 1
ATOM 2918 C CA . THR A 1 363 ? -29.003 9.459 34.811 1.00 65.25 363 THR A CA 1
ATOM 2919 C C . THR A 1 363 ? -27.879 8.613 35.409 1.00 65.25 363 THR A C 1
ATOM 2921 O O . THR A 1 363 ? -26.778 8.591 34.865 1.00 65.25 363 THR A O 1
ATOM 2924 N N . ASN A 1 364 ? -28.169 7.824 36.449 1.00 69.00 364 ASN A N 1
ATOM 2925 C CA . ASN A 1 364 ? -27.221 6.878 37.038 1.00 69.00 364 ASN A CA 1
ATOM 2926 C C . ASN A 1 364 ? -26.816 5.772 36.052 1.00 69.00 364 ASN A C 1
ATOM 2928 O O . ASN A 1 364 ? -25.631 5.465 35.948 1.00 69.00 364 ASN A O 1
ATOM 2932 N N . ALA A 1 365 ? -27.761 5.226 35.279 1.00 72.31 365 ALA A N 1
ATOM 2933 C CA . ALA A 1 365 ? -27.470 4.221 34.256 1.00 72.31 365 ALA A CA 1
ATOM 2934 C C . ALA A 1 365 ? -26.604 4.773 33.107 1.00 72.31 365 ALA A C 1
ATOM 2936 O O . ALA A 1 365 ? -25.655 4.114 32.682 1.00 72.31 365 ALA A O 1
ATOM 2937 N N . ASN A 1 366 ? -26.880 5.995 32.638 1.00 76.81 366 ASN A N 1
ATOM 2938 C CA . ASN A 1 366 ? -26.061 6.653 31.617 1.00 76.81 366 ASN A CA 1
ATOM 2939 C C . ASN A 1 366 ? -24.656 6.995 32.145 1.00 76.81 366 ASN A C 1
ATOM 2941 O O . ASN A 1 366 ? -23.676 6.801 31.429 1.00 76.81 366 ASN A O 1
ATOM 2945 N N . ASN A 1 367 ? -24.541 7.453 33.395 1.00 81.19 367 ASN A N 1
ATOM 2946 C CA . ASN A 1 367 ? -23.250 7.718 34.038 1.00 81.19 367 ASN A CA 1
ATOM 2947 C C . ASN A 1 367 ? -22.413 6.441 34.177 1.00 81.19 367 ASN A C 1
ATOM 2949 O O . ASN A 1 367 ? -21.215 6.451 33.900 1.00 81.19 367 ASN A O 1
ATOM 2953 N N . GLU A 1 368 ? -23.045 5.334 34.565 1.00 84.38 368 GLU A N 1
ATOM 2954 C CA . GLU A 1 368 ? -22.397 4.025 34.643 1.00 84.38 368 GLU A CA 1
ATOM 2955 C C . GLU A 1 368 ? -21.923 3.545 33.263 1.00 84.38 368 GLU A C 1
ATOM 2957 O O . GLU A 1 368 ? -20.777 3.122 33.114 1.00 84.38 368 GLU A O 1
ATOM 2962 N N . ALA A 1 369 ? -22.749 3.703 32.226 1.00 85.38 369 ALA A N 1
ATOM 2963 C CA . ALA A 1 369 ? -22.372 3.359 30.857 1.00 85.38 369 ALA A CA 1
ATOM 2964 C C . ALA A 1 369 ? -21.174 4.184 30.349 1.00 85.38 369 ALA A C 1
ATOM 2966 O O . ALA A 1 369 ? -20.262 3.630 29.735 1.00 85.38 369 ALA A O 1
ATOM 2967 N N . LEU A 1 370 ? -21.141 5.494 30.628 1.00 87.50 370 LEU A N 1
ATOM 2968 C CA . LEU A 1 370 ? -20.016 6.366 30.264 1.00 87.50 370 LEU A CA 1
ATOM 2969 C C . LEU A 1 370 ? -18.708 5.913 30.928 1.00 87.50 370 LEU A C 1
ATOM 2971 O O . LEU A 1 370 ? -17.676 5.856 30.258 1.00 87.50 370 LEU A O 1
ATOM 2975 N N . ARG A 1 371 ? -18.751 5.521 32.209 1.00 86.62 371 ARG A N 1
ATOM 2976 C CA . ARG A 1 371 ? -17.580 4.971 32.910 1.00 86.62 371 ARG A CA 1
ATOM 2977 C C . ARG A 1 371 ? -17.142 3.635 32.321 1.00 86.62 371 ARG A C 1
ATOM 2979 O O . ARG A 1 371 ? -15.955 3.445 32.066 1.00 86.62 371 ARG A O 1
ATOM 2986 N N . GLN A 1 372 ? -18.076 2.728 32.037 1.00 87.06 372 GLN A N 1
ATOM 2987 C CA . GLN A 1 372 ? -17.751 1.436 31.423 1.00 87.06 372 GLN A CA 1
ATOM 2988 C C . GLN A 1 372 ? -17.067 1.592 30.062 1.00 87.06 372 GLN A C 1
ATOM 2990 O O . GLN A 1 372 ? -16.088 0.898 29.793 1.00 87.06 372 GLN A O 1
ATOM 2995 N N . ILE A 1 373 ? -17.502 2.551 29.237 1.00 87.00 373 ILE A N 1
ATOM 2996 C CA . ILE A 1 373 ? -16.848 2.859 27.954 1.00 87.00 373 ILE A CA 1
ATOM 2997 C C . ILE A 1 373 ? -15.362 3.201 28.142 1.00 87.00 373 ILE A C 1
ATOM 2999 O O . ILE A 1 373 ? -14.534 2.801 27.322 1.00 87.00 373 ILE A O 1
ATOM 3003 N N . MET A 1 374 ? -15.010 3.906 29.221 1.00 84.75 374 MET A N 1
ATOM 3004 C CA . MET A 1 374 ? -13.625 4.282 29.530 1.00 84.75 374 MET A CA 1
ATOM 3005 C C . MET A 1 374 ? -12.775 3.111 30.049 1.00 84.75 374 MET A C 1
ATOM 3007 O O . MET A 1 374 ? -11.551 3.150 29.908 1.00 84.75 374 MET A O 1
ATOM 3011 N N . HIS A 1 375 ? -13.408 2.085 30.627 1.00 85.38 375 HIS A N 1
ATOM 3012 C CA . HIS A 1 375 ? -12.748 0.877 31.137 1.00 85.38 375 HIS A CA 1
ATOM 3013 C C . HIS A 1 375 ? -12.597 -0.236 30.093 1.00 85.38 375 HIS A C 1
ATOM 3015 O O . HIS A 1 375 ? -11.805 -1.156 30.293 1.00 85.38 375 HIS A O 1
ATOM 3021 N N . LEU A 1 376 ? -13.327 -0.159 28.979 1.00 84.12 376 LEU A N 1
ATOM 3022 C CA . LEU A 1 376 ? -13.169 -1.084 27.860 1.00 84.12 376 LEU A CA 1
ATOM 3023 C C . LEU A 1 376 ? -11.826 -0.884 27.133 1.00 84.12 376 LEU A C 1
ATOM 3025 O O . LEU A 1 376 ? -11.223 0.194 27.222 1.00 84.12 376 LEU A O 1
ATOM 3029 N N . PRO A 1 377 ? -11.351 -1.905 26.386 1.00 81.94 377 PRO A N 1
ATOM 3030 C CA . PRO A 1 377 ? -10.141 -1.781 25.583 1.00 81.94 377 PRO A CA 1
ATOM 3031 C C . PRO A 1 377 ? -10.181 -0.537 24.677 1.00 81.94 377 PRO A C 1
ATOM 3033 O O . PRO A 1 377 ? -11.257 -0.179 24.191 1.00 81.94 377 PRO A O 1
ATOM 3036 N N . PRO A 1 378 ? -9.039 0.119 24.392 1.00 76.88 378 PRO A N 1
ATOM 3037 C CA . PRO A 1 378 ? -8.993 1.334 23.568 1.00 76.88 378 PRO A CA 1
ATOM 3038 C C . PRO A 1 378 ? -9.670 1.211 22.193 1.00 76.88 378 PRO A C 1
ATOM 3040 O O . PRO A 1 378 ? -10.204 2.190 21.673 1.00 76.88 378 PRO A O 1
ATOM 3043 N N . TRP A 1 379 ? -9.691 0.006 21.624 1.00 75.00 379 TRP A N 1
ATOM 3044 C CA . TRP A 1 379 ? -10.318 -0.324 20.341 1.00 75.00 379 TRP A CA 1
ATOM 3045 C C . TRP A 1 379 ? -11.761 -0.838 20.452 1.00 75.00 379 TRP A C 1
ATOM 3047 O O . TRP A 1 379 ? -12.391 -1.063 19.419 1.00 75.00 379 TRP A O 1
ATOM 3057 N N . GLY A 1 380 ? -12.298 -0.975 21.661 1.00 80.88 380 GLY A N 1
ATOM 3058 C CA . GLY A 1 380 ? -13.680 -1.366 21.916 1.00 80.88 380 GLY A CA 1
ATOM 3059 C C . GLY A 1 380 ? -13.907 -2.868 22.074 1.00 80.88 380 GLY A C 1
ATOM 3060 O O . GLY A 1 380 ? -12.963 -3.660 22.010 1.00 80.88 380 GLY A O 1
ATOM 3061 N N . PRO A 1 381 ? -15.166 -3.264 22.327 1.00 80.38 381 PRO A N 1
ATOM 3062 C CA . PRO A 1 381 ? -15.551 -4.663 22.465 1.00 80.38 381 PRO A CA 1
ATOM 3063 C C . PRO A 1 381 ? -15.432 -5.428 21.141 1.00 80.38 381 PRO A C 1
ATOM 3065 O O . PRO A 1 381 ? -15.304 -4.845 20.055 1.00 80.38 381 PRO A O 1
ATOM 3068 N N . GLU A 1 382 ? -15.477 -6.756 21.236 1.00 77.12 382 GLU A N 1
ATOM 3069 C CA . GLU A 1 382 ? -15.418 -7.648 20.079 1.00 77.12 382 GLU A CA 1
ATOM 3070 C C . GLU A 1 382 ? -16.503 -7.289 19.049 1.00 77.12 382 GLU A C 1
ATOM 3072 O O . GLU A 1 382 ? -17.609 -6.876 19.384 1.00 77.12 382 GLU A O 1
ATOM 3077 N N . GLY A 1 383 ? -16.165 -7.367 17.761 1.00 72.81 383 GLY A N 1
ATOM 3078 C CA . GLY A 1 383 ? -17.081 -6.995 16.679 1.00 72.81 383 GLY A CA 1
ATOM 3079 C C . GLY A 1 383 ? -17.168 -5.494 16.377 1.00 72.81 383 GLY A C 1
ATOM 3080 O O . GLY A 1 383 ? -17.766 -5.123 15.367 1.00 72.81 383 GLY A O 1
ATOM 3081 N N . THR A 1 384 ? -16.533 -4.626 17.174 1.00 76.75 384 THR A N 1
ATOM 3082 C CA . THR A 1 384 ? -16.459 -3.175 16.889 1.00 76.75 384 THR A CA 1
ATOM 3083 C C . THR A 1 384 ? -15.128 -2.707 16.319 1.00 76.75 384 THR A C 1
ATOM 3085 O O . THR A 1 384 ? -14.970 -1.532 15.974 1.00 76.75 384 THR A O 1
ATOM 3088 N N . PHE A 1 385 ? -14.192 -3.640 16.165 1.00 83.12 385 PHE A N 1
ATOM 3089 C CA . PHE A 1 385 ? -12.899 -3.410 15.551 1.00 83.12 385 PHE A CA 1
ATOM 3090 C C . PHE A 1 385 ? -12.548 -4.525 14.569 1.00 83.12 385 PHE A C 1
ATOM 3092 O O . PHE A 1 385 ? -13.054 -5.644 14.651 1.00 83.12 385 PHE A O 1
ATOM 3099 N N . PHE A 1 386 ? -11.652 -4.207 13.640 1.00 84.56 386 PHE A N 1
ATOM 3100 C CA . PHE A 1 386 ? -11.079 -5.169 12.705 1.00 84.56 386 PHE A CA 1
ATOM 3101 C C . PHE A 1 386 ? -9.571 -4.997 12.668 1.00 84.56 386 PHE A C 1
ATOM 3103 O O . PHE A 1 386 ? -9.075 -3.885 12.486 1.00 84.56 386 PHE A O 1
ATOM 3110 N N . ASN A 1 387 ? -8.842 -6.102 12.765 1.00 85.75 387 ASN A N 1
ATOM 3111 C CA . ASN A 1 387 ? -7.403 -6.084 12.556 1.00 85.75 387 ASN A CA 1
ATOM 3112 C C . ASN A 1 387 ? -7.109 -6.174 11.058 1.00 85.75 387 ASN A C 1
ATOM 3114 O O . ASN A 1 387 ? -7.758 -6.922 10.328 1.00 85.75 387 ASN A O 1
ATOM 3118 N N . ALA A 1 388 ? -6.130 -5.419 10.585 1.00 88.25 388 ALA A N 1
ATOM 3119 C CA . ALA A 1 388 ? -5.725 -5.393 9.190 1.00 88.25 388 ALA A CA 1
ATOM 3120 C C . ALA A 1 388 ? -4.204 -5.279 9.076 1.00 88.25 388 ALA A C 1
ATOM 3122 O O . ALA A 1 388 ? -3.522 -4.886 10.022 1.00 88.25 388 ALA A O 1
ATOM 3123 N N . ILE A 1 389 ? -3.682 -5.598 7.896 1.00 91.25 389 ILE A N 1
ATOM 3124 C CA . ILE A 1 389 ? -2.342 -5.173 7.497 1.00 91.25 389 ILE A CA 1
ATOM 3125 C C . ILE A 1 389 ? -2.450 -4.017 6.511 1.00 91.25 389 ILE A C 1
ATOM 3127 O O . ILE A 1 389 ? -3.396 -3.954 5.720 1.00 91.25 389 ILE A O 1
ATOM 3131 N N . ALA A 1 390 ? -1.469 -3.126 6.527 1.00 91.25 390 ALA A N 1
ATOM 3132 C CA . ALA A 1 390 ? -1.414 -1.991 5.622 1.00 91.25 390 ALA A CA 1
ATOM 3133 C C . ALA A 1 390 ? 0.011 -1.703 5.160 1.00 91.25 390 ALA A C 1
ATOM 3135 O O . ALA A 1 390 ? 0.946 -1.765 5.954 1.00 91.25 390 ALA A O 1
ATOM 3136 N N . VAL A 1 391 ? 0.163 -1.330 3.889 1.00 92.25 391 VAL A N 1
ATOM 3137 C CA . VAL A 1 391 ? 1.399 -0.737 3.361 1.00 92.25 391 VAL A CA 1
ATOM 3138 C C . VAL A 1 391 ? 1.153 0.747 3.130 1.00 92.25 391 VAL A C 1
ATOM 3140 O O . VAL A 1 391 ? 0.222 1.123 2.422 1.00 92.25 391 VAL A O 1
ATOM 3143 N N . PHE A 1 392 ? 1.986 1.592 3.722 1.00 89.19 392 PHE A N 1
ATOM 3144 C CA . PHE A 1 392 ? 1.940 3.045 3.587 1.00 89.19 392 PHE A CA 1
ATOM 3145 C C . PHE A 1 392 ? 3.227 3.490 2.893 1.00 89.19 392 PHE A C 1
ATOM 3147 O O . PHE A 1 392 ? 4.314 3.220 3.402 1.00 89.19 392 PHE A O 1
ATOM 3154 N N . ASP A 1 393 ? 3.116 4.121 1.723 1.00 89.00 393 ASP A N 1
ATOM 3155 C CA . ASP A 1 393 ? 4.269 4.395 0.862 1.00 89.00 393 ASP A CA 1
ATOM 3156 C C . ASP A 1 393 ? 5.273 5.335 1.566 1.00 89.00 393 ASP A C 1
ATOM 3158 O O . ASP A 1 393 ? 6.466 5.057 1.634 1.00 89.00 393 ASP A O 1
ATOM 3162 N N . LEU A 1 394 ? 4.808 6.442 2.152 1.00 86.69 394 LEU A N 1
ATOM 3163 C CA . LEU A 1 394 ? 5.686 7.402 2.832 1.00 86.69 394 LEU A CA 1
ATOM 3164 C C . LEU A 1 394 ? 6.160 6.891 4.200 1.00 86.69 394 LEU A C 1
ATOM 3166 O O . LEU A 1 394 ? 7.290 7.178 4.589 1.00 86.69 394 LEU A O 1
ATOM 3170 N N . TYR A 1 395 ? 5.343 6.117 4.920 1.00 85.19 395 TYR A N 1
ATOM 3171 C CA . TYR A 1 395 ? 5.793 5.453 6.153 1.00 85.19 395 TYR A CA 1
ATOM 3172 C C . TYR A 1 395 ? 6.898 4.424 5.880 1.00 85.19 395 TYR A C 1
ATOM 3174 O O . TYR A 1 395 ? 7.875 4.387 6.628 1.00 85.19 395 TYR A O 1
ATOM 3182 N N . ALA A 1 396 ? 6.795 3.629 4.808 1.00 87.38 396 ALA A N 1
ATOM 3183 C CA . ALA A 1 396 ? 7.787 2.607 4.467 1.00 87.38 396 ALA A CA 1
ATOM 3184 C C . ALA A 1 396 ? 9.194 3.202 4.278 1.00 87.38 396 ALA A C 1
ATOM 3186 O O . ALA A 1 396 ? 10.180 2.584 4.674 1.00 87.38 396 ALA A O 1
ATOM 3187 N N . LEU A 1 397 ? 9.290 4.449 3.797 1.00 83.38 397 LEU A N 1
ATOM 3188 C CA . LEU A 1 397 ? 10.559 5.185 3.696 1.00 83.38 397 LEU A CA 1
ATOM 3189 C C . LEU A 1 397 ? 11.238 5.425 5.049 1.00 83.38 397 LEU A C 1
ATOM 3191 O O . LEU A 1 397 ? 12.452 5.586 5.115 1.00 83.38 397 LEU A O 1
ATOM 3195 N N . THR A 1 398 ? 10.452 5.474 6.120 1.00 76.50 398 THR A N 1
ATOM 3196 C CA . THR A 1 398 ? 10.927 5.699 7.488 1.00 76.50 398 THR A CA 1
ATOM 3197 C C . THR A 1 398 ? 11.071 4.400 8.279 1.00 76.50 398 THR A C 1
ATOM 3199 O O . THR A 1 398 ? 11.608 4.415 9.382 1.00 76.50 398 THR A O 1
ATOM 3202 N N . ALA A 1 399 ? 10.578 3.273 7.761 1.00 73.25 399 ALA A N 1
ATOM 3203 C CA . ALA A 1 399 ? 10.520 2.017 8.494 1.00 73.25 399 ALA A CA 1
ATOM 3204 C C . ALA A 1 399 ? 11.903 1.361 8.645 1.00 73.25 399 ALA A C 1
ATOM 3206 O O . ALA A 1 399 ? 12.800 1.524 7.813 1.00 73.25 399 ALA A O 1
ATOM 3207 N N . GLY A 1 400 ? 12.050 0.557 9.702 1.00 65.00 400 GLY A N 1
ATOM 3208 C CA . GLY A 1 400 ? 13.304 -0.112 10.049 1.00 65.00 400 GLY A CA 1
ATOM 3209 C C . GLY A 1 400 ? 13.903 -0.959 8.924 1.00 65.00 400 GLY A C 1
ATOM 3210 O O . GLY A 1 400 ? 15.120 -0.996 8.804 1.00 65.00 400 GLY A O 1
ATOM 3211 N N . VAL A 1 401 ? 13.091 -1.573 8.055 1.00 68.19 401 VAL A N 1
ATOM 3212 C CA . VAL A 1 401 ? 13.602 -2.370 6.924 1.00 68.19 401 VAL A CA 1
ATOM 3213 C C . VAL A 1 401 ? 14.376 -1.507 5.933 1.00 68.19 401 VAL A C 1
ATOM 3215 O O . VAL A 1 401 ? 15.514 -1.835 5.605 1.00 68.19 401 VAL A O 1
ATOM 3218 N N . ASN A 1 402 ? 13.817 -0.366 5.534 1.00 67.31 402 ASN A N 1
ATOM 3219 C CA . ASN A 1 402 ? 14.488 0.576 4.643 1.00 67.31 402 ASN A CA 1
ATOM 3220 C C . ASN A 1 402 ? 15.763 1.161 5.285 1.00 67.31 402 ASN A C 1
ATOM 3222 O O . ASN A 1 402 ? 16.774 1.365 4.623 1.00 67.31 402 ASN A O 1
ATOM 3226 N N . MET A 1 403 ? 15.746 1.356 6.606 1.00 61.31 403 MET A N 1
ATOM 3227 C CA . MET A 1 403 ? 16.863 1.944 7.355 1.00 61.31 403 MET A CA 1
ATOM 3228 C C . MET A 1 403 ? 17.932 0.936 7.802 1.00 61.31 403 MET A C 1
ATOM 3230 O O . MET A 1 403 ? 19.057 1.332 8.107 1.00 61.31 403 MET A O 1
ATOM 3234 N N . SER A 1 404 ? 17.617 -0.361 7.848 1.00 59.78 404 SER A N 1
ATOM 3235 C CA . SER A 1 404 ? 18.566 -1.431 8.192 1.00 59.78 404 SER A CA 1
ATOM 3236 C C . SER A 1 404 ? 19.668 -1.591 7.141 1.00 59.78 404 SER A C 1
ATOM 3238 O O . SER A 1 404 ? 20.780 -1.985 7.482 1.00 59.78 404 SER A O 1
ATOM 3240 N N . MET A 1 405 ? 19.381 -1.177 5.904 1.00 57.50 405 MET A N 1
ATOM 3241 C CA . MET A 1 405 ? 20.326 -1.091 4.790 1.00 57.50 405 MET A CA 1
ATOM 3242 C C . MET A 1 405 ? 21.276 0.119 4.902 1.00 57.50 405 MET A C 1
ATOM 3244 O O . MET A 1 405 ? 22.241 0.216 4.148 1.00 57.50 405 MET A O 1
ATOM 3248 N N . PHE A 1 406 ? 21.032 1.042 5.845 1.00 54.25 406 PHE A N 1
ATOM 3249 C CA . PHE A 1 406 ? 21.823 2.260 6.033 1.00 54.25 406 PHE A CA 1
ATOM 3250 C C . PHE A 1 406 ? 22.939 2.059 7.089 1.00 54.25 406 PHE A C 1
ATOM 3252 O O . PHE A 1 406 ? 22.638 1.665 8.227 1.00 54.25 406 PHE A O 1
ATOM 3259 N N . PRO A 1 407 ? 24.223 2.354 6.779 1.00 49.97 407 PRO A N 1
ATOM 3260 C CA . PRO A 1 407 ? 25.348 2.111 7.684 1.00 49.97 407 PRO A CA 1
ATOM 3261 C C . PRO A 1 407 ? 25.223 2.815 9.043 1.00 49.97 407 PRO A C 1
ATOM 3263 O O . PRO A 1 407 ? 24.901 4.002 9.143 1.00 49.97 407 PRO A O 1
ATOM 3266 N N . ILE A 1 408 ? 25.560 2.077 10.105 1.00 42.22 408 ILE A N 1
ATOM 3267 C CA . ILE A 1 408 ? 25.460 2.492 11.516 1.00 42.22 408 ILE A CA 1
ATOM 3268 C C . ILE A 1 408 ? 26.287 3.756 11.815 1.00 42.22 408 ILE A C 1
ATOM 3270 O O . ILE A 1 408 ? 25.878 4.590 12.616 1.00 42.22 408 ILE A O 1
ATOM 3274 N N . THR A 1 409 ? 27.411 3.954 11.125 1.00 41.94 409 THR A N 1
ATOM 3275 C CA . THR A 1 409 ? 28.347 5.074 11.335 1.00 41.94 409 THR A CA 1
ATOM 3276 C C . THR A 1 409 ? 27.798 6.444 10.924 1.00 41.94 409 THR A C 1
ATOM 3278 O O . THR A 1 409 ? 28.315 7.463 11.376 1.00 41.94 409 THR A O 1
ATOM 3281 N N . ARG A 1 410 ? 26.715 6.499 10.133 1.00 47.47 410 ARG A N 1
ATOM 3282 C CA . ARG A 1 410 ? 25.984 7.742 9.815 1.00 47.47 410 ARG A CA 1
ATOM 3283 C C . ARG A 1 410 ? 24.705 7.923 10.645 1.00 47.47 410 ARG A C 1
ATOM 3285 O O . ARG A 1 410 ? 23.974 8.892 10.440 1.00 47.47 410 ARG A O 1
ATOM 3292 N N . ARG A 1 411 ? 24.438 7.046 11.625 1.00 47.25 411 ARG A N 1
ATOM 3293 C CA . ARG A 1 411 ? 23.288 7.151 12.540 1.00 47.25 411 ARG A CA 1
ATOM 3294 C C . ARG A 1 411 ? 23.498 8.243 13.599 1.00 47.25 411 ARG A C 1
ATOM 3296 O O . ARG A 1 411 ? 23.630 7.954 14.781 1.00 47.25 411 ARG A O 1
ATOM 3303 N N . LYS A 1 412 ? 23.431 9.521 13.215 1.00 36.47 412 LYS A N 1
ATOM 3304 C CA . LYS A 1 412 ? 22.912 10.559 14.131 1.00 36.47 412 LYS A CA 1
ATOM 3305 C C . LYS A 1 412 ? 21.392 10.595 13.986 1.00 36.47 412 LYS A C 1
ATOM 3307 O O . LYS A 1 412 ? 20.824 11.550 13.477 1.00 36.47 412 LYS A O 1
ATOM 3312 N N . VAL A 1 413 ? 20.752 9.486 14.341 1.00 37.16 413 VAL A N 1
ATOM 3313 C CA . VAL A 1 413 ? 19.325 9.243 14.115 1.00 37.16 413 VAL A CA 1
ATOM 3314 C C . VAL A 1 413 ? 18.685 9.016 15.477 1.00 37.16 413 VAL A C 1
ATOM 3316 O O . VAL A 1 413 ? 18.680 7.908 16.005 1.00 37.16 413 VAL A O 1
ATOM 3319 N N . ASN A 1 414 ? 18.187 10.094 16.076 1.00 34.81 414 ASN A N 1
ATOM 3320 C CA . ASN A 1 414 ? 17.433 10.035 17.324 1.00 34.81 414 ASN A CA 1
ATOM 3321 C C . ASN A 1 414 ? 15.954 9.785 17.000 1.00 34.81 414 ASN A C 1
ATOM 3323 O O . ASN A 1 414 ? 15.171 10.717 16.846 1.00 34.81 414 ASN A O 1
ATOM 3327 N N . ALA A 1 415 ? 15.583 8.513 16.875 1.00 36.38 415 ALA A N 1
ATOM 3328 C CA . ALA A 1 415 ? 14.206 8.060 16.694 1.00 36.38 415 ALA A CA 1
ATOM 3329 C C . ALA A 1 415 ? 13.617 7.590 18.032 1.00 36.38 415 ALA A C 1
ATOM 3331 O O . ALA A 1 415 ? 14.215 6.728 18.666 1.00 36.38 415 ALA A O 1
ATOM 3332 N N . LYS A 1 416 ? 12.446 8.086 18.462 1.00 39.25 416 LYS A N 1
ATOM 3333 C CA . LYS A 1 416 ? 11.614 7.445 19.507 1.00 39.25 416 LYS A CA 1
ATOM 3334 C C . LYS A 1 416 ? 10.118 7.747 19.368 1.00 39.25 416 LYS A C 1
ATOM 3336 O O . LYS A 1 416 ? 9.625 8.690 19.953 1.00 39.25 416 LYS A O 1
ATOM 3341 N N . VAL A 1 417 ? 9.393 6.840 18.727 1.00 40.88 417 VAL A N 1
ATOM 3342 C CA . VAL A 1 417 ? 7.970 6.555 19.007 1.00 40.88 417 VAL A CA 1
ATOM 3343 C C . VAL A 1 417 ? 6.955 7.632 18.609 1.00 40.88 417 VAL A C 1
ATOM 3345 O O . VAL A 1 417 ? 6.524 8.487 19.370 1.00 40.88 417 VAL A O 1
ATOM 3348 N N . VAL A 1 418 ? 6.480 7.479 17.384 1.00 39.34 418 VAL A N 1
ATOM 3349 C CA . VAL A 1 418 ? 5.246 8.067 16.869 1.00 39.34 418 VAL A CA 1
ATOM 3350 C C . VAL A 1 418 ? 4.041 7.470 17.605 1.00 39.34 418 VAL A C 1
ATOM 3352 O O . VAL A 1 418 ? 3.949 6.250 17.709 1.00 39.34 418 VAL A O 1
ATOM 3355 N N . SER A 1 419 ? 3.076 8.294 18.032 1.00 37.88 419 SER A N 1
ATOM 3356 C CA . SER A 1 419 ? 1.723 7.797 18.301 1.00 37.88 419 SER A CA 1
ATOM 3357 C C . SER A 1 419 ? 0.990 7.616 16.978 1.00 37.88 419 SER A C 1
ATOM 3359 O O . SER A 1 419 ? 0.618 8.574 16.289 1.00 37.88 419 SER A O 1
ATOM 3361 N N . THR A 1 420 ? 0.823 6.362 16.583 1.00 41.97 420 THR A N 1
ATOM 3362 C CA . THR A 1 420 ? 0.097 6.020 15.370 1.00 41.97 420 THR A CA 1
ATOM 3363 C C . THR A 1 420 ? -1.384 6.028 15.707 1.00 41.97 420 THR A C 1
ATOM 3365 O O . THR A 1 420 ? -1.954 5.009 16.068 1.00 41.97 420 THR A O 1
ATOM 3368 N N . LEU A 1 421 ? -2.033 7.186 15.578 1.00 46.44 421 LEU A N 1
ATOM 3369 C CA . LEU A 1 421 ? -3.493 7.226 15.475 1.00 46.44 421 LEU A CA 1
ATOM 3370 C C . LEU A 1 421 ? -3.871 6.615 14.125 1.00 46.44 421 LEU A C 1
ATOM 3372 O O . LEU A 1 421 ? -4.102 7.338 13.147 1.00 46.44 421 LEU A O 1
ATOM 3376 N N . VAL A 1 422 ? -3.884 5.283 14.060 1.00 50.47 422 VAL A N 1
ATOM 3377 C CA . VAL A 1 422 ? -4.506 4.588 12.945 1.00 50.47 422 VAL A CA 1
ATOM 3378 C C . VAL A 1 422 ? -6.003 4.703 13.143 1.00 50.47 422 VAL A C 1
ATOM 3380 O O . VAL A 1 422 ? -6.628 3.933 13.858 1.00 50.47 422 VAL A O 1
ATOM 3383 N N . SER A 1 423 ? -6.583 5.726 12.526 1.00 52.09 423 SER A N 1
ATOM 3384 C CA . SER A 1 423 ? -8.025 5.753 12.324 1.00 52.09 423 SER A CA 1
ATOM 3385 C C . SER A 1 423 ? -8.265 5.250 10.918 1.00 52.09 423 SER A C 1
ATOM 3387 O O . SER A 1 423 ? -8.084 5.965 9.927 1.00 52.09 423 SER A O 1
ATOM 3389 N N . ASN A 1 424 ? -8.674 3.992 10.842 1.00 69.44 424 ASN A N 1
ATOM 3390 C CA . ASN A 1 424 ? -9.036 3.358 9.593 1.00 69.44 424 ASN A CA 1
ATOM 3391 C C . ASN A 1 424 ? -7.833 3.262 8.625 1.00 69.44 424 ASN A C 1
ATOM 3393 O O . ASN A 1 424 ? -6.765 2.810 9.013 1.00 69.44 424 ASN A O 1
ATOM 3397 N N . PHE A 1 425 ? -7.957 3.689 7.366 1.00 84.75 425 PHE A N 1
ATOM 3398 C CA . PHE A 1 425 ? -6.891 3.556 6.357 1.00 84.75 425 PHE A CA 1
ATOM 3399 C C . PHE A 1 425 ? -5.866 4.709 6.372 1.00 84.75 425 PHE A C 1
ATOM 3401 O O . PHE A 1 425 ? -5.324 5.091 5.329 1.00 84.75 425 PHE A O 1
ATOM 3408 N N . ARG A 1 426 ? -5.630 5.330 7.535 1.00 83.38 426 ARG A N 1
ATOM 3409 C CA . ARG A 1 426 ? -4.790 6.532 7.668 1.00 83.38 426 ARG A CA 1
ATOM 3410 C C . ARG A 1 426 ? -3.709 6.355 8.721 1.00 83.38 426 ARG A C 1
ATOM 3412 O O . ARG A 1 426 ? -3.974 5.813 9.786 1.00 83.38 426 ARG A O 1
ATOM 3419 N N . ILE A 1 427 ? -2.535 6.917 8.457 1.00 80.81 427 ILE A N 1
ATOM 3420 C CA . ILE A 1 427 ? -1.422 7.014 9.397 1.00 80.81 427 ILE A CA 1
ATOM 3421 C C . ILE A 1 427 ? -1.045 8.479 9.631 1.00 80.81 427 ILE A C 1
ATOM 3423 O O . ILE A 1 427 ? -1.088 9.317 8.724 1.00 80.81 427 ILE A O 1
ATOM 3427 N N . ARG A 1 428 ? -0.678 8.803 10.873 1.00 80.44 428 ARG A N 1
ATOM 3428 C CA . ARG A 1 428 ? -0.159 10.113 11.278 1.00 80.44 428 ARG A CA 1
ATOM 3429 C C . ARG A 1 428 ? 1.141 9.909 12.043 1.00 80.44 428 ARG A C 1
ATOM 3431 O O . ARG A 1 428 ? 1.156 9.172 13.017 1.00 80.44 428 ARG A O 1
ATOM 3438 N N . ILE A 1 429 ? 2.193 10.601 11.616 1.00 77.44 429 ILE A N 1
ATOM 3439 C CA . ILE A 1 429 ? 3.536 10.523 12.196 1.00 77.44 429 ILE A CA 1
ATOM 3440 C C . ILE A 1 429 ? 3.890 11.849 12.858 1.00 77.44 429 ILE A C 1
ATOM 3442 O O . ILE A 1 429 ? 3.786 12.901 12.222 1.00 77.44 429 ILE A O 1
ATOM 3446 N N . LYS A 1 430 ? 4.320 11.795 14.122 1.00 78.69 430 LYS A N 1
ATOM 3447 C CA . LYS A 1 430 ? 4.802 12.946 14.895 1.00 78.69 430 LYS A CA 1
ATOM 3448 C C . LYS A 1 430 ? 6.282 12.811 15.239 1.00 78.69 430 LYS A C 1
ATOM 3450 O O . LYS A 1 430 ? 6.757 11.709 15.498 1.00 78.69 430 LYS A O 1
ATOM 3455 N N . CYS A 1 431 ? 6.978 13.943 15.273 1.00 76.06 431 CYS A N 1
ATOM 3456 C CA . CYS A 1 431 ? 8.304 14.055 15.862 1.00 76.06 431 CYS A CA 1
ATOM 3457 C C . CYS A 1 431 ? 8.216 13.914 17.378 1.00 76.06 431 CYS A C 1
ATOM 3459 O O . CYS A 1 431 ? 7.258 14.330 18.012 1.00 76.06 431 CYS A O 1
ATOM 3461 N N . ILE A 1 432 ? 9.273 13.386 17.959 1.00 71.56 432 ILE A N 1
ATOM 3462 C CA . ILE A 1 432 ? 9.406 13.073 19.393 1.00 71.56 432 ILE A CA 1
ATOM 3463 C C . ILE A 1 432 ? 10.619 13.746 20.028 1.00 71.56 432 ILE A C 1
ATOM 3465 O O . ILE A 1 432 ? 10.802 13.766 21.244 1.00 71.56 432 ILE A O 1
ATOM 3469 N N . ALA A 1 433 ? 11.457 14.301 19.164 1.00 75.25 433 ALA A N 1
ATOM 3470 C CA . ALA A 1 433 ? 12.621 15.102 19.443 1.00 75.25 433 ALA A CA 1
ATOM 3471 C C . ALA A 1 433 ? 12.743 16.119 18.308 1.00 75.25 433 ALA A C 1
ATOM 3473 O O . ALA A 1 433 ? 12.107 15.978 17.257 1.00 75.25 433 ALA A O 1
ATOM 3474 N N . ASP A 1 434 ? 13.565 17.132 18.534 1.00 84.19 434 ASP A N 1
ATOM 3475 C CA . ASP A 1 434 ? 13.918 18.086 17.497 1.00 84.19 434 ASP A CA 1
ATOM 3476 C C . ASP A 1 434 ? 14.720 17.393 16.387 1.00 84.19 434 ASP A C 1
ATOM 3478 O O . ASP A 1 434 ? 15.668 16.656 16.660 1.00 84.19 434 ASP A O 1
ATOM 3482 N N . VAL A 1 435 ? 14.358 17.670 15.135 1.00 83.06 435 VAL A N 1
ATOM 3483 C CA . VAL A 1 435 ? 15.020 17.157 13.929 1.00 83.06 435 VAL A CA 1
ATOM 3484 C C . VAL A 1 435 ? 15.589 18.333 13.148 1.00 83.06 435 VAL A C 1
ATOM 3486 O O . VAL A 1 435 ? 14.911 19.343 12.929 1.00 83.06 435 VAL A O 1
ATOM 3489 N N . ARG A 1 436 ? 16.853 18.235 12.738 1.00 87.62 436 ARG A N 1
ATOM 3490 C CA . ARG A 1 436 ? 17.519 19.257 11.924 1.00 87.62 436 ARG A CA 1
ATOM 3491 C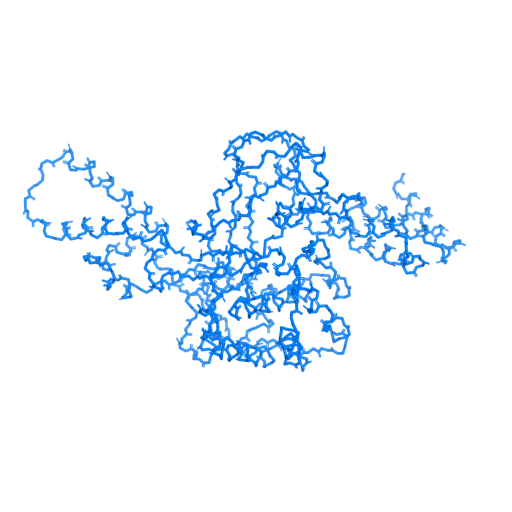 C . ARG A 1 436 ? 17.175 19.066 10.453 1.00 87.62 436 ARG A C 1
ATOM 3493 O O . ARG A 1 436 ? 16.801 17.990 10.001 1.00 87.62 436 ARG A O 1
ATOM 3500 N N . LYS A 1 437 ? 17.334 20.141 9.684 1.00 89.56 437 LYS A N 1
ATOM 3501 C CA . LYS A 1 437 ? 17.201 20.089 8.229 1.00 89.56 437 LYS A CA 1
ATOM 3502 C C . LYS A 1 437 ? 18.138 19.019 7.650 1.00 89.56 437 LYS A C 1
ATOM 3504 O O . LYS A 1 437 ? 19.274 18.901 8.097 1.00 89.56 437 LYS A O 1
ATOM 3509 N N . ASP A 1 438 ? 17.646 18.296 6.648 1.00 86.94 438 ASP A N 1
ATOM 3510 C CA . ASP A 1 438 ? 18.333 17.220 5.924 1.00 86.94 438 ASP A CA 1
ATOM 3511 C C . ASP A 1 438 ? 18.625 15.947 6.740 1.00 86.94 438 ASP A C 1
ATOM 3513 O O . ASP A 1 438 ? 19.203 15.005 6.202 1.00 86.94 438 ASP A O 1
ATOM 3517 N N . GLU A 1 439 ? 18.166 15.856 7.992 1.00 84.25 439 GLU A N 1
ATOM 3518 C CA . GLU A 1 439 ? 18.190 14.594 8.739 1.00 84.25 439 GLU A CA 1
ATOM 3519 C C . GLU A 1 439 ? 17.101 13.633 8.247 1.00 84.25 439 GLU A C 1
ATOM 3521 O O . GLU A 1 439 ? 15.997 14.048 7.881 1.00 84.25 439 GLU A O 1
ATOM 3526 N N . ALA A 1 440 ? 17.423 12.338 8.231 1.00 81.19 440 ALA A N 1
ATOM 3527 C CA . ALA A 1 440 ? 16.499 11.285 7.831 1.00 81.19 440 ALA A CA 1
ATOM 3528 C C . ALA A 1 440 ? 15.521 10.932 8.956 1.00 81.19 440 ALA A C 1
ATOM 3530 O O . ALA A 1 440 ? 15.901 10.831 10.124 1.00 81.19 440 ALA A O 1
ATOM 3531 N N . PHE A 1 441 ? 14.264 10.693 8.590 1.00 79.06 441 PHE A N 1
ATOM 3532 C CA . PHE A 1 441 ? 13.253 10.201 9.516 1.00 79.06 441 PHE A CA 1
ATOM 3533 C C . PHE A 1 441 ? 13.326 8.686 9.639 1.00 79.06 441 PHE A C 1
ATOM 3535 O O . PHE A 1 441 ? 13.322 7.978 8.634 1.00 79.06 441 PHE A O 1
ATOM 3542 N N . VAL A 1 442 ? 13.311 8.196 10.878 1.00 73.44 442 VAL A N 1
ATOM 3543 C CA . VAL A 1 442 ? 13.269 6.765 11.180 1.00 73.44 442 VAL A CA 1
ATOM 3544 C C . VAL A 1 442 ? 12.182 6.492 12.206 1.00 73.44 442 VAL A C 1
ATOM 3546 O O . VAL A 1 442 ? 12.148 7.100 13.275 1.00 73.44 442 VAL A O 1
ATOM 3549 N N . CYS A 1 443 ? 11.292 5.568 11.869 1.00 68.44 443 CYS A N 1
ATOM 3550 C CA . CYS A 1 443 ? 10.273 5.037 12.753 1.00 68.44 443 CYS A CA 1
ATOM 3551 C C . CYS A 1 443 ? 10.797 3.770 13.431 1.00 68.44 443 CYS A C 1
ATOM 3553 O O . CYS A 1 443 ? 11.353 2.883 12.781 1.00 68.44 443 CYS A O 1
ATOM 3555 N N . ALA A 1 444 ? 10.582 3.674 14.743 1.00 55.72 444 ALA A N 1
ATOM 3556 C CA . ALA A 1 444 ? 10.707 2.403 15.445 1.00 55.72 444 ALA A CA 1
ATOM 3557 C C . ALA A 1 444 ? 9.618 1.426 14.949 1.00 55.72 444 ALA A C 1
ATOM 3559 O O . ALA A 1 444 ? 8.559 1.891 14.503 1.00 55.72 444 ALA A O 1
ATOM 3560 N N . PRO A 1 445 ? 9.850 0.101 15.024 1.00 52.69 445 PRO A N 1
ATOM 3561 C CA . PRO A 1 445 ? 8.790 -0.879 14.821 1.00 52.69 445 PRO A CA 1
ATOM 3562 C C . PRO A 1 445 ? 7.608 -0.554 15.738 1.00 52.69 445 PRO A C 1
ATOM 3564 O O . PRO A 1 445 ? 7.805 -0.171 16.892 1.00 52.69 445 PRO A O 1
ATOM 3567 N N . LEU A 1 446 ? 6.391 -0.675 15.213 1.00 54.00 446 LEU A N 1
ATOM 3568 C CA . LEU A 1 446 ? 5.193 -0.602 16.041 1.00 54.00 446 LEU A CA 1
ATOM 3569 C C . LEU A 1 446 ? 5.173 -1.852 16.924 1.00 54.00 446 LEU A C 1
ATOM 3571 O O . LEU A 1 446 ? 5.319 -2.957 16.411 1.00 54.00 446 LEU A O 1
ATOM 3575 N N . ASP A 1 447 ? 5.036 -1.672 18.232 1.00 45.47 447 ASP A N 1
ATOM 3576 C CA . ASP A 1 447 ? 4.794 -2.767 19.167 1.00 45.47 447 ASP A CA 1
ATOM 3577 C C . ASP A 1 447 ? 3.292 -3.097 19.130 1.00 45.47 447 ASP A C 1
ATOM 3579 O O . ASP A 1 447 ? 2.513 -2.237 19.508 1.00 45.47 447 ASP A O 1
ATOM 3583 N N . PRO A 1 448 ? 2.836 -4.274 18.670 1.00 39.97 448 PRO A N 1
ATOM 3584 C CA . PRO A 1 448 ? 1.428 -4.656 18.686 1.00 39.97 448 PRO A CA 1
ATOM 3585 C C . PRO A 1 448 ? 0.921 -5.152 20.042 1.00 39.97 448 PRO A C 1
ATOM 3587 O O . PRO A 1 448 ? -0.280 -5.382 20.160 1.00 39.97 448 PRO A O 1
ATOM 3590 N N . THR A 1 449 ? 1.779 -5.338 21.055 1.00 37.50 449 THR A N 1
ATOM 3591 C CA . THR A 1 449 ? 1.313 -5.500 22.448 1.00 37.50 449 THR A CA 1
ATOM 3592 C C . THR A 1 449 ? 0.871 -4.159 23.027 1.00 37.50 449 THR A C 1
ATOM 3594 O O . THR A 1 449 ? -0.081 -4.098 23.804 1.00 37.50 449 THR A O 1
ATOM 3597 N N . ILE A 1 450 ? 1.459 -3.074 22.516 1.00 40.12 450 ILE A N 1
ATOM 3598 C CA . ILE A 1 450 ? 0.834 -1.756 22.449 1.00 40.12 450 ILE A CA 1
ATOM 3599 C C . ILE A 1 450 ? -0.078 -1.754 21.216 1.00 40.12 450 ILE A C 1
ATOM 3601 O O . ILE A 1 450 ? 0.155 -1.062 20.227 1.00 40.12 450 ILE A O 1
ATOM 3605 N N . ALA A 1 451 ? -1.138 -2.562 21.235 1.00 31.97 451 ALA A N 1
ATOM 3606 C CA . ALA A 1 451 ? -2.259 -2.276 20.347 1.00 31.97 451 ALA A CA 1
ATOM 3607 C C . ALA A 1 451 ? -2.575 -0.760 20.469 1.00 31.97 451 ALA A C 1
ATOM 3609 O O . ALA A 1 451 ? -2.524 -0.242 21.587 1.00 31.97 451 ALA A O 1
ATOM 3610 N N . PRO A 1 452 ? -2.755 -0.051 19.338 1.00 42.94 452 PRO A N 1
ATOM 3611 C CA . PRO A 1 452 ? -2.516 1.392 19.214 1.00 42.94 452 PRO A CA 1
ATOM 3612 C C . PRO A 1 452 ? -3.211 2.275 20.253 1.00 42.94 452 PRO A C 1
ATOM 3614 O O . PRO A 1 452 ? -4.342 1.931 20.674 1.00 42.94 452 PRO A O 1
#

Sequence (452 aa):
MYREAQEDARRVIDLLPNEYIGYVRMGSVLHAFNNYADAQGFYREALARDRNNLQIRALLMSNSVSMIFEYRTKRNENLKVRFDVETSCALALAKKKIKRDEIILKETSSLVTVMGSGYVKSSKDAKKKSAICQYCGSIFVDPDTLCKDVKGLSKSLFCTLYAKPEPVKCQHNCSYVYCTDECRSKHWSESHWLECPARGRWKSGLHKMHQYLDEYAAQHVEEDRLFPPALTPLEDKRSCVVVACVRTVARMIFRMIGCAFPLAEAVHMYEWLCISPSVDVPLHVEYVLHKSLDLLSPELSKQQKELLNVDLFKLLYRRVKSNAIYITLSVWPEIRQRAETHMKLLESVSSSIEINASNTDSTNANNEALRQIMHLPPWGPEGTFFNAIAVFDLYALTAGVNMSMFPITRRKVNAKVVSTLVSNFRIRIKCIADVRKDEAFVCAPLDPTIAP

Secondary structure (DSSP, 8-state):
-HHHHHHHHHHHHHH-TTSHHHHHHHHHHHHHTT-HHHHHHHHHHHHHH-TT-HHHHHHHHHHHHHHHHHHHHHT-SSEEEEEETTTTEEEEEESS-B-TT-EEEEEE-S-EEE-SS-HHHHHH-TTS--SBBTTT--B---HHHHHHHSTT--HHHHHHH---PPPEEPTT--S-EESSHHHHHHHIIIIIHHH-TTT-TTHHHHHHHHHHHHHHHHHTHHHHTTSPPPSSTTT---HHHHHHHHHHHHHHHHHHHHSSS-HHHHTTTTTTS---TT----HHHHHHHHHHHHHHGGGS-HHHHHHS-HHHHHHHHHHHHHH-EEEEEESHHHHHHHHHHHHHHHHHHHTT----SSSHHHHHHHHHHHHHHHHS-TT-STTSEEEEEE--HHHHTTSHHHHHTS-GGG-------------SSEEEEE-SS-B-TTPBP-PPPP-SSS--

pLDDT: mean 83.46, std 14.18, range [31.97, 98.0]

Foldseek 3Di:
DLVVQCVVLVVCCVVCVLALVSLQSNLVSCVVVLVLQVSLVSLVSSCVSPVPPLVSVQSNLQSLCSVPFVVVCVPQQFWDWGQDSVLRAIFIFGQFWDAAFAWRDKFFDLLKFFQAFCPLVLFPPLVNADQAQNQQGAGQDDLVVACVVFFLDDPVNVCLLDVRQDWDAAPLSTRHTHSDPVSNVVCCLQFCCQDPCRRHLQNQLNSVLSVVLSVQLVVCVVVLVVDDDDLFLLPRPRSSSLSQLLVSLVSLVSNLVSDPHDNVVSLCSCVNQFFFPSHDQDPVSLVSQQVSVVSRVVSADPVRCVSVDSVSSVVSSRSLSLAKGKAKAAPLLSSLVSLVVVLVVVVVVVVPDPDDDPPPPSVVSSNSSSVVSNVADNRGDPPRMTMMIGGTPSVSSQEPRSCVSPDPVPPPDDEDDFPFPPHGRMGIGGHRRIDRGGDTHHYDRRGCVPVD